Protein AF-A0A9X0CG39-F1 (afdb_monomer_lite)

Foldseek 3Di:
DDDDDDDFAWQDFDDDAQKTFDIGTADCAQPPWDWGFIDGNAPQKDWPDTFTWTQHRVRHIDGDPNGYIWGDWQWAWDPPPPPHIYTHGAPWQWTGQDGHHHHTDGAAPQWTQPPSSNAIDGHPQWFAPDRPGHTHHAFAAFADWDWDAPAQFKIKIFTHGGPPCPLPKFKAKFKFWDPDPPDPPGPHGFDPQKDKVVHRGRHSHGMIMIGRHHGQTKMKMWMFIDDSRVVVVPDCVSGHTDIDMDGGHHDPDPDPDDDDDDDDDDDDDDDPDPPPVVVVVVVVVVVVVVVVVVVVPDDFFFWAAADDPPLDDDDDPDDGHDFDQCVSDPDLVVLLVVQFDADDPVQKDFDAFPDADDFFTKTWIWGHDPPDDIDIDIDGDGDQPGDPVSVSVVSRVNSRQSRITHGPGDHHPGDHPDDDDDPLLQFALCCVRVVDDDQLRVLLSVLVVLQCVQLVRDDRVVVDDSVVSSVVLVVVDDDWRHDLWFPLSNVLSVLSSDNPSVSRDGPVVVVVSVVVCVVPVVSRNHGDDTPDDDPPDDCVPQWFPQSLCVVLPNNVLSVLCVVVVRGTLCVLLPDPFDPVVVSVDDRPSSRVSCRVSSVVSNVNVVVVVPDDD

Secondary structure (DSSP, 8-state):
---------EEPPB-STTEEB--EEPPSSSSS--EEEPEES-TTEE-SS--EEEE-TTS-EEE-TT---EEPTTEEEEE-SSS-EEEEEPPTTEE--SSSSPPPEEPPTTEEE-TTSSSEEEPTTEE-SSTTSPPEEPPPPPEEEEEEEEETTEEEEEEEPPTT-SS--EEEEEEEEESSTT-----EEPPTT-EEES-SSSB-SSEEEEE-PPSS-EEEEEEEEE-SGGGT---GGGS-EEEEEEEPPPP--PPP--------------STTTHHHHHHHHHHHHHHHHHHHHHTT------------SSS----SSS------GGG-S-HHHHHHHHS-B--GGGEEEEEEEEEETTEEEEEEEE--TTSPPEEEEEEEEPTT--HHHHHHHHHHHHHHHT--STTSPP---B---PPPP-TTTS-HHHHHS----HHHHHHHHHHHHHHHHTTSPPTTTTS-HHHHHHHHHTT--PPPPTT-BHHHHHHHHHHT-SSGGGSPPHHHHHHHHHHHHT-GGGG--B----S------GGG--BHHHHHHHTT-GGGHHHHHHTT--BHHHHHTSSS--TTTTT---HHHHHHHHHHHHHHHHHHTTTTS---

Sequence (613 aa):
MQKVVISYRFCSERGSTLVRFPRTVAPANDSGLIEQAGECTDKNSVNKVKLSGVCLSNGEWNISNDLKCLCKAGYELINGSVASPECKECPSGSYKHTIDNTKCIQCPSNSASNAERTDCTCDRGFYKSTHLADCKALPQAPLNANTTVVKATYVIISWHRSPDDNGKLKYAVDCFRCKSRKDKSCKESCGRQVRYSPRKDNITGVNVTVSGLSSSSFFLFRVYSVSELNQQEKDRDNWKYVEVIVETKEGIMVPPTEGGKGGPNKTVTMVLYIAAPIVGVLILLAIVFAICVCRGRNKKGYSTPVELKDGRVILPSDGPRLYIDPSNYEDPEEALKSFAKELEKKWISLDKIIGGGEFGDVYQGTLSRPEEETILIAVKTLKAGASRKNRQDFIFEASIMGQFCDPNVVFLEGVVTKRRKIPVRWTALEAIEYRKFTTASDVWSYGVLLWEIMSYAERPYWDWGNYEVMNRVRDGYRLPPPLGCPKAIHQIMLNCWNSDRNKRPKFAEIVKKMDLLIRSPDKLNEASTAVAKSPKMEYTDLTTVHDWLESIKMGQYSDMFRKAGFANLKQVTGQDELDLNEMGIKLIGHKNKIRKSFREVKKTLTKDAFFPV

Structure (mmCIF, N/CA/C/O backbone):
data_AF-A0A9X0CG39-F1
#
_entry.id   AF-A0A9X0CG39-F1
#
loop_
_atom_site.group_PDB
_atom_site.id
_atom_site.type_symbol
_atom_site.label_atom_id
_atom_site.label_alt_id
_atom_site.label_comp_id
_atom_site.label_asym_id
_atom_site.label_entity_id
_atom_site.label_seq_id
_atom_site.pdbx_PDB_ins_code
_atom_site.Cartn_x
_atom_site.Cartn_y
_atom_site.Cartn_z
_atom_site.occupancy
_atom_site.B_iso_or_equiv
_atom_site.auth_seq_id
_atom_site.auth_comp_id
_atom_site.auth_asym_id
_atom_site.auth_atom_id
_atom_site.pdbx_PDB_model_num
ATOM 1 N N . MET A 1 1 ? 79.801 3.969 -62.002 1.00 49.91 1 MET A N 1
ATOM 2 C CA . MET A 1 1 ? 79.254 3.316 -60.789 1.00 49.91 1 MET A CA 1
ATOM 3 C C . MET A 1 1 ? 77.911 2.695 -61.141 1.00 49.91 1 MET A C 1
ATOM 5 O O . MET A 1 1 ? 77.058 3.418 -61.640 1.00 49.91 1 MET A O 1
ATOM 9 N N . GLN A 1 2 ? 77.721 1.388 -60.937 1.00 61.09 2 GLN A N 1
ATOM 10 C CA . GLN A 1 2 ? 76.397 0.769 -61.083 1.00 61.09 2 GLN A CA 1
ATOM 11 C C . GLN A 1 2 ? 75.526 1.140 -59.877 1.00 61.09 2 GLN A C 1
ATOM 13 O O . GLN A 1 2 ? 75.938 0.970 -58.732 1.00 61.09 2 GLN A O 1
ATOM 18 N N . LYS A 1 3 ? 74.326 1.665 -60.135 1.00 66.00 3 LYS A N 1
ATOM 19 C CA . LYS A 1 3 ? 73.367 2.051 -59.098 1.00 66.00 3 LYS A CA 1
ATOM 20 C C . LYS A 1 3 ? 72.439 0.871 -58.815 1.00 66.00 3 LYS A C 1
ATOM 22 O O . LYS A 1 3 ? 71.438 0.696 -59.501 1.00 66.00 3 LYS A O 1
ATOM 27 N N . VAL A 1 4 ? 72.789 0.053 -57.825 1.00 73.50 4 VAL A N 1
ATOM 28 C CA . VAL A 1 4 ? 71.932 -1.047 -57.359 1.00 73.50 4 VAL A CA 1
ATOM 29 C C . VAL A 1 4 ? 70.793 -0.461 -56.524 1.00 73.50 4 VAL A C 1
ATOM 31 O O . VAL A 1 4 ? 71.038 0.221 -55.531 1.00 73.50 4 VAL A O 1
ATOM 34 N N . VAL A 1 5 ? 69.548 -0.709 -56.932 1.00 75.19 5 VAL A N 1
ATOM 35 C CA . VAL A 1 5 ? 68.350 -0.310 -56.182 1.00 75.19 5 VAL A CA 1
ATOM 36 C C . VAL A 1 5 ? 67.809 -1.540 -55.466 1.00 75.19 5 VAL A C 1
ATOM 38 O O . VAL A 1 5 ? 67.266 -2.440 -56.099 1.00 75.19 5 VAL A O 1
ATOM 41 N N . ILE A 1 6 ? 67.973 -1.583 -54.144 1.00 76.19 6 ILE A N 1
ATOM 42 C CA . ILE A 1 6 ? 67.414 -2.641 -53.298 1.00 76.19 6 ILE A CA 1
ATOM 43 C C . ILE A 1 6 ? 66.039 -2.180 -52.812 1.00 76.19 6 ILE A C 1
ATOM 45 O O . ILE A 1 6 ? 65.926 -1.161 -52.133 1.00 76.19 6 ILE A O 1
ATOM 49 N N . SER A 1 7 ? 64.996 -2.937 -53.146 1.00 77.06 7 SER A N 1
ATOM 50 C CA . SER A 1 7 ? 63.635 -2.737 -52.642 1.00 77.06 7 SER A CA 1
ATOM 51 C C . SER A 1 7 ? 63.249 -3.873 -51.701 1.00 77.06 7 SER A C 1
ATOM 53 O O . SER A 1 7 ? 63.453 -5.038 -52.035 1.00 77.06 7 SER A O 1
ATOM 55 N N . TYR A 1 8 ? 62.644 -3.546 -50.561 1.00 80.25 8 TYR A N 1
ATOM 56 C CA . TYR A 1 8 ? 62.141 -4.513 -49.587 1.00 80.25 8 TYR A CA 1
ATOM 57 C C . TYR A 1 8 ? 60.722 -4.139 -49.150 1.00 80.25 8 TYR A C 1
ATOM 59 O O . TYR A 1 8 ? 60.339 -2.966 -49.179 1.00 80.25 8 TYR A O 1
ATOM 67 N N . ARG A 1 9 ? 59.935 -5.139 -48.745 1.00 84.69 9 ARG A N 1
ATOM 68 C CA . ARG A 1 9 ? 58.601 -4.926 -48.172 1.00 84.69 9 ARG A CA 1
ATOM 69 C C . ARG A 1 9 ? 58.702 -4.750 -46.660 1.00 84.69 9 ARG A C 1
ATOM 71 O O . ARG A 1 9 ? 59.616 -5.258 -46.014 1.00 84.69 9 ARG A O 1
ATOM 78 N N . PHE A 1 10 ? 57.764 -4.013 -46.090 1.00 85.81 10 PHE A N 1
ATOM 79 C CA . PHE A 1 10 ? 57.656 -3.795 -44.654 1.00 85.81 10 PHE A CA 1
ATOM 80 C C . PHE A 1 10 ? 56.178 -3.696 -44.300 1.00 85.81 10 PHE A C 1
ATOM 82 O O . PHE A 1 10 ? 55.403 -3.126 -45.069 1.00 85.81 10 PHE A O 1
ATOM 89 N N . CYS A 1 11 ? 55.805 -4.199 -43.132 1.00 84.50 11 CYS A N 1
ATOM 90 C CA . CYS A 1 11 ? 54.501 -3.909 -42.569 1.00 84.50 11 CYS A CA 1
ATOM 91 C C . CYS A 1 11 ? 54.525 -2.472 -42.035 1.00 84.50 11 CYS A C 1
ATOM 93 O O . CYS A 1 11 ? 55.385 -2.105 -41.226 1.00 84.50 11 CYS A O 1
ATOM 95 N N . SER A 1 12 ? 53.630 -1.625 -42.548 1.00 78.56 12 SER A N 1
ATOM 96 C CA . SER A 1 12 ? 53.525 -0.223 -42.133 1.00 78.56 12 SER A CA 1
ATOM 97 C C . SER A 1 12 ? 53.152 -0.115 -40.655 1.00 78.56 12 SER A C 1
ATOM 99 O O . SER A 1 12 ? 52.587 -1.049 -40.086 1.00 78.56 12 SER A O 1
ATOM 101 N N . GLU A 1 13 ? 53.393 1.042 -40.032 1.00 74.62 13 GLU A N 1
ATOM 102 C CA . GLU A 1 13 ? 52.753 1.316 -38.743 1.00 74.62 13 GLU A CA 1
ATOM 103 C C . GLU A 1 13 ? 51.233 1.230 -38.932 1.00 74.62 13 GLU A C 1
ATOM 105 O O . GLU A 1 13 ? 50.658 1.919 -39.779 1.00 74.62 13 GLU A O 1
ATOM 110 N N . ARG A 1 14 ? 50.595 0.316 -38.200 1.00 66.75 14 ARG A N 1
ATOM 111 C CA . ARG A 1 14 ? 49.153 0.075 -38.253 1.00 66.75 14 ARG A CA 1
ATOM 112 C C . ARG A 1 14 ? 48.611 0.194 -36.841 1.00 66.75 14 ARG A C 1
ATOM 114 O O . ARG A 1 14 ? 49.076 -0.506 -35.942 1.00 66.75 14 ARG A O 1
ATOM 121 N N . GLY A 1 15 ? 47.626 1.068 -36.670 1.00 59.34 15 GLY A N 1
ATOM 122 C CA . GLY A 1 15 ? 46.908 1.225 -35.416 1.00 59.34 15 GLY A CA 1
ATOM 123 C C . GLY A 1 15 ? 45.422 0.953 -35.575 1.00 59.34 15 GLY A C 1
ATOM 124 O O . GLY A 1 15 ? 44.784 1.462 -36.496 1.00 59.34 15 GLY A O 1
ATOM 125 N N . SER A 1 16 ? 44.872 0.147 -34.667 1.00 63.47 16 SER A N 1
ATOM 126 C CA . SER A 1 16 ? 43.460 0.251 -34.293 1.00 63.47 16 SER A CA 1
ATOM 127 C C . SER A 1 16 ? 43.313 1.371 -33.248 1.00 63.47 16 SER A C 1
ATOM 129 O O . SER A 1 16 ? 44.276 2.076 -32.941 1.00 63.47 16 SER A O 1
ATOM 131 N N . THR A 1 17 ? 42.118 1.572 -32.688 1.00 66.25 17 THR A N 1
ATOM 132 C CA . THR A 1 17 ? 41.895 2.561 -31.623 1.00 66.25 17 THR A CA 1
ATOM 133 C C . THR A 1 17 ? 42.893 2.364 -30.471 1.00 66.25 17 THR A C 1
ATOM 135 O O . THR A 1 17 ? 42.820 1.369 -29.749 1.00 66.25 17 THR A O 1
ATOM 138 N N . LEU A 1 18 ? 43.802 3.335 -30.313 1.00 67.81 18 LEU A N 1
ATOM 139 C CA . LEU A 1 18 ? 44.858 3.398 -29.293 1.00 67.81 18 LEU A CA 1
ATOM 140 C C . LEU A 1 18 ? 45.947 2.304 -29.342 1.00 67.81 18 LEU A C 1
ATOM 142 O O . LEU A 1 18 ? 46.709 2.178 -28.387 1.00 67.81 18 LEU A O 1
ATOM 146 N N . VAL A 1 19 ? 46.056 1.517 -30.415 1.00 80.19 19 VAL A N 1
ATOM 147 C CA . VAL A 1 19 ? 47.101 0.480 -30.573 1.00 80.19 19 VAL A CA 1
ATOM 148 C C . VAL A 1 19 ? 48.143 0.943 -31.588 1.00 80.19 19 VAL A C 1
ATOM 150 O O . VAL A 1 19 ? 47.782 1.539 -32.599 1.00 80.19 19 VAL A O 1
ATOM 153 N N . ARG A 1 20 ? 49.420 0.614 -31.376 1.00 82.69 20 ARG A N 1
ATOM 154 C CA . ARG A 1 20 ? 50.493 0.783 -32.364 1.00 82.69 20 ARG A CA 1
ATOM 155 C C . ARG A 1 20 ? 51.345 -0.475 -32.452 1.00 82.69 20 ARG A C 1
ATOM 157 O O . ARG A 1 20 ? 51.841 -0.973 -31.446 1.00 82.69 20 ARG A O 1
ATOM 164 N N . PHE A 1 21 ? 51.552 -0.948 -33.676 1.00 83.81 21 PHE A N 1
ATOM 165 C CA . PHE A 1 21 ? 52.642 -1.865 -33.994 1.00 83.81 21 PHE A CA 1
ATOM 166 C C . PHE A 1 21 ? 53.788 -1.072 -34.640 1.00 83.81 21 PHE A C 1
ATOM 168 O O . PHE A 1 21 ? 53.517 -0.249 -35.525 1.00 83.81 21 PHE A O 1
ATOM 175 N N . PRO A 1 22 ? 55.049 -1.282 -34.215 1.00 82.62 22 PRO A N 1
ATOM 176 C CA . PRO A 1 22 ? 56.200 -0.632 -34.832 1.00 82.62 22 PRO A CA 1
ATOM 177 C C . PRO A 1 22 ? 56.366 -1.099 -36.282 1.00 82.62 22 PRO A C 1
ATOM 179 O O . PRO A 1 22 ? 55.935 -2.187 -36.655 1.00 82.62 22 PRO A O 1
ATOM 182 N N . ARG A 1 23 ? 57.019 -0.290 -37.117 1.00 83.81 23 ARG A N 1
ATOM 183 C CA . ARG A 1 23 ? 57.317 -0.662 -38.505 1.00 83.81 23 ARG A CA 1
ATOM 184 C C . ARG A 1 23 ? 58.285 -1.852 -38.549 1.00 83.81 23 ARG A C 1
ATOM 186 O O . ARG A 1 23 ? 59.451 -1.707 -38.189 1.00 83.81 23 ARG A O 1
ATOM 193 N N . THR A 1 24 ? 57.832 -2.992 -39.067 1.00 85.44 24 THR A N 1
ATOM 194 C CA . THR A 1 24 ? 58.625 -4.233 -39.152 1.00 85.44 24 THR A CA 1
ATOM 195 C C . THR A 1 24 ? 58.957 -4.566 -40.608 1.00 85.44 24 THR A C 1
ATOM 197 O O . THR A 1 24 ? 58.101 -4.470 -41.486 1.00 85.44 24 THR A O 1
ATOM 200 N N . VAL A 1 25 ? 60.204 -4.956 -40.886 1.00 86.31 25 VAL A N 1
ATOM 201 C CA . VAL A 1 25 ? 60.619 -5.456 -42.210 1.00 86.31 25 VAL A CA 1
ATOM 202 C C . VAL A 1 25 ? 59.947 -6.806 -42.469 1.00 86.31 25 VAL A C 1
ATOM 204 O O . VAL A 1 25 ? 59.957 -7.671 -41.597 1.00 86.31 25 VAL A O 1
ATOM 207 N N . ALA A 1 26 ? 59.355 -6.985 -43.650 1.00 85.56 26 ALA A N 1
ATOM 208 C CA . ALA A 1 26 ? 58.673 -8.227 -43.997 1.00 85.56 26 ALA A CA 1
ATOM 209 C C . ALA A 1 26 ? 59.695 -9.352 -44.262 1.00 85.56 26 ALA A C 1
ATOM 211 O O . ALA A 1 26 ? 60.731 -9.092 -44.885 1.00 85.56 26 ALA A O 1
ATOM 212 N N . PRO A 1 27 ? 59.434 -10.592 -43.810 1.00 84.38 27 PRO A N 1
ATOM 213 C CA . PRO A 1 27 ? 60.323 -11.725 -44.052 1.00 84.38 27 PRO A CA 1
ATOM 214 C C . PRO A 1 27 ? 60.333 -12.127 -45.535 1.00 84.38 27 PRO A C 1
ATOM 216 O O . PRO A 1 27 ? 59.409 -11.823 -46.287 1.00 84.38 27 PRO A O 1
ATOM 219 N N . ALA A 1 28 ? 61.377 -12.839 -45.968 1.00 81.62 28 ALA A N 1
ATOM 220 C CA . ALA A 1 28 ? 61.510 -13.280 -47.361 1.00 81.62 28 ALA A CA 1
ATOM 221 C C . ALA A 1 28 ? 60.510 -14.388 -47.757 1.00 81.62 28 ALA A C 1
ATOM 223 O O . ALA A 1 28 ? 60.222 -14.563 -48.939 1.00 81.62 28 ALA A O 1
ATOM 224 N N . ASN A 1 29 ? 59.998 -15.138 -46.779 1.00 81.00 29 ASN A N 1
ATOM 225 C CA . ASN A 1 29 ? 58.961 -16.156 -46.924 1.00 81.00 29 ASN A CA 1
ATOM 226 C C . ASN A 1 29 ? 58.179 -16.300 -45.603 1.00 81.00 29 ASN A C 1
ATOM 228 O O . ASN A 1 29 ? 58.609 -15.800 -44.565 1.00 81.00 29 ASN A O 1
ATOM 232 N N . ASP A 1 30 ? 57.038 -16.991 -45.631 1.00 79.19 30 ASP A N 1
ATOM 233 C CA . ASP A 1 30 ? 56.157 -17.148 -44.459 1.00 79.19 30 ASP A CA 1
ATOM 234 C C . ASP A 1 30 ? 56.547 -18.336 -43.546 1.00 79.19 30 ASP A C 1
ATOM 236 O O . ASP A 1 30 ? 55.750 -18.817 -42.740 1.00 79.19 30 ASP A O 1
ATOM 240 N N . SER A 1 31 ? 57.786 -18.826 -43.650 1.00 73.44 31 SER A N 1
ATOM 241 C CA . SER A 1 31 ? 58.335 -19.883 -42.791 1.00 73.44 31 SER A CA 1
ATOM 242 C C . SER A 1 31 ? 59.179 -19.290 -41.661 1.00 73.44 31 SER A C 1
ATOM 244 O O . SER A 1 31 ? 60.146 -18.581 -41.916 1.00 73.44 31 SER A O 1
ATOM 246 N N . GLY A 1 32 ? 58.838 -19.608 -40.406 1.00 70.81 32 GLY A N 1
ATOM 247 C CA . GLY A 1 32 ? 59.534 -19.069 -39.227 1.00 70.81 32 GLY A CA 1
ATOM 248 C C . GLY A 1 32 ? 59.067 -17.671 -38.800 1.00 70.81 32 GLY A C 1
ATOM 249 O O . GLY A 1 32 ? 59.860 -16.887 -38.287 1.00 70.81 32 GLY A O 1
ATOM 250 N N . LEU A 1 33 ? 57.788 -17.350 -39.025 1.00 80.94 33 LEU A N 1
ATOM 251 C CA . LEU A 1 33 ? 57.170 -16.079 -38.635 1.00 80.94 33 LEU A CA 1
ATOM 252 C C . LEU A 1 33 ? 57.299 -15.801 -37.123 1.00 80.94 33 LEU A C 1
ATOM 254 O O . LEU A 1 33 ? 57.009 -16.664 -36.296 1.00 80.94 33 LEU A O 1
ATOM 258 N N . ILE A 1 34 ? 57.686 -14.570 -36.767 1.00 80.50 34 ILE A N 1
ATOM 259 C CA . ILE A 1 34 ? 57.917 -14.131 -35.381 1.00 80.50 34 ILE A CA 1
ATOM 260 C C . ILE A 1 34 ? 56.813 -13.157 -34.949 1.00 80.50 34 ILE A C 1
ATOM 262 O O . ILE A 1 34 ? 56.603 -12.132 -35.603 1.00 80.50 34 ILE A O 1
ATOM 266 N N . GLU A 1 35 ? 56.158 -13.431 -33.815 1.00 83.94 35 GLU A N 1
ATOM 267 C CA . GLU A 1 35 ? 55.237 -12.479 -33.181 1.00 83.94 35 GLU A CA 1
ATOM 268 C C . GLU A 1 35 ? 55.950 -11.167 -32.827 1.00 83.94 35 GLU A C 1
ATOM 270 O O . GLU A 1 35 ? 56.914 -11.152 -32.062 1.00 83.94 35 GLU A O 1
ATOM 275 N N . GLN A 1 36 ? 55.422 -10.053 -33.324 1.00 84.81 36 GLN A N 1
ATOM 276 C CA . GLN A 1 36 ? 55.803 -8.713 -32.898 1.00 84.81 36 GLN A CA 1
ATOM 277 C C . GLN A 1 36 ? 54.858 -8.244 -31.792 1.00 84.81 36 GLN A C 1
ATOM 279 O O . GLN A 1 36 ? 53.639 -8.405 -31.895 1.00 84.81 36 GLN A O 1
ATOM 284 N N . ALA A 1 37 ? 55.416 -7.653 -30.736 1.00 83.88 37 ALA A N 1
ATOM 285 C CA . ALA A 1 37 ? 54.629 -7.019 -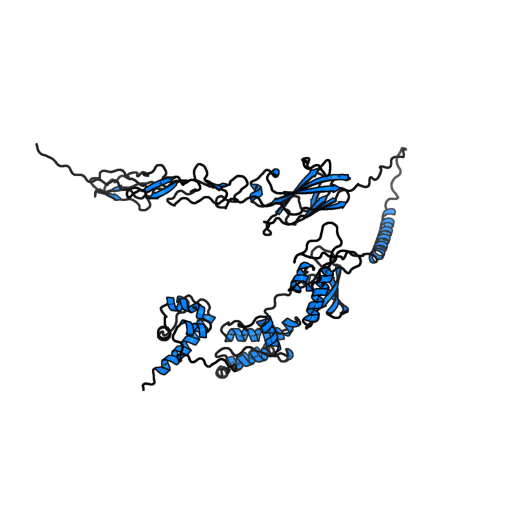29.686 1.00 83.88 37 ALA A CA 1
ATOM 286 C C . ALA A 1 37 ? 54.107 -5.651 -30.157 1.00 83.88 37 ALA A C 1
ATOM 288 O O . ALA A 1 37 ? 54.847 -4.865 -30.749 1.00 83.88 37 ALA A O 1
ATOM 289 N N . GLY A 1 38 ? 52.834 -5.379 -29.880 1.00 83.50 38 GLY A N 1
ATOM 290 C CA . GLY A 1 38 ? 52.230 -4.056 -30.009 1.00 83.50 38 GLY A CA 1
ATOM 291 C C . GLY A 1 38 ? 52.197 -3.328 -28.668 1.00 83.50 38 GLY A C 1
ATOM 292 O O . GLY A 1 38 ? 52.185 -3.951 -27.605 1.00 83.50 38 GLY A O 1
ATOM 293 N N . GLU A 1 39 ? 52.136 -2.004 -28.724 1.00 84.81 39 GLU A N 1
ATOM 294 C CA . GLU A 1 39 ? 51.997 -1.123 -27.565 1.00 84.81 39 GLU A CA 1
ATOM 295 C C . GLU A 1 39 ? 50.703 -0.304 -27.652 1.00 84.81 39 GLU A C 1
ATOM 297 O O . GLU A 1 39 ? 50.108 -0.155 -28.724 1.00 84.81 39 GLU A O 1
ATOM 302 N N . CYS A 1 40 ? 50.254 0.236 -26.519 1.00 85.06 40 CYS A N 1
ATOM 303 C CA . CYS A 1 40 ? 49.199 1.241 -26.529 1.00 85.06 40 CYS A CA 1
ATOM 304 C C . CYS A 1 40 ? 49.799 2.631 -26.775 1.00 85.06 40 CYS A C 1
ATOM 306 O O . CYS A 1 40 ? 50.781 2.995 -26.134 1.00 85.06 40 CYS A O 1
ATOM 308 N N . THR A 1 41 ? 49.192 3.429 -27.657 1.00 81.81 41 THR A N 1
ATOM 309 C CA . THR A 1 41 ? 49.703 4.767 -28.025 1.00 81.81 41 THR A CA 1
ATOM 310 C C . THR A 1 41 ? 49.629 5.784 -26.891 1.00 81.81 41 THR A C 1
ATOM 312 O O . THR A 1 41 ? 50.343 6.782 -26.916 1.00 81.81 41 THR A O 1
ATOM 315 N N . ASP A 1 42 ? 48.742 5.562 -25.921 1.00 82.38 42 ASP A N 1
ATOM 316 C CA . ASP A 1 42 ? 48.454 6.497 -24.840 1.00 82.38 42 ASP A CA 1
ATOM 317 C C . ASP A 1 42 ? 48.798 5.890 -23.473 1.00 82.38 42 ASP A C 1
ATOM 319 O O . ASP A 1 42 ? 48.301 4.822 -23.102 1.00 82.38 42 ASP A O 1
ATOM 323 N N . LYS A 1 43 ? 49.597 6.621 -22.687 1.00 85.56 43 LYS A N 1
ATOM 324 C CA . LYS A 1 43 ? 49.992 6.291 -21.306 1.00 85.56 43 LYS A CA 1
ATOM 325 C C . LYS A 1 43 ? 48.805 6.068 -20.351 1.00 85.56 43 LYS A C 1
ATOM 327 O O . LYS A 1 43 ? 48.939 5.345 -19.362 1.00 85.56 43 LYS A O 1
ATOM 332 N N . ASN A 1 44 ? 47.652 6.672 -20.629 1.00 88.56 44 ASN A N 1
ATOM 333 C CA . ASN A 1 44 ? 46.404 6.570 -19.873 1.00 88.56 44 ASN A CA 1
ATOM 334 C C . ASN A 1 44 ? 45.499 5.434 -20.385 1.00 88.56 44 ASN A C 1
ATOM 336 O O . ASN A 1 44 ? 44.385 5.259 -19.893 1.00 88.56 44 ASN A O 1
ATOM 340 N N . SER A 1 45 ? 45.973 4.634 -21.342 1.00 88.25 45 SER A N 1
ATOM 341 C CA . SER A 1 45 ? 45.293 3.438 -21.837 1.00 88.25 45 SER A CA 1
ATOM 342 C C . SER A 1 45 ? 46.003 2.147 -21.409 1.00 88.25 45 SER A C 1
ATOM 344 O O . SER A 1 45 ? 47.110 2.164 -20.866 1.00 88.25 45 SER A O 1
ATOM 346 N N . VAL A 1 46 ? 45.311 1.019 -21.556 1.00 88.62 46 VAL A N 1
ATOM 347 C CA . VAL A 1 46 ? 45.764 -0.315 -21.151 1.00 88.62 46 VAL A CA 1
ATOM 348 C C . VAL A 1 46 ? 45.092 -1.387 -22.010 1.00 88.62 46 VAL A C 1
ATOM 350 O O . VAL A 1 46 ? 43.898 -1.323 -22.308 1.00 88.62 46 VAL A O 1
ATOM 353 N N . ASN A 1 47 ? 45.855 -2.404 -22.395 1.00 85.75 47 ASN A N 1
ATOM 354 C CA . ASN A 1 47 ? 45.376 -3.603 -23.070 1.00 85.75 47 ASN A CA 1
ATOM 355 C C . ASN A 1 47 ? 45.060 -4.707 -22.043 1.00 85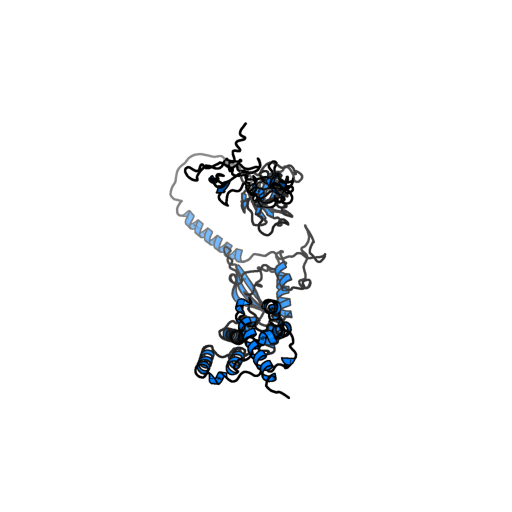.75 47 ASN A C 1
ATOM 357 O O . ASN A 1 47 ? 45.877 -5.024 -21.184 1.00 85.75 47 ASN A O 1
ATOM 361 N N . LYS A 1 48 ? 43.878 -5.330 -22.144 1.00 78.44 48 LYS A N 1
ATOM 362 C CA . LYS A 1 48 ? 43.499 -6.490 -21.302 1.00 78.44 48 LYS A CA 1
ATOM 363 C C . LYS A 1 48 ? 44.032 -7.829 -21.835 1.00 78.44 48 LYS A C 1
ATOM 365 O O . LYS A 1 48 ? 43.981 -8.831 -21.133 1.00 78.44 48 LYS A O 1
ATOM 370 N N . VAL A 1 49 ? 44.518 -7.842 -23.075 1.00 79.94 49 VAL A N 1
ATOM 371 C CA . VAL A 1 49 ? 45.039 -9.012 -23.799 1.00 79.94 49 VAL A CA 1
ATOM 372 C C . VAL A 1 49 ? 46.409 -8.645 -24.369 1.00 79.94 49 VAL A C 1
ATOM 374 O O . VAL A 1 49 ? 46.627 -7.485 -24.726 1.00 79.94 49 VAL A O 1
ATOM 377 N N . LYS A 1 50 ? 47.339 -9.605 -24.456 1.00 80.19 50 LYS A N 1
ATOM 378 C CA . LYS A 1 50 ? 48.642 -9.408 -25.114 1.00 80.19 50 LYS A CA 1
ATOM 379 C C . LYS A 1 50 ? 48.415 -8.909 -26.547 1.00 80.19 50 LYS A C 1
ATOM 381 O O . LYS A 1 50 ? 47.749 -9.574 -27.333 1.00 80.19 50 LYS A O 1
ATOM 386 N N . LEU A 1 51 ? 48.977 -7.751 -26.883 1.00 83.56 51 LEU A N 1
ATOM 387 C CA . LEU A 1 51 ? 48.984 -7.244 -28.252 1.00 83.56 51 LEU A CA 1
ATOM 388 C C . LEU A 1 51 ? 50.118 -7.951 -29.005 1.00 83.56 51 LEU A C 1
ATOM 390 O O . LEU A 1 51 ? 51.275 -7.558 -28.874 1.00 83.56 51 LEU A O 1
ATOM 394 N N . SER A 1 52 ? 49.806 -9.010 -29.751 1.00 83.00 52 SER A N 1
ATOM 395 C CA . SER A 1 52 ? 50.744 -9.634 -30.691 1.00 83.00 52 SER A CA 1
ATOM 396 C C . SER A 1 52 ? 50.187 -9.638 -32.111 1.00 83.00 52 SER A C 1
ATOM 398 O O . SER A 1 52 ? 48.989 -9.806 -32.334 1.00 83.00 52 SER A O 1
ATOM 400 N N . GLY A 1 53 ? 51.073 -9.412 -33.076 1.00 85.12 53 GLY A N 1
ATOM 401 C CA . GLY A 1 53 ? 50.769 -9.422 -34.501 1.00 85.12 53 GLY A CA 1
ATOM 402 C C . GLY A 1 53 ? 51.908 -10.048 -35.286 1.00 85.12 53 GLY A C 1
ATOM 403 O O . GLY A 1 53 ? 53.059 -10.021 -34.853 1.00 85.12 53 GLY A O 1
ATOM 404 N N . VAL A 1 54 ? 51.600 -10.618 -36.445 1.00 87.81 54 VAL A N 1
ATOM 405 C CA . VAL A 1 54 ? 52.589 -11.259 -37.315 1.00 87.81 54 VAL A CA 1
ATOM 406 C C . VAL A 1 54 ? 52.677 -10.483 -38.625 1.00 87.81 54 VAL A C 1
ATOM 408 O O . VAL A 1 54 ? 51.664 -10.265 -39.289 1.00 87.81 54 VAL A O 1
ATOM 411 N N . CYS A 1 55 ? 53.884 -10.048 -38.986 1.00 87.81 55 CYS A N 1
ATOM 412 C CA . CYS A 1 55 ? 54.152 -9.390 -40.263 1.00 87.81 55 CYS A CA 1
ATOM 413 C C . CYS A 1 55 ? 54.430 -10.456 -41.332 1.00 87.81 55 CYS A C 1
ATOM 415 O O . CYS A 1 55 ? 55.373 -11.235 -41.193 1.00 87.81 55 CYS A O 1
ATOM 417 N N . LEU A 1 56 ? 53.595 -10.507 -42.370 1.00 88.31 56 LEU A N 1
ATOM 418 C CA . LEU A 1 56 ? 53.690 -11.478 -43.463 1.00 88.31 56 LEU A CA 1
ATOM 419 C C . LEU A 1 56 ? 54.667 -11.008 -44.549 1.00 88.31 56 LEU A C 1
ATOM 421 O O . LEU A 1 56 ? 54.880 -9.807 -44.736 1.00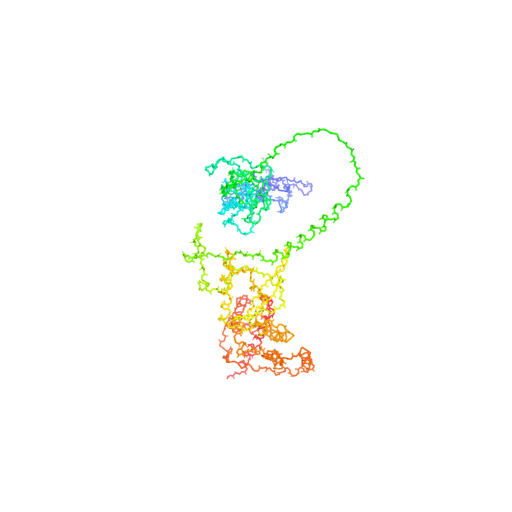 88.31 56 LEU A O 1
ATOM 425 N N . SER A 1 57 ? 55.218 -11.947 -45.324 1.00 85.94 57 SER A N 1
ATOM 426 C CA . SER A 1 57 ? 56.152 -11.653 -46.427 1.00 85.94 57 SER A CA 1
ATOM 427 C C . SER A 1 57 ? 55.565 -10.735 -47.509 1.00 85.94 57 SER A C 1
ATOM 429 O O . SER A 1 57 ? 56.291 -9.994 -48.181 1.00 85.94 57 SER A O 1
ATOM 431 N N . ASN A 1 58 ? 54.235 -10.707 -47.650 1.00 85.75 58 ASN A N 1
ATOM 432 C CA . ASN A 1 58 ? 53.545 -9.816 -48.579 1.00 85.75 58 ASN A CA 1
ATOM 433 C C . ASN A 1 58 ? 53.591 -8.326 -48.163 1.00 85.75 58 ASN A C 1
ATOM 435 O O . ASN A 1 58 ? 53.376 -7.479 -49.035 1.00 85.75 58 ASN A O 1
ATOM 439 N N . GLY A 1 59 ? 53.933 -8.007 -46.906 1.00 82.19 59 GLY A N 1
ATOM 440 C CA . GLY A 1 59 ? 53.936 -6.656 -46.330 1.00 82.19 59 GLY A CA 1
ATOM 441 C C . GLY A 1 59 ? 52.707 -6.309 -45.476 1.00 82.19 59 GLY A C 1
ATOM 442 O O . GLY A 1 59 ? 52.545 -5.149 -45.101 1.00 82.19 59 GLY A O 1
ATOM 443 N N . GLU A 1 60 ? 51.839 -7.274 -45.166 1.00 85.50 60 GLU A N 1
ATOM 444 C CA . GLU A 1 60 ? 50.616 -7.063 -44.385 1.00 85.50 60 GLU A CA 1
ATOM 445 C C . GLU A 1 60 ? 50.697 -7.623 -42.957 1.00 85.50 60 GLU A C 1
ATOM 447 O O . GLU A 1 60 ? 51.384 -8.603 -42.665 1.00 85.50 60 GLU A O 1
ATOM 452 N N . TRP A 1 61 ? 49.939 -6.999 -42.052 1.00 84.88 61 TRP A N 1
ATOM 453 C CA . TRP A 1 61 ? 49.770 -7.459 -40.673 1.00 84.88 61 TRP A CA 1
ATOM 454 C C . TRP A 1 61 ? 48.646 -8.488 -40.555 1.00 84.88 61 TRP A C 1
ATOM 456 O O . TRP A 1 61 ? 47.478 -8.141 -40.750 1.00 84.88 61 TRP A O 1
ATOM 466 N N . ASN A 1 62 ? 48.988 -9.698 -40.112 1.00 85.06 62 ASN A N 1
ATOM 467 C CA . ASN A 1 62 ? 48.042 -10.665 -39.568 1.00 85.06 62 ASN A CA 1
ATOM 468 C C . ASN A 1 62 ? 47.868 -10.403 -38.059 1.00 85.06 62 ASN A C 1
ATOM 470 O O . ASN A 1 62 ? 48.788 -10.620 -37.266 1.00 85.06 62 ASN A O 1
ATOM 474 N N . ILE A 1 63 ? 46.704 -9.872 -37.677 1.00 78.38 63 ILE A N 1
ATOM 475 C CA . ILE A 1 63 ? 46.347 -9.456 -36.312 1.00 78.38 63 ILE A CA 1
ATOM 476 C C . ILE A 1 63 ? 44.917 -9.895 -35.984 1.00 78.38 63 ILE A C 1
ATOM 478 O O . ILE A 1 63 ? 44.048 -9.881 -36.854 1.00 78.38 63 ILE A O 1
ATOM 482 N N . SER A 1 64 ? 44.655 -10.245 -34.722 1.00 71.00 64 SER A N 1
ATOM 483 C CA . SER A 1 64 ? 43.293 -10.555 -34.264 1.00 71.00 64 SER A CA 1
ATOM 484 C C . SER A 1 64 ? 42.431 -9.288 -34.139 1.00 71.00 64 SER A C 1
ATOM 486 O O . SER A 1 64 ? 42.914 -8.224 -33.748 1.00 71.00 64 SER A O 1
ATOM 488 N N . ASN A 1 65 ? 41.130 -9.408 -34.419 1.00 65.31 65 ASN A N 1
ATOM 489 C CA . ASN A 1 65 ? 40.168 -8.296 -34.387 1.00 65.31 65 ASN A CA 1
ATOM 490 C C . ASN A 1 65 ? 39.890 -7.740 -32.972 1.00 65.31 65 ASN A C 1
ATOM 492 O O . ASN A 1 65 ? 39.349 -6.638 -32.829 1.00 65.31 65 ASN A O 1
ATOM 496 N N . ASP A 1 66 ? 40.269 -8.479 -31.926 1.00 66.31 66 ASP A N 1
ATOM 497 C CA . ASP A 1 66 ? 40.033 -8.107 -30.524 1.00 66.31 66 ASP A CA 1
ATOM 498 C C . ASP A 1 66 ? 41.153 -7.248 -29.908 1.00 66.31 66 ASP A C 1
ATOM 500 O O . ASP A 1 66 ? 41.044 -6.805 -28.762 1.00 66.31 66 ASP A O 1
ATOM 504 N N . LEU A 1 67 ? 42.219 -6.963 -30.663 1.00 73.38 67 LEU A N 1
ATOM 505 C CA . LEU A 1 67 ? 43.357 -6.168 -30.199 1.00 73.38 67 LEU A CA 1
ATOM 506 C C . LEU A 1 67 ? 43.002 -4.672 -30.134 1.00 73.38 67 LEU A C 1
ATOM 508 O O . LEU A 1 67 ? 43.039 -3.945 -31.133 1.00 73.38 67 LEU A O 1
ATOM 512 N N . LYS A 1 68 ? 42.629 -4.224 -28.930 1.00 78.38 68 LYS A N 1
ATOM 513 C CA . LYS A 1 68 ? 42.202 -2.853 -28.610 1.00 78.38 68 LYS A CA 1
ATOM 514 C C . LYS A 1 68 ? 42.827 -2.398 -27.293 1.00 78.38 68 LYS A C 1
ATOM 516 O O . LYS A 1 68 ? 42.838 -3.154 -26.319 1.00 78.38 68 LYS A O 1
ATOM 521 N N . CYS A 1 69 ? 43.273 -1.147 -27.244 1.00 84.94 69 CYS A N 1
ATOM 522 C CA . CYS A 1 69 ? 43.623 -0.482 -25.992 1.00 84.94 69 CYS A CA 1
ATOM 523 C C . CYS A 1 69 ? 42.407 0.275 -25.447 1.00 84.94 69 CYS A C 1
ATOM 525 O O . CYS A 1 69 ? 41.596 0.828 -26.198 1.00 84.94 69 CYS A O 1
ATOM 527 N N . LEU A 1 70 ? 42.257 0.240 -24.125 1.00 88.25 70 LEU A N 1
ATOM 528 C CA . LEU A 1 70 ? 41.116 0.787 -23.400 1.00 88.25 70 LEU A CA 1
ATOM 529 C C . LEU A 1 70 ? 41.585 1.882 -22.443 1.00 88.25 70 LEU A C 1
ATOM 531 O O . LEU A 1 70 ? 42.582 1.685 -21.749 1.00 88.25 70 LEU A O 1
ATOM 535 N N . CYS A 1 71 ? 40.875 3.005 -22.361 1.00 90.19 71 CYS A N 1
ATOM 536 C CA . CYS A 1 71 ? 41.188 4.039 -21.379 1.00 90.19 71 CYS A CA 1
ATOM 537 C C . CYS A 1 71 ? 41.041 3.503 -19.947 1.00 90.19 71 CYS A C 1
ATOM 539 O O . CYS A 1 71 ? 40.094 2.779 -19.617 1.00 90.19 71 CYS A O 1
ATOM 541 N N . LYS A 1 72 ? 41.996 3.869 -19.086 1.00 92.62 72 LYS A N 1
ATOM 542 C CA . LYS A 1 72 ? 41.981 3.551 -17.653 1.00 92.62 72 LYS A CA 1
ATOM 543 C C . LYS A 1 72 ? 40.758 4.183 -16.969 1.00 92.62 72 LYS A C 1
ATOM 545 O O . LYS A 1 72 ? 40.083 5.056 -17.522 1.00 92.62 72 LYS A O 1
ATOM 550 N N . ALA A 1 73 ? 40.468 3.733 -15.750 1.00 90.81 73 ALA A N 1
ATOM 551 C CA . ALA A 1 73 ? 39.523 4.430 -14.881 1.00 90.81 73 ALA A CA 1
ATOM 552 C C . ALA A 1 73 ? 39.997 5.887 -14.673 1.00 90.81 73 ALA A C 1
ATOM 554 O O . ALA A 1 73 ? 41.200 6.133 -14.624 1.00 90.81 73 ALA A O 1
ATOM 555 N N . GLY A 1 74 ? 39.064 6.838 -14.630 1.00 89.69 74 GLY A N 1
ATOM 556 C CA . GLY A 1 74 ? 39.342 8.279 -14.618 1.00 89.69 74 GLY A CA 1
ATOM 557 C C . GLY A 1 74 ? 39.596 8.928 -15.988 1.00 89.69 74 GLY A C 1
ATOM 558 O O . GLY A 1 74 ? 39.710 10.150 -16.049 1.00 89.69 74 GLY A O 1
ATOM 559 N N . TYR A 1 75 ? 39.634 8.158 -17.088 1.00 91.44 75 TYR A N 1
ATOM 560 C CA . TYR A 1 75 ? 39.903 8.673 -18.440 1.00 91.44 75 TYR A CA 1
ATOM 561 C C . TYR A 1 75 ? 38.840 8.235 -19.458 1.00 91.44 75 TYR A C 1
ATOM 563 O O . TYR A 1 75 ? 38.481 7.054 -19.516 1.00 91.44 75 TYR A O 1
ATOM 571 N N . GLU A 1 76 ? 38.379 9.166 -20.296 1.00 89.94 76 GLU A N 1
ATOM 572 C CA . GLU A 1 76 ? 37.487 8.908 -21.434 1.00 89.94 76 GLU A CA 1
ATOM 573 C C . GLU A 1 76 ? 38.206 8.983 -22.780 1.00 89.94 76 GLU A C 1
ATOM 575 O O . GLU A 1 76 ? 39.173 9.726 -22.958 1.00 89.94 76 GLU A O 1
ATOM 580 N N . LEU A 1 77 ? 37.688 8.228 -23.752 1.00 86.44 77 LEU A N 1
ATOM 581 C CA . LEU A 1 77 ? 38.157 8.295 -25.128 1.00 86.44 77 LEU A CA 1
ATOM 582 C C . LEU A 1 77 ? 37.606 9.552 -25.805 1.00 86.44 77 LEU A C 1
ATOM 584 O O . LEU A 1 77 ? 36.409 9.634 -26.099 1.00 86.44 77 LEU A O 1
ATOM 588 N N . ILE A 1 78 ? 38.486 10.500 -26.113 1.00 83.44 78 ILE A N 1
ATOM 589 C CA . ILE A 1 78 ? 38.165 11.608 -27.006 1.00 83.44 78 ILE A CA 1
ATOM 590 C C . ILE A 1 78 ? 38.641 11.288 -28.423 1.00 83.44 78 ILE A C 1
ATOM 592 O O . ILE A 1 78 ? 39.779 10.877 -28.659 1.00 83.44 78 ILE A O 1
ATOM 596 N N . ASN A 1 79 ? 37.759 11.519 -29.395 1.00 71.38 79 ASN A N 1
ATOM 597 C CA . ASN A 1 79 ? 38.166 11.597 -30.791 1.00 71.38 79 ASN A CA 1
ATOM 598 C C . ASN A 1 79 ? 38.888 12.935 -30.975 1.00 71.38 79 ASN A C 1
ATOM 600 O O . ASN A 1 79 ? 38.243 13.965 -31.184 1.00 71.38 79 ASN A O 1
ATOM 604 N N . GLY A 1 80 ? 40.217 12.916 -30.850 1.00 57.78 80 GLY A N 1
ATOM 605 C CA . GLY A 1 80 ? 41.070 14.042 -31.211 1.00 57.78 80 GLY A CA 1
ATOM 606 C C . GLY A 1 80 ? 40.898 14.429 -32.683 1.00 57.78 80 GLY A C 1
ATOM 607 O O . GLY A 1 80 ? 40.285 13.713 -33.479 1.00 57.78 80 GLY A O 1
ATOM 608 N N . SER A 1 81 ? 41.437 15.585 -33.061 1.00 50.03 81 SER A N 1
ATOM 609 C CA . SER A 1 81 ? 41.320 16.130 -34.415 1.00 50.03 81 SER A CA 1
ATOM 610 C C . SER A 1 81 ? 41.870 15.174 -35.486 1.00 50.03 81 SER A C 1
ATOM 612 O O . SER A 1 81 ? 43.080 15.086 -35.677 1.00 50.03 81 SER A O 1
ATOM 614 N N . VAL A 1 82 ? 40.959 14.512 -36.209 1.00 51.28 82 VAL A N 1
ATOM 615 C CA . VAL A 1 82 ? 41.107 13.834 -37.520 1.00 51.28 82 VAL A CA 1
ATOM 616 C C . VAL A 1 82 ? 42.127 12.675 -37.628 1.00 51.28 82 VAL A C 1
ATOM 618 O O . VAL A 1 82 ? 41.969 11.855 -38.527 1.00 51.28 82 VAL A O 1
ATOM 621 N N . ALA A 1 83 ? 43.115 12.528 -36.735 1.00 55.34 83 ALA A N 1
ATOM 622 C CA . ALA A 1 83 ? 44.222 11.572 -36.918 1.00 55.34 83 ALA A CA 1
ATOM 623 C C . ALA A 1 83 ? 44.576 10.664 -35.719 1.00 55.34 83 ALA A C 1
ATOM 625 O O . ALA A 1 83 ? 45.253 9.659 -35.929 1.00 55.34 83 ALA A O 1
ATOM 626 N N . SER A 1 84 ? 44.136 10.950 -34.487 1.00 60.84 84 SER A N 1
ATOM 627 C CA . SER A 1 84 ? 44.454 10.095 -33.328 1.00 60.84 84 SER A CA 1
ATOM 628 C C . SER A 1 84 ? 43.400 10.162 -32.212 1.00 60.84 84 SER A C 1
ATOM 630 O O . SER A 1 84 ? 43.082 11.261 -31.750 1.00 60.84 84 SER A O 1
ATOM 632 N N . PRO A 1 85 ? 42.868 9.019 -31.736 1.00 71.62 85 PRO A N 1
ATOM 633 C CA . PRO A 1 85 ? 42.118 8.970 -30.485 1.00 71.62 85 PRO A CA 1
ATOM 634 C C . PRO A 1 85 ? 43.067 9.113 -29.280 1.00 71.62 85 PRO A C 1
ATOM 636 O O . PRO A 1 85 ? 44.190 8.616 -29.330 1.00 71.62 85 PRO A O 1
ATOM 639 N N . GLU A 1 86 ? 42.611 9.753 -28.201 1.00 85.62 86 GLU A N 1
ATOM 640 C CA . GLU A 1 86 ? 43.388 9.991 -26.968 1.00 85.62 86 GLU A CA 1
ATOM 641 C C . GLU A 1 86 ? 42.511 9.731 -25.725 1.00 85.62 86 GLU A C 1
ATOM 643 O O . GLU A 1 86 ? 41.296 9.944 -25.755 1.00 85.62 86 GLU A O 1
ATOM 648 N N . CYS A 1 87 ? 43.111 9.266 -24.630 1.00 88.25 87 CYS A N 1
ATOM 649 C CA . CYS A 1 87 ? 42.478 9.059 -23.330 1.00 88.25 87 CYS A CA 1
ATOM 650 C C . CYS A 1 87 ? 42.685 10.284 -22.431 1.00 88.25 87 CYS A C 1
ATOM 652 O O . CYS A 1 87 ? 43.692 10.410 -21.723 1.00 88.25 87 CYS A O 1
ATOM 654 N N . LYS A 1 88 ? 41.693 11.178 -22.420 1.00 90.19 88 LYS A N 1
ATOM 655 C CA . LYS A 1 88 ? 41.710 12.408 -21.621 1.00 90.19 88 LYS A CA 1
ATOM 656 C C . LYS A 1 88 ? 41.085 12.185 -20.244 1.00 90.19 88 LYS A C 1
ATOM 658 O O . LYS A 1 88 ? 40.118 11.441 -20.115 1.00 90.19 88 LYS A O 1
ATOM 663 N N . GLU A 1 89 ? 41.644 12.826 -19.216 1.00 91.56 89 GLU A N 1
ATOM 664 C CA . GLU A 1 89 ? 41.102 12.785 -17.849 1.00 91.56 89 GLU A CA 1
ATOM 665 C C . GLU A 1 89 ? 39.658 13.310 -17.830 1.00 91.56 89 GLU A C 1
ATOM 667 O O . GLU A 1 89 ? 39.343 14.297 -18.505 1.00 91.56 89 GLU A O 1
ATOM 672 N N . CYS A 1 90 ? 38.786 12.663 -17.053 1.00 92.50 90 CYS A N 1
ATOM 673 C CA . CYS A 1 90 ? 37.412 13.111 -16.865 1.00 92.50 90 CYS A CA 1
ATOM 674 C C . CYS A 1 90 ? 37.358 14.575 -16.383 1.00 92.50 90 CYS A C 1
ATOM 676 O O . CYS A 1 90 ? 38.124 14.966 -15.498 1.00 92.50 90 CYS A O 1
ATOM 678 N N . PRO A 1 91 ? 36.419 15.390 -16.898 1.00 90.56 91 PRO A N 1
ATOM 679 C CA . PRO A 1 91 ? 36.250 16.761 -16.433 1.00 90.56 91 PRO A CA 1
ATOM 680 C C . PRO A 1 91 ? 35.834 16.811 -14.953 1.00 90.56 91 PRO A C 1
ATOM 682 O O . PRO A 1 91 ? 35.214 15.885 -14.427 1.00 90.56 91 PRO A O 1
ATOM 685 N N . SER A 1 92 ? 36.145 17.920 -14.275 1.00 87.88 92 SER A N 1
ATOM 686 C CA . SER A 1 92 ? 35.753 18.131 -12.876 1.00 87.88 92 SER A CA 1
ATOM 687 C C . SER A 1 92 ? 34.244 17.974 -12.678 1.00 87.88 92 SER A C 1
ATOM 689 O O . SER A 1 92 ? 33.459 18.577 -13.405 1.00 87.88 92 SER A O 1
ATOM 691 N N . GLY A 1 93 ? 33.847 17.179 -11.679 1.00 85.44 93 GLY A N 1
ATOM 692 C CA . GLY A 1 93 ? 32.445 16.811 -11.460 1.00 85.44 93 GLY A CA 1
ATOM 693 C C . GLY A 1 93 ? 31.989 15.579 -12.252 1.00 85.44 93 GLY A C 1
ATOM 694 O O . GLY A 1 93 ? 30.820 15.221 -12.182 1.00 85.44 93 GLY A O 1
ATOM 695 N N . SER A 1 94 ? 32.885 14.902 -12.975 1.00 90.94 94 SER A N 1
ATOM 696 C CA . SER A 1 94 ? 32.631 13.614 -13.633 1.00 90.94 94 SER A CA 1
ATOM 697 C C . SER A 1 94 ? 33.596 12.525 -13.161 1.00 90.94 94 SER A C 1
ATOM 699 O O . SER A 1 94 ? 34.674 12.814 -12.641 1.00 90.94 94 SER A O 1
ATOM 701 N N . TYR A 1 95 ? 33.209 11.265 -13.361 1.00 90.56 95 TYR A N 1
ATOM 702 C CA . TYR A 1 95 ? 33.990 10.091 -12.980 1.00 90.56 95 TYR A CA 1
ATOM 703 C C . TYR A 1 95 ? 33.863 8.943 -13.990 1.00 90.56 95 TYR A C 1
ATOM 705 O O . TYR A 1 95 ? 32.929 8.895 -14.797 1.00 90.56 95 TYR A O 1
ATOM 713 N N . LYS A 1 96 ? 34.792 7.985 -13.920 1.00 91.62 96 LYS A N 1
ATOM 714 C CA . LYS A 1 96 ? 34.732 6.714 -14.653 1.00 91.62 96 LYS A CA 1
ATOM 715 C C . LYS A 1 96 ? 35.455 5.613 -13.882 1.00 91.62 96 LYS A C 1
ATOM 717 O O . LYS A 1 96 ? 36.676 5.631 -13.777 1.00 91.62 96 LYS A O 1
ATOM 722 N N . HIS A 1 97 ? 34.706 4.632 -13.381 1.00 88.81 97 HIS A N 1
ATOM 723 C CA . HIS A 1 97 ? 35.249 3.529 -12.575 1.00 88.81 97 HIS A CA 1
ATOM 724 C C . HIS A 1 97 ? 35.745 2.330 -13.410 1.00 88.81 97 HIS A C 1
ATOM 726 O O . HIS A 1 97 ? 36.414 1.443 -12.883 1.00 88.81 97 HIS A O 1
ATOM 732 N N . THR A 1 98 ? 35.422 2.276 -14.706 1.00 88.81 98 THR A N 1
ATOM 733 C CA . THR A 1 98 ? 35.703 1.135 -15.589 1.00 88.81 98 THR A CA 1
ATOM 734 C C . THR A 1 98 ? 36.890 1.356 -16.532 1.00 88.81 98 THR A C 1
ATOM 736 O O . THR A 1 98 ? 37.204 2.471 -16.960 1.00 88.81 98 THR A O 1
ATOM 739 N N . ILE A 1 99 ? 37.540 0.244 -16.894 1.00 88.81 99 ILE A N 1
ATOM 740 C CA . ILE A 1 99 ? 38.567 0.182 -17.942 1.00 88.81 99 ILE A CA 1
ATOM 741 C C . ILE A 1 99 ? 37.884 -0.190 -19.262 1.00 88.81 99 ILE A C 1
ATOM 743 O O . ILE A 1 99 ? 37.661 -1.373 -19.545 1.00 88.81 99 ILE A O 1
ATOM 747 N N . ASP A 1 100 ? 37.537 0.829 -20.037 1.00 87.44 100 ASP A N 1
ATOM 748 C CA . ASP A 1 100 ? 36.887 0.781 -21.348 1.00 87.44 100 ASP A CA 1
ATOM 749 C C . ASP A 1 100 ? 37.033 2.150 -22.053 1.00 87.44 100 ASP A C 1
ATOM 751 O O . ASP A 1 100 ? 37.688 3.057 -21.533 1.00 87.44 100 ASP A O 1
ATOM 755 N N . ASN A 1 101 ? 36.419 2.297 -23.230 1.00 86.25 101 ASN A N 1
ATOM 756 C CA . ASN A 1 101 ? 36.449 3.516 -24.042 1.00 86.25 101 ASN A CA 1
ATOM 757 C C . ASN A 1 101 ? 35.133 4.322 -23.992 1.00 86.25 101 ASN A C 1
ATOM 759 O O . ASN A 1 101 ? 34.830 5.048 -24.940 1.00 86.25 101 ASN A O 1
ATOM 763 N N . THR A 1 102 ? 34.316 4.196 -22.937 1.00 86.94 102 THR A N 1
ATOM 764 C CA . THR A 1 102 ? 33.122 5.044 -22.788 1.00 86.94 102 THR A CA 1
ATOM 765 C C . THR A 1 102 ? 33.482 6.445 -22.295 1.00 86.94 102 THR A C 1
ATOM 767 O O . THR A 1 102 ? 34.566 6.688 -21.761 1.00 86.94 102 THR A O 1
ATOM 770 N N . LYS A 1 103 ? 32.534 7.373 -22.456 1.00 89.62 103 LYS A N 1
ATOM 771 C CA . LYS A 1 103 ? 32.602 8.712 -21.860 1.00 89.62 103 LYS A CA 1
ATOM 772 C C . LYS A 1 103 ? 32.471 8.658 -20.338 1.00 89.62 103 LYS A C 1
ATOM 774 O O . LYS A 1 103 ? 31.918 7.695 -19.799 1.00 89.62 103 LYS A O 1
ATOM 779 N N . CYS A 1 104 ? 32.955 9.696 -19.667 1.00 91.25 104 CYS A N 1
ATOM 780 C CA . CYS A 1 104 ? 32.791 9.875 -18.231 1.00 91.25 104 CYS A CA 1
ATOM 781 C C . CYS A 1 104 ? 31.330 10.188 -17.870 1.00 91.25 104 CYS A C 1
ATOM 783 O O . CYS A 1 104 ? 30.573 10.766 -18.653 1.00 91.25 104 CYS A O 1
ATOM 785 N N . ILE A 1 105 ? 30.937 9.803 -16.658 1.00 90.19 105 ILE A N 1
ATOM 786 C CA . ILE A 1 105 ? 29.590 9.983 -16.116 1.00 90.19 105 ILE A CA 1
ATOM 787 C C . ILE A 1 105 ? 29.619 11.181 -15.161 1.00 90.19 105 ILE A C 1
ATOM 789 O O . ILE A 1 105 ? 30.565 11.326 -14.390 1.00 90.19 105 ILE A O 1
ATOM 793 N N . GLN A 1 106 ? 28.599 12.040 -15.195 1.00 90.50 106 GLN A N 1
ATOM 794 C CA . GLN A 1 106 ? 28.476 13.141 -14.231 1.00 90.50 106 GLN A CA 1
ATOM 795 C C . GLN A 1 106 ? 28.253 12.598 -12.813 1.00 90.50 106 GLN A C 1
ATOM 797 O O . GLN A 1 106 ? 27.518 11.627 -12.621 1.00 90.50 106 GLN A O 1
ATOM 802 N N . CYS A 1 107 ? 28.866 13.233 -11.817 1.00 87.62 107 CYS A N 1
ATOM 803 C CA . CYS A 1 107 ? 28.609 12.921 -10.418 1.00 87.62 107 CYS A CA 1
ATOM 804 C C . CYS A 1 107 ? 27.163 13.291 -10.030 1.00 87.62 107 CYS A C 1
ATOM 806 O O . CYS A 1 107 ? 26.647 14.314 -10.489 1.00 87.62 107 CYS A O 1
ATOM 808 N N . PRO A 1 108 ? 26.493 12.485 -9.182 1.00 84.44 108 PRO A N 1
ATOM 809 C CA . PRO A 1 108 ? 25.165 12.815 -8.675 1.00 84.44 108 PRO A CA 1
ATOM 810 C C . PRO A 1 108 ? 25.201 14.067 -7.784 1.00 84.44 108 PRO A C 1
ATOM 812 O O . PRO A 1 108 ? 26.247 14.451 -7.256 1.00 84.44 108 PRO A O 1
ATOM 815 N N . SER A 1 109 ? 24.046 14.703 -7.586 1.00 84.06 109 SER A N 1
ATOM 816 C CA . SER A 1 109 ? 23.928 15.906 -6.753 1.00 84.06 109 SER A CA 1
ATOM 817 C C . SER A 1 109 ? 24.437 15.684 -5.321 1.00 84.06 109 SER A C 1
ATOM 819 O O . SER A 1 109 ? 24.236 14.616 -4.742 1.00 84.06 109 SER A O 1
ATOM 821 N N . ASN A 1 110 ? 25.039 16.724 -4.734 1.00 85.62 110 ASN A N 1
ATOM 822 C CA . ASN A 1 110 ? 25.703 16.691 -3.420 1.00 85.62 110 ASN A CA 1
ATOM 823 C C . ASN A 1 110 ? 26.885 15.700 -3.357 1.00 85.62 110 ASN A C 1
ATOM 825 O O . ASN A 1 110 ? 27.087 14.993 -2.361 1.00 85.62 110 ASN A O 1
ATOM 829 N N . SER A 1 111 ? 27.636 15.601 -4.457 1.00 88.31 111 SER A N 1
ATOM 830 C CA . SER A 1 111 ? 28.879 14.841 -4.526 1.00 88.31 111 SER A CA 1
ATOM 831 C C . SER A 1 111 ? 29.882 15.481 -5.482 1.00 88.31 111 SER A C 1
ATOM 833 O O . SER A 1 111 ? 29.512 16.108 -6.477 1.00 88.31 111 SER A O 1
ATOM 835 N N . ALA A 1 112 ? 31.162 15.268 -5.196 1.00 87.44 112 ALA A N 1
ATOM 836 C CA . ALA A 1 112 ? 32.282 15.692 -6.017 1.00 87.44 112 ALA A CA 1
ATOM 837 C C . ALA A 1 112 ? 33.109 14.476 -6.453 1.00 87.44 112 ALA A C 1
ATOM 839 O O . ALA A 1 112 ? 33.315 13.539 -5.683 1.00 87.44 112 ALA A O 1
ATOM 840 N N . SER A 1 113 ? 33.620 14.498 -7.682 1.00 89.69 113 SER A N 1
ATOM 841 C CA . SER A 1 113 ? 34.594 13.515 -8.176 1.00 89.69 113 SER A CA 1
ATOM 842 C C . SER A 1 113 ? 35.828 13.479 -7.266 1.00 89.69 113 SER A C 1
ATOM 844 O O . SER A 1 113 ? 36.368 14.544 -6.955 1.00 89.69 113 SER A O 1
ATOM 846 N N . ASN A 1 114 ? 36.301 12.288 -6.897 1.00 87.56 114 ASN A N 1
ATOM 847 C CA . ASN A 1 114 ? 37.550 12.117 -6.154 1.00 87.56 114 ASN A CA 1
ATOM 848 C C . ASN A 1 114 ? 38.774 12.603 -6.965 1.00 87.56 114 ASN A C 1
ATOM 850 O O . ASN A 1 114 ? 38.676 12.895 -8.157 1.00 87.56 114 ASN A O 1
ATOM 854 N N . ALA A 1 115 ? 39.943 12.675 -6.320 1.00 87.00 115 ALA A N 1
ATOM 855 C CA . ALA A 1 115 ? 41.169 13.194 -6.938 1.00 87.00 115 ALA A CA 1
ATOM 856 C C . ALA A 1 115 ? 41.611 12.429 -8.205 1.00 87.00 115 ALA A C 1
ATOM 858 O O . ALA A 1 115 ? 42.219 13.020 -9.087 1.00 87.00 115 ALA A O 1
ATOM 859 N N . GLU A 1 116 ? 41.282 11.138 -8.307 1.00 87.62 116 GLU A N 1
ATOM 860 C CA . GLU A 1 116 ? 41.625 10.270 -9.446 1.00 87.62 116 GLU A CA 1
ATOM 861 C C . GLU A 1 116 ? 40.537 10.226 -10.538 1.00 87.62 116 GLU A C 1
ATOM 863 O O . GLU A 1 116 ? 40.695 9.537 -11.544 1.00 87.62 116 GLU A O 1
ATOM 868 N N . ARG A 1 117 ? 39.397 10.902 -10.329 1.00 90.12 117 ARG A N 1
ATOM 869 C CA . ARG A 1 117 ? 38.173 10.811 -11.154 1.00 90.12 117 ARG A CA 1
ATOM 870 C C . ARG A 1 117 ? 37.620 9.386 -11.330 1.00 90.12 117 ARG A C 1
ATOM 872 O O . ARG A 1 117 ? 36.901 9.097 -12.288 1.00 90.12 117 ARG A O 1
ATOM 879 N N . THR A 1 118 ? 37.926 8.481 -10.408 1.00 89.50 118 THR A N 1
ATOM 880 C CA . THR A 1 118 ? 37.512 7.070 -10.445 1.00 89.50 118 THR A CA 1
ATOM 881 C C . THR A 1 118 ? 36.156 6.818 -9.773 1.00 89.50 118 THR A C 1
ATOM 883 O O . THR A 1 118 ? 35.449 5.904 -10.192 1.00 89.50 118 THR A O 1
ATOM 886 N N . ASP A 1 119 ? 35.747 7.641 -8.798 1.00 87.50 119 ASP A N 1
ATOM 887 C CA . ASP A 1 119 ? 34.437 7.603 -8.112 1.00 87.50 119 ASP A CA 1
ATOM 888 C C . ASP A 1 119 ? 34.030 9.019 -7.640 1.00 87.50 119 ASP A C 1
ATOM 890 O O . ASP A 1 119 ? 34.854 9.934 -7.599 1.00 87.50 119 ASP A O 1
ATOM 894 N N . CYS A 1 120 ? 32.769 9.213 -7.252 1.00 88.12 120 CYS A N 1
ATOM 895 C CA . CYS A 1 120 ? 32.277 10.435 -6.611 1.00 88.12 120 CYS A CA 1
ATOM 896 C C . CYS A 1 120 ? 32.161 10.253 -5.091 1.00 88.12 120 CYS A C 1
ATOM 898 O O . CYS A 1 120 ? 31.514 9.321 -4.604 1.00 88.12 120 CYS A O 1
ATOM 900 N N . THR A 1 121 ? 32.748 11.170 -4.328 1.00 87.06 121 THR A N 1
ATOM 901 C CA . THR A 1 121 ? 32.612 11.279 -2.870 1.00 87.06 121 THR A CA 1
ATOM 902 C C . THR A 1 121 ? 31.490 12.248 -2.512 1.00 87.06 121 THR A C 1
ATOM 904 O O . THR A 1 121 ? 31.421 13.334 -3.082 1.00 87.06 121 THR A O 1
ATOM 907 N N . CYS A 1 122 ? 30.621 11.878 -1.569 1.00 87.19 122 CYS A N 1
ATOM 908 C CA . CYS A 1 122 ? 29.544 12.756 -1.107 1.00 87.19 122 CYS A CA 1
ATOM 909 C C . CYS A 1 122 ? 30.078 13.990 -0.367 1.00 87.19 122 CYS A C 1
ATOM 911 O O . CYS A 1 122 ? 31.090 13.914 0.334 1.00 87.19 122 CYS A O 1
ATOM 913 N N . ASP A 1 123 ? 29.355 15.102 -0.481 1.00 86.94 123 ASP A N 1
ATOM 914 C CA . ASP A 1 123 ? 29.636 16.318 0.280 1.00 86.94 123 ASP A CA 1
ATOM 915 C C . ASP A 1 123 ? 29.341 16.128 1.779 1.00 86.94 123 ASP A C 1
ATOM 917 O O . ASP A 1 123 ? 28.603 15.229 2.191 1.00 86.94 123 ASP A O 1
ATOM 921 N N . ARG A 1 124 ? 29.910 16.991 2.634 1.00 82.94 124 ARG A N 1
ATOM 922 C CA . ARG A 1 124 ? 29.744 16.891 4.097 1.00 82.94 124 ARG A CA 1
ATOM 923 C C . ARG A 1 124 ? 28.261 16.917 4.494 1.00 82.94 124 ARG A C 1
ATOM 925 O O . ARG A 1 124 ? 27.552 17.869 4.184 1.00 82.94 124 ARG A O 1
ATOM 932 N N . GLY A 1 125 ? 27.825 15.897 5.236 1.00 80.19 125 GLY A N 1
ATOM 933 C CA . GLY A 1 125 ? 26.429 15.718 5.655 1.00 80.19 125 GLY A CA 1
ATOM 934 C C . GLY A 1 125 ? 25.565 14.900 4.684 1.00 80.19 125 GLY A C 1
ATOM 935 O O . GLY A 1 125 ? 24.392 14.667 4.982 1.00 80.19 125 GLY A O 1
ATOM 936 N N . PHE A 1 126 ? 26.134 14.432 3.568 1.00 84.50 126 PHE A N 1
ATOM 937 C CA . PHE A 1 126 ? 25.503 13.516 2.619 1.00 84.50 126 PHE A CA 1
ATOM 938 C C . PHE A 1 126 ? 26.240 12.171 2.584 1.00 84.50 126 PHE A C 1
ATOM 940 O O . PHE A 1 126 ? 27.456 12.096 2.747 1.00 84.50 126 PHE A O 1
ATOM 947 N N . TYR A 1 127 ? 25.486 11.096 2.363 1.00 84.19 127 TYR A N 1
ATOM 948 C CA . TYR A 1 127 ? 25.935 9.711 2.503 1.00 84.19 127 TYR A CA 1
ATOM 949 C C . TYR A 1 127 ? 25.333 8.865 1.366 1.00 84.19 127 TYR A C 1
ATOM 951 O O . TYR A 1 127 ? 24.203 9.121 0.939 1.00 84.19 127 TYR A O 1
ATOM 959 N N . LYS A 1 128 ? 26.059 7.853 0.863 1.00 83.50 128 LYS A N 1
ATOM 960 C CA . LYS A 1 128 ? 25.595 6.962 -0.224 1.00 83.50 128 LYS A CA 1
ATOM 961 C C . LYS A 1 128 ? 25.600 5.501 0.217 1.00 83.50 128 LYS A C 1
ATOM 963 O O . LYS A 1 128 ? 26.606 5.007 0.712 1.00 83.50 128 LYS A O 1
ATOM 968 N N . SER A 1 129 ? 24.484 4.790 0.029 1.00 70.69 129 SER A N 1
ATOM 969 C CA . SER A 1 129 ? 24.357 3.376 0.445 1.00 70.69 129 SER A CA 1
ATOM 970 C C . SER A 1 129 ? 25.255 2.434 -0.381 1.00 70.69 129 SER A C 1
ATOM 972 O O . SER A 1 129 ? 25.809 1.474 0.145 1.00 70.69 129 SER A O 1
ATOM 974 N N . THR A 1 130 ? 25.464 2.742 -1.665 1.00 70.94 130 THR A N 1
ATOM 975 C CA . THR A 1 130 ? 26.377 2.020 -2.570 1.00 70.94 130 THR A CA 1
ATOM 976 C C . THR A 1 130 ? 27.108 3.007 -3.483 1.00 70.94 130 THR A C 1
ATOM 978 O O . THR A 1 130 ? 26.699 4.162 -3.588 1.00 70.94 130 THR A O 1
ATOM 981 N N . HIS A 1 131 ? 28.171 2.570 -4.171 1.00 63.69 131 HIS A N 1
ATOM 982 C CA . HIS A 1 131 ? 28.978 3.449 -5.032 1.00 63.69 131 HIS A CA 1
ATOM 983 C C . HIS A 1 131 ? 28.180 4.149 -6.145 1.00 63.69 131 HIS A C 1
ATOM 985 O O . HIS A 1 131 ? 28.501 5.291 -6.459 1.00 63.69 131 HIS A O 1
ATOM 991 N N . LEU A 1 132 ? 27.134 3.500 -6.678 1.00 66.62 132 LEU A N 1
ATOM 992 C CA . LEU A 1 132 ? 26.262 4.027 -7.738 1.00 66.62 132 LEU A CA 1
ATOM 993 C C . LEU A 1 132 ? 24.995 4.738 -7.217 1.00 66.62 132 LEU A C 1
ATOM 995 O O . LEU A 1 132 ? 24.179 5.179 -8.022 1.00 66.62 132 LEU A O 1
ATOM 999 N N . ALA A 1 133 ? 24.779 4.815 -5.900 1.00 71.88 133 ALA A N 1
ATOM 1000 C CA . ALA A 1 133 ? 23.601 5.472 -5.334 1.00 71.88 133 ALA A CA 1
ATOM 1001 C C . ALA A 1 133 ? 23.834 6.977 -5.133 1.00 71.88 133 ALA A C 1
ATOM 1003 O O . ALA A 1 133 ? 24.922 7.389 -4.730 1.00 71.88 133 ALA A O 1
ATOM 1004 N N . ASP A 1 134 ? 22.786 7.783 -5.330 1.00 80.94 134 ASP A N 1
ATOM 1005 C CA . ASP A 1 134 ? 22.840 9.225 -5.065 1.00 80.94 134 ASP A CA 1
ATOM 1006 C C . ASP A 1 134 ? 23.218 9.518 -3.607 1.00 80.94 134 ASP A C 1
ATOM 1008 O O . ASP A 1 134 ? 22.742 8.855 -2.676 1.00 80.94 134 ASP A O 1
ATOM 1012 N N . CYS A 1 135 ? 24.006 10.572 -3.411 1.00 84.19 135 CYS A N 1
ATOM 1013 C CA . CYS A 1 135 ? 24.346 11.095 -2.096 1.00 84.19 135 CYS A CA 1
ATOM 1014 C C . CYS A 1 135 ? 23.126 11.780 -1.464 1.00 84.19 135 CYS A C 1
ATOM 1016 O O . CYS A 1 135 ? 22.592 12.763 -1.983 1.00 84.19 135 CYS A O 1
ATOM 1018 N N . LYS A 1 136 ? 22.667 11.248 -0.327 1.00 85.75 136 LYS A N 1
ATOM 1019 C CA . LYS A 1 136 ? 21.461 11.700 0.381 1.00 85.75 136 LYS A CA 1
ATOM 1020 C C . LYS A 1 136 ? 21.811 12.140 1.795 1.00 85.75 136 LYS A C 1
ATOM 1022 O O . LYS A 1 136 ? 22.680 11.555 2.438 1.00 85.75 136 LYS A O 1
ATOM 1027 N N . ALA A 1 137 ? 21.137 13.180 2.274 1.00 85.19 137 ALA A N 1
ATOM 1028 C CA . ALA A 1 137 ? 21.258 13.605 3.662 1.00 85.19 137 ALA A CA 1
ATOM 1029 C C . ALA A 1 137 ? 20.725 12.515 4.610 1.00 85.19 137 ALA A C 1
ATOM 1031 O O . ALA A 1 137 ? 19.910 11.675 4.212 1.00 85.19 137 ALA A O 1
ATOM 1032 N N . LEU A 1 138 ? 21.163 12.543 5.872 1.00 87.31 138 LEU A N 1
ATOM 1033 C CA . LEU A 1 138 ? 20.540 11.730 6.920 1.00 87.31 138 LEU A CA 1
ATOM 1034 C C . LEU A 1 138 ? 19.054 12.094 7.090 1.00 87.31 138 LEU A C 1
ATOM 1036 O O . LEU A 1 138 ? 18.667 13.226 6.778 1.00 87.31 138 LEU A O 1
ATOM 1040 N N . PRO A 1 139 ? 18.232 11.169 7.622 1.00 89.25 139 PRO A N 1
ATOM 1041 C CA . PRO A 1 139 ? 16.819 11.430 7.829 1.00 89.25 139 PRO A CA 1
ATOM 1042 C C . PRO A 1 139 ? 16.551 12.642 8.721 1.00 89.25 139 PRO A C 1
ATOM 1044 O O . PRO A 1 139 ? 17.343 12.968 9.612 1.00 89.25 139 PRO A O 1
ATOM 1047 N N . GLN A 1 140 ? 15.404 13.281 8.510 1.00 90.25 140 GLN A N 1
ATOM 1048 C CA . GLN A 1 140 ? 14.958 14.396 9.343 1.00 90.25 140 GLN A CA 1
ATOM 1049 C C . GLN A 1 140 ? 14.642 13.942 10.777 1.00 90.25 140 GLN A C 1
ATOM 1051 O O . GLN A 1 140 ? 14.476 12.755 11.064 1.00 90.25 140 GLN A O 1
ATOM 1056 N N . ALA A 1 141 ? 14.592 14.888 11.715 1.00 90.69 141 ALA A N 1
ATOM 1057 C CA . ALA A 1 141 ? 14.214 14.577 13.091 1.00 90.69 141 ALA A CA 1
ATOM 1058 C C . ALA A 1 141 ? 12.736 14.127 13.169 1.00 90.69 141 ALA A C 1
ATOM 1060 O O . ALA A 1 141 ? 11.895 14.661 12.439 1.00 90.69 141 ALA A O 1
ATOM 1061 N N . PRO A 1 142 ? 12.379 13.210 14.089 1.00 90.69 142 PRO A N 1
ATOM 1062 C CA . PRO A 1 142 ? 10.982 12.951 14.425 1.00 90.69 142 PRO A CA 1
ATOM 1063 C C . PRO A 1 142 ? 10.307 14.237 14.915 1.00 90.69 142 PRO A C 1
ATOM 1065 O O . PRO A 1 142 ? 10.939 15.059 15.579 1.00 90.69 142 PRO A O 1
ATOM 1068 N N . LEU A 1 143 ? 9.021 14.418 14.622 1.00 89.12 143 LEU A N 1
ATOM 1069 C CA . LEU A 1 143 ? 8.293 15.616 15.045 1.00 89.12 143 LEU A CA 1
ATOM 1070 C C . LEU A 1 143 ? 7.700 15.426 16.450 1.00 89.12 143 LEU A C 1
ATOM 1072 O O . LEU A 1 143 ? 7.313 14.321 16.818 1.00 89.12 143 LEU A O 1
ATOM 1076 N N . ASN A 1 144 ? 7.576 16.515 17.213 1.00 83.81 144 ASN A N 1
ATOM 1077 C CA . ASN A 1 144 ? 6.758 16.621 18.431 1.00 83.81 144 ASN A CA 1
ATOM 1078 C C . ASN A 1 144 ? 6.918 15.456 19.435 1.00 83.81 144 ASN A C 1
ATOM 1080 O O . ASN A 1 144 ? 5.965 14.722 19.704 1.00 83.81 144 ASN A O 1
ATOM 1084 N N . ALA A 1 145 ? 8.119 15.274 19.996 1.00 86.06 145 ALA A N 1
ATOM 1085 C CA . ALA A 1 145 ? 8.323 14.304 21.072 1.00 86.06 145 ALA A CA 1
ATOM 1086 C C . ALA A 1 145 ? 7.739 14.807 22.403 1.00 86.06 145 ALA A C 1
ATOM 1088 O O . ALA A 1 145 ? 8.185 15.807 22.958 1.00 86.06 145 ALA A O 1
ATOM 1089 N N . ASN A 1 146 ? 6.781 14.052 22.935 1.00 85.38 146 ASN A N 1
ATOM 1090 C CA . ASN A 1 146 ? 6.102 14.292 24.203 1.00 85.38 146 ASN A CA 1
ATOM 1091 C C . ASN A 1 146 ? 6.419 13.175 25.208 1.00 85.38 146 ASN A C 1
ATOM 1093 O O . ASN A 1 146 ? 6.694 12.032 24.832 1.00 85.38 146 ASN A O 1
ATOM 1097 N N . THR A 1 147 ? 6.335 13.489 26.500 1.00 81.75 147 THR A N 1
ATOM 1098 C CA . THR A 1 147 ? 6.511 12.538 27.607 1.00 81.75 147 THR A CA 1
ATOM 1099 C C . THR A 1 147 ? 5.268 12.483 28.487 1.00 81.75 147 THR A C 1
ATOM 1101 O O . THR A 1 147 ? 4.620 13.493 28.747 1.00 81.75 147 THR A O 1
ATOM 1104 N N . THR A 1 148 ? 4.934 11.291 28.981 1.00 79.19 148 THR A N 1
ATOM 1105 C CA . THR A 1 148 ? 3.855 11.079 29.956 1.00 79.19 148 THR A CA 1
ATOM 1106 C C . THR A 1 148 ? 4.399 10.345 31.179 1.00 79.19 148 THR A C 1
ATOM 1108 O O . THR A 1 148 ? 4.965 9.254 31.079 1.00 79.19 148 THR A O 1
ATOM 1111 N N . VAL A 1 149 ? 4.266 10.964 32.356 1.00 75.56 149 VAL A N 1
ATOM 1112 C CA . VAL A 1 149 ? 4.811 10.447 33.624 1.00 75.56 149 VAL A CA 1
ATOM 1113 C C . VAL A 1 149 ? 3.751 9.617 34.340 1.00 75.56 149 VAL A C 1
ATOM 1115 O O . VAL A 1 149 ? 2.899 10.145 35.064 1.00 75.56 149 VAL A O 1
ATOM 1118 N N . VAL A 1 150 ? 3.806 8.301 34.132 1.00 65.69 150 VAL A N 1
ATOM 1119 C CA . VAL A 1 150 ? 2.808 7.358 34.659 1.00 65.69 150 VAL A CA 1
ATOM 1120 C C . VAL A 1 150 ? 3.055 7.062 36.142 1.00 65.69 150 VAL A C 1
ATOM 1122 O O . VAL A 1 150 ? 2.105 6.969 36.916 1.00 65.69 150 VAL A O 1
ATOM 1125 N N . LYS A 1 151 ? 4.324 6.933 36.560 1.00 68.94 151 LYS A N 1
ATOM 1126 C CA . LYS A 1 151 ? 4.736 6.707 37.962 1.00 68.94 151 LYS A CA 1
ATOM 1127 C C . LYS A 1 151 ? 6.059 7.420 38.261 1.00 68.94 151 LYS A C 1
ATOM 1129 O O . LYS A 1 151 ? 6.747 7.853 37.342 1.00 68.94 151 LYS A O 1
ATOM 1134 N N . ALA A 1 152 ? 6.453 7.461 39.535 1.00 71.62 152 ALA A N 1
ATOM 1135 C CA . ALA A 1 152 ? 7.710 8.054 40.011 1.00 71.62 152 ALA A CA 1
ATOM 1136 C C . ALA A 1 152 ? 8.992 7.525 39.325 1.00 71.62 152 ALA A C 1
ATOM 1138 O O . ALA A 1 152 ? 10.019 8.184 39.372 1.00 71.62 152 ALA A O 1
ATOM 1139 N N . THR A 1 153 ? 8.948 6.355 38.677 1.00 77.75 153 THR A N 1
ATOM 1140 C CA . THR A 1 153 ? 10.106 5.720 38.014 1.00 77.75 153 THR A CA 1
ATOM 1141 C C . THR A 1 153 ? 9.818 5.279 36.569 1.00 77.75 153 THR A C 1
ATOM 1143 O O . THR A 1 153 ? 10.585 4.501 35.991 1.00 77.75 153 THR A O 1
ATOM 1146 N N . TYR A 1 154 ? 8.695 5.727 35.986 1.00 79.88 154 TYR A N 1
ATOM 1147 C CA . TYR A 1 154 ? 8.137 5.202 34.732 1.00 79.88 154 TYR A CA 1
ATOM 1148 C C . TYR A 1 154 ? 7.557 6.320 33.857 1.00 79.88 154 TYR A C 1
ATOM 1150 O O . TYR A 1 154 ? 6.608 7.007 34.251 1.00 79.88 154 TYR A O 1
ATOM 1158 N N . VAL A 1 155 ? 8.093 6.448 32.643 1.00 87.69 155 VAL A N 1
ATOM 1159 C CA . VAL A 1 155 ? 7.742 7.470 31.648 1.00 87.69 155 VAL A CA 1
ATOM 1160 C C . VAL A 1 155 ? 7.488 6.795 30.302 1.00 87.69 155 VAL A C 1
ATOM 1162 O O . VAL A 1 155 ? 8.250 5.922 29.898 1.00 87.69 155 VAL A O 1
ATOM 1165 N N . ILE A 1 156 ? 6.448 7.207 29.579 1.00 86.25 156 ILE A N 1
ATOM 1166 C CA . ILE A 1 156 ? 6.263 6.832 28.170 1.00 86.25 156 ILE A CA 1
ATOM 1167 C C . ILE A 1 156 ? 6.600 8.047 27.312 1.00 86.25 156 ILE A C 1
ATOM 1169 O O . ILE A 1 156 ? 6.089 9.140 27.554 1.00 86.25 156 ILE A O 1
ATOM 1173 N N . ILE A 1 157 ? 7.462 7.846 26.322 1.00 91.19 157 ILE A N 1
ATOM 1174 C CA . ILE A 1 157 ? 7.854 8.846 25.329 1.00 91.19 157 ILE A CA 1
ATOM 1175 C C . ILE A 1 157 ? 7.122 8.513 24.034 1.00 91.19 157 ILE A C 1
ATOM 1177 O O . ILE A 1 157 ? 7.118 7.354 23.619 1.00 91.19 157 ILE A O 1
ATOM 1181 N N . SER A 1 158 ? 6.518 9.504 23.390 1.00 89.62 158 SER A N 1
ATOM 1182 C CA . SER A 1 158 ? 5.811 9.353 22.115 1.00 89.62 158 SER A CA 1
ATOM 1183 C C . SER A 1 158 ? 6.127 10.519 21.192 1.00 89.62 158 SER A C 1
ATOM 1185 O O . SER A 1 158 ? 6.122 11.659 21.644 1.00 89.62 158 SER A O 1
ATOM 1187 N N . TRP A 1 159 ? 6.359 10.249 19.915 1.00 92.31 159 TRP A N 1
ATOM 1188 C CA . TRP A 1 159 ? 6.656 11.247 18.886 1.00 92.31 159 TRP A CA 1
ATOM 1189 C C . TRP A 1 159 ? 5.751 11.049 17.668 1.00 92.31 159 TRP A C 1
ATOM 1191 O O . TRP A 1 159 ? 5.010 10.073 17.564 1.00 92.31 159 TRP A O 1
ATOM 1201 N N . HIS A 1 160 ? 5.807 11.977 16.724 1.00 89.19 160 HIS A N 1
ATOM 1202 C CA . HIS A 1 160 ? 5.249 11.816 15.388 1.00 89.19 160 HIS A CA 1
ATOM 1203 C C . HIS A 1 160 ? 6.338 11.354 14.413 1.00 89.19 160 HIS A C 1
ATOM 1205 O O . HIS A 1 160 ? 7.529 11.625 14.601 1.00 89.19 160 HIS A O 1
ATOM 1211 N N . ARG A 1 161 ? 5.929 10.647 13.352 1.00 88.25 161 ARG A N 1
ATOM 1212 C CA . ARG A 1 161 ? 6.852 10.215 12.293 1.00 88.25 161 ARG A CA 1
ATOM 1213 C C . ARG A 1 161 ? 7.528 11.429 11.648 1.00 88.25 161 ARG A C 1
ATOM 1215 O O . ARG A 1 161 ? 6.948 12.511 11.569 1.00 88.25 161 ARG A O 1
ATOM 1222 N N . SER A 1 162 ? 8.769 11.231 11.225 1.00 87.31 162 SER A N 1
ATOM 1223 C CA . SER A 1 162 ? 9.554 12.241 10.514 1.00 87.31 162 SER A CA 1
ATOM 1224 C C . SER A 1 162 ? 8.946 12.526 9.126 1.00 87.31 162 SER A C 1
ATOM 1226 O O . SER A 1 162 ? 8.374 11.600 8.544 1.00 87.31 162 SER A O 1
ATOM 1228 N N . PRO A 1 163 ? 9.049 13.750 8.564 1.00 85.75 163 PRO A N 1
ATOM 1229 C CA . PRO A 1 163 ? 8.430 14.104 7.276 1.00 85.75 163 PRO A CA 1
ATOM 1230 C C . PRO A 1 163 ? 8.869 13.250 6.076 1.00 85.75 163 PRO A C 1
ATOM 1232 O O . PRO A 1 163 ? 8.162 13.177 5.076 1.00 85.75 163 PRO A O 1
ATOM 1235 N N . ASP A 1 164 ? 10.036 12.619 6.171 1.00 82.31 164 ASP A N 1
ATOM 1236 C CA . ASP A 1 164 ? 10.645 11.740 5.173 1.00 82.31 164 ASP A CA 1
ATOM 1237 C C . ASP A 1 164 ? 10.377 10.239 5.414 1.00 82.31 164 ASP A C 1
ATOM 1239 O O . ASP A 1 164 ? 10.858 9.385 4.659 1.00 82.31 164 ASP A O 1
ATOM 1243 N N . ASP A 1 165 ? 9.589 9.886 6.437 1.00 80.38 165 ASP A N 1
ATOM 1244 C CA . ASP A 1 165 ? 9.245 8.496 6.722 1.00 80.38 165 ASP A CA 1
ATOM 1245 C C . ASP A 1 165 ? 8.169 7.946 5.775 1.00 80.38 165 ASP A C 1
ATOM 1247 O O . ASP A 1 165 ? 6.969 7.965 6.052 1.00 80.38 165 ASP A O 1
ATOM 1251 N N . ASN A 1 166 ? 8.625 7.316 4.696 1.00 75.94 166 ASN A N 1
ATOM 1252 C CA . ASN A 1 166 ? 7.798 6.524 3.782 1.00 75.94 166 ASN A CA 1
ATOM 1253 C C . ASN A 1 166 ? 7.367 5.152 4.370 1.00 75.94 166 ASN A C 1
ATOM 1255 O O . ASN A 1 166 ? 7.279 4.157 3.646 1.00 75.94 166 ASN A O 1
ATOM 1259 N N . GLY A 1 167 ? 7.150 5.066 5.688 1.00 73.81 167 GLY A N 1
ATOM 1260 C CA . GLY A 1 167 ? 6.785 3.844 6.415 1.00 73.81 167 GLY A CA 1
ATOM 1261 C C . GLY A 1 167 ? 7.918 2.820 6.552 1.00 73.81 167 GLY A C 1
ATOM 1262 O O . GLY A 1 167 ? 7.649 1.627 6.703 1.00 73.81 167 GLY A O 1
ATOM 1263 N N . LYS A 1 168 ? 9.177 3.264 6.458 1.00 79.44 168 LYS A N 1
ATOM 1264 C CA . LYS A 1 168 ? 10.379 2.406 6.481 1.00 79.44 168 LYS A CA 1
ATOM 1265 C C . LYS A 1 168 ? 11.446 2.861 7.474 1.00 79.44 168 LYS A C 1
ATOM 1267 O O . LYS A 1 168 ? 12.346 2.071 7.767 1.00 79.44 168 LYS A O 1
ATOM 1272 N N . LEU A 1 169 ? 11.378 4.094 7.978 1.00 86.12 169 LEU A N 1
ATOM 1273 C CA . LEU A 1 169 ? 12.325 4.559 8.984 1.00 86.12 169 LEU A CA 1
ATOM 1274 C C . LEU A 1 169 ? 12.079 3.845 10.314 1.00 86.12 169 LEU A C 1
ATOM 1276 O O . LEU A 1 169 ? 10.954 3.494 10.682 1.00 86.12 169 LEU A O 1
ATOM 1280 N N . LYS A 1 170 ? 13.173 3.627 11.036 1.00 91.44 170 LYS A N 1
ATOM 1281 C CA . LYS A 1 170 ? 13.166 3.188 12.430 1.00 91.44 170 LYS A CA 1
ATOM 1282 C C . LYS A 1 170 ? 13.556 4.369 13.309 1.00 91.44 170 LYS A C 1
ATOM 1284 O O . LYS A 1 170 ? 14.057 5.374 12.814 1.00 91.44 170 LYS A O 1
ATOM 1289 N N . TYR A 1 171 ? 13.385 4.227 14.613 1.00 92.81 171 TYR A N 1
ATOM 1290 C CA . TYR A 1 171 ? 13.777 5.238 15.586 1.00 92.81 171 TYR A CA 1
ATOM 1291 C C . TYR A 1 171 ? 14.766 4.678 16.608 1.00 92.81 171 TYR A C 1
ATOM 1293 O O . TYR A 1 171 ? 14.824 3.467 16.858 1.00 92.81 171 TYR A O 1
ATOM 1301 N N . ALA A 1 172 ? 15.553 5.574 17.192 1.00 93.50 172 ALA A N 1
ATOM 1302 C CA . ALA A 1 172 ? 16.400 5.297 18.344 1.00 93.50 172 ALA A CA 1
ATOM 1303 C C . ALA A 1 172 ? 16.210 6.386 19.404 1.00 93.50 172 ALA A C 1
ATOM 1305 O O . ALA A 1 172 ? 15.868 7.522 19.072 1.00 93.50 172 ALA A O 1
ATOM 1306 N N . VAL A 1 173 ? 16.426 6.044 20.672 1.00 93.50 173 VAL A N 1
ATOM 1307 C CA . VAL A 1 173 ? 16.282 6.959 21.808 1.00 93.50 173 VAL A CA 1
ATOM 1308 C C . VAL A 1 173 ? 17.486 6.844 22.733 1.00 93.50 173 VAL A C 1
ATOM 1310 O O . VAL A 1 173 ? 17.807 5.755 23.208 1.00 93.50 173 VAL A O 1
ATOM 1313 N N . ASP A 1 174 ? 18.108 7.979 23.046 1.00 92.44 174 ASP A N 1
ATOM 1314 C CA . ASP A 1 174 ? 19.123 8.087 24.098 1.00 92.44 174 ASP A CA 1
ATOM 1315 C C . ASP A 1 174 ? 18.618 8.954 25.260 1.00 92.44 174 ASP A C 1
ATOM 1317 O O . ASP A 1 174 ? 17.721 9.783 25.097 1.00 92.44 174 ASP A O 1
ATOM 1321 N N . CYS A 1 175 ? 19.160 8.708 26.455 1.00 92.06 175 CYS A N 1
ATOM 1322 C CA . CYS A 1 175 ? 18.692 9.255 27.730 1.00 92.06 175 CYS A CA 1
ATOM 1323 C C . CYS A 1 175 ? 19.861 9.840 28.513 1.00 92.06 175 CYS A C 1
ATOM 1325 O O . CYS A 1 175 ? 20.866 9.155 28.741 1.00 92.06 175 CYS A O 1
ATOM 1327 N N . PHE A 1 176 ? 19.677 11.067 28.984 1.00 91.56 176 PHE A N 1
ATOM 1328 C CA . PHE A 1 176 ? 20.646 11.823 29.759 1.00 91.56 176 PHE A CA 1
ATOM 1329 C C . PHE A 1 176 ? 20.016 12.320 31.065 1.00 91.56 176 PHE A C 1
ATOM 1331 O O . PHE A 1 176 ? 18.841 12.686 31.097 1.00 91.56 176 PHE A O 1
ATOM 1338 N N . ARG A 1 177 ? 20.784 12.340 32.155 1.00 89.19 177 ARG A N 1
ATOM 1339 C CA . ARG A 1 177 ? 20.375 12.911 33.444 1.00 89.19 177 ARG A CA 1
ATOM 1340 C C . ARG A 1 177 ? 20.732 14.398 33.487 1.00 89.19 177 ARG A C 1
ATOM 1342 O O . ARG A 1 177 ? 21.834 14.782 33.106 1.00 89.19 177 ARG A O 1
ATOM 1349 N N . CYS A 1 178 ? 19.796 15.217 33.956 1.00 88.12 178 CYS A N 1
ATOM 1350 C CA . CYS A 1 178 ? 19.906 16.674 34.013 1.00 88.12 178 CYS A CA 1
ATOM 1351 C C . CYS A 1 178 ? 19.867 17.190 35.452 1.00 88.12 178 CYS A C 1
ATOM 1353 O O . CYS A 1 178 ? 19.255 16.570 36.323 1.00 88.12 178 CYS A O 1
ATOM 1355 N N . LYS A 1 179 ? 20.455 18.369 35.696 1.00 84.88 179 LYS A N 1
ATOM 1356 C CA . LYS A 1 179 ? 20.363 19.033 37.009 1.00 84.88 179 LYS A CA 1
ATOM 1357 C C . LYS A 1 179 ? 19.078 19.845 37.188 1.00 84.88 179 LYS A C 1
ATOM 1359 O O . LYS A 1 179 ? 18.651 20.061 38.316 1.00 84.88 179 LYS A O 1
ATOM 1364 N N . SER A 1 180 ? 18.470 20.320 36.100 1.00 81.31 180 SER A N 1
ATOM 1365 C CA . SER A 1 180 ? 17.223 21.097 36.136 1.00 81.31 180 SER A CA 1
ATOM 1366 C C . SER A 1 180 ? 16.465 21.017 34.811 1.00 81.31 180 SER A C 1
ATOM 1368 O O . SER A 1 180 ? 17.040 20.662 33.785 1.00 81.31 180 SER A O 1
ATOM 1370 N N . ARG A 1 181 ? 15.200 21.456 34.792 1.00 78.06 181 ARG A N 1
ATOM 1371 C CA . ARG A 1 181 ? 14.396 21.579 33.561 1.00 78.06 181 ARG A CA 1
ATOM 1372 C C . ARG A 1 181 ? 14.944 22.588 32.533 1.00 78.06 181 ARG A C 1
ATOM 1374 O O . ARG A 1 181 ? 14.548 22.537 31.373 1.00 78.06 181 ARG A O 1
ATOM 1381 N N . LYS A 1 182 ? 15.821 23.516 32.941 1.00 76.12 182 LYS A N 1
ATOM 1382 C CA . LYS A 1 182 ? 16.460 24.512 32.053 1.00 76.12 182 LYS A CA 1
ATOM 1383 C C . LYS A 1 182 ? 17.847 24.079 31.559 1.00 76.12 182 LYS A C 1
ATOM 1385 O O . LYS A 1 182 ? 18.445 24.774 30.743 1.00 76.12 182 LYS A O 1
ATOM 1390 N N . ASP A 1 183 ? 18.360 22.959 32.062 1.00 76.00 183 ASP A N 1
ATOM 1391 C CA . ASP A 1 183 ? 19.649 22.398 31.672 1.00 76.00 183 ASP A CA 1
ATOM 1392 C C . ASP A 1 183 ? 19.511 21.708 30.305 1.00 76.00 183 ASP A C 1
ATOM 1394 O O . ASP A 1 183 ? 18.817 20.702 30.177 1.00 76.00 183 ASP A O 1
ATOM 1398 N N . LYS A 1 184 ? 20.129 22.287 29.269 1.00 66.88 184 LYS A N 1
ATOM 1399 C CA . LYS A 1 184 ? 20.159 21.728 27.905 1.00 66.88 184 LYS A CA 1
ATOM 1400 C C . LYS A 1 184 ? 21.485 21.045 27.555 1.00 66.88 184 LYS A C 1
ATOM 1402 O O . LYS A 1 184 ? 21.600 20.456 26.484 1.00 66.88 184 LYS A O 1
ATOM 1407 N N . SER A 1 185 ? 22.493 21.111 28.427 1.00 74.06 185 SER A N 1
ATOM 1408 C CA . SER A 1 185 ? 23.834 20.556 28.182 1.00 74.06 185 SER A CA 1
ATOM 1409 C C . SER A 1 185 ? 24.083 19.237 28.925 1.00 74.06 185 SER A C 1
ATOM 1411 O O . SER A 1 185 ? 25.229 18.816 29.099 1.00 74.06 185 SER A O 1
ATOM 1413 N N . CYS A 1 186 ? 23.010 18.543 29.311 1.00 80.31 186 CYS A N 1
ATOM 1414 C CA . CYS A 1 186 ? 23.044 17.237 29.962 1.00 80.31 186 CYS A CA 1
ATOM 1415 C C . CYS A 1 186 ? 23.753 16.186 29.087 1.00 80.31 186 CYS A C 1
ATOM 1417 O O . CYS A 1 186 ? 23.193 15.711 28.100 1.00 80.31 186 CYS A O 1
ATOM 1419 N N . LYS A 1 187 ? 24.978 15.797 29.465 1.00 78.44 187 LYS A N 1
ATOM 1420 C CA . LYS A 1 187 ? 25.743 14.710 28.816 1.00 78.44 187 LYS A CA 1
ATOM 1421 C C . LYS A 1 187 ? 25.886 13.443 29.668 1.00 78.44 187 LYS A C 1
ATOM 1423 O O . LYS A 1 187 ? 26.371 12.428 29.175 1.00 78.44 187 LYS A O 1
ATOM 1428 N N . GLU A 1 188 ? 25.472 13.469 30.934 1.00 86.44 188 GLU A N 1
ATOM 1429 C CA . GLU A 1 188 ? 25.538 12.289 31.800 1.00 86.44 188 GLU A CA 1
ATOM 1430 C C . GLU A 1 188 ? 24.514 11.243 31.345 1.00 86.44 188 GLU A C 1
ATOM 1432 O O . GLU A 1 188 ? 23.319 11.515 31.338 1.00 86.44 188 GLU A O 1
ATOM 1437 N N . SER A 1 189 ? 24.959 10.044 30.967 1.00 86.56 189 SER A N 1
ATOM 1438 C CA . SER A 1 189 ? 24.056 8.969 30.532 1.00 86.56 189 SER A CA 1
ATOM 1439 C C . SER A 1 189 ? 23.183 8.448 31.677 1.00 86.56 189 SER A C 1
ATOM 1441 O O . SER A 1 189 ? 23.633 8.325 32.816 1.00 86.56 189 SER A O 1
ATOM 1443 N N . CYS A 1 190 ? 21.942 8.072 31.368 1.00 87.31 190 CYS A N 1
ATOM 1444 C CA . CYS A 1 190 ? 21.055 7.434 32.339 1.00 87.31 190 CYS A CA 1
ATOM 1445 C C . CYS A 1 190 ? 21.623 6.105 32.877 1.00 87.31 190 CYS A C 1
ATOM 1447 O O . CYS A 1 190 ? 22.296 5.357 32.167 1.00 87.31 190 CYS A O 1
ATOM 1449 N N . GLY A 1 191 ? 21.347 5.813 34.153 1.00 79.88 191 GLY A N 1
ATOM 1450 C CA . GLY A 1 191 ? 21.924 4.666 34.861 1.00 79.88 191 GLY A CA 1
ATOM 1451 C C . GLY A 1 191 ? 21.524 3.302 34.281 1.00 79.88 191 GLY A C 1
ATOM 1452 O O . GLY A 1 191 ? 20.455 3.143 33.694 1.00 79.88 191 GLY A O 1
ATOM 1453 N N . ARG A 1 192 ? 22.371 2.283 34.497 1.00 81.62 192 ARG A N 1
ATOM 1454 C CA . ARG A 1 192 ? 22.217 0.917 33.941 1.00 81.62 192 ARG A CA 1
ATOM 1455 C C . ARG A 1 192 ? 20.917 0.203 34.344 1.00 81.62 192 ARG A C 1
ATOM 1457 O O . ARG A 1 192 ? 20.542 -0.778 33.712 1.00 81.62 192 ARG A O 1
ATOM 1464 N N . GLN A 1 193 ? 20.244 0.676 35.390 1.00 83.38 193 GLN A N 1
ATOM 1465 C CA . GLN A 1 193 ? 18.935 0.196 35.831 1.00 83.38 193 GLN A CA 1
ATOM 1466 C C . GLN A 1 193 ? 17.777 0.587 34.892 1.00 83.38 193 GLN A C 1
ATOM 1468 O O . GLN A 1 193 ? 16.701 -0.003 34.989 1.00 83.38 193 GLN A O 1
ATOM 1473 N N . VAL A 1 194 ? 17.979 1.561 33.994 1.00 88.88 194 VAL A N 1
ATOM 1474 C CA . VAL A 1 194 ? 16.937 2.058 33.088 1.00 88.88 194 VAL A CA 1
ATOM 1475 C C . VAL A 1 194 ? 16.667 1.055 31.963 1.00 88.88 194 VAL A C 1
ATOM 1477 O O . VAL A 1 194 ? 17.572 0.643 31.238 1.00 88.88 194 VAL A O 1
ATOM 1480 N N . ARG A 1 195 ? 15.399 0.661 31.803 1.00 89.38 195 ARG A N 1
ATOM 1481 C CA . ARG A 1 195 ? 14.935 -0.325 30.816 1.00 89.38 195 ARG A CA 1
ATOM 1482 C C . ARG A 1 195 ? 13.940 0.288 29.840 1.00 89.38 195 ARG A C 1
ATOM 1484 O O . ARG A 1 195 ? 13.021 0.999 30.251 1.00 89.38 195 ARG A O 1
ATOM 1491 N N . TYR A 1 196 ? 14.098 -0.073 28.571 1.00 90.81 196 TYR A N 1
ATOM 1492 C CA . TYR A 1 196 ? 13.291 0.392 27.445 1.00 90.81 196 TYR A CA 1
ATOM 1493 C C . TYR A 1 196 ? 12.411 -0.746 26.921 1.00 90.81 196 TYR A C 1
ATOM 1495 O O . TYR A 1 196 ? 12.902 -1.864 26.738 1.00 90.81 196 TYR A O 1
ATOM 1503 N N . SER A 1 197 ? 11.134 -0.462 26.660 1.00 85.19 197 SER A N 1
ATOM 1504 C CA . SER A 1 197 ? 10.216 -1.367 25.960 1.00 85.19 197 SER A CA 1
ATOM 1505 C C . SER A 1 197 ? 9.439 -0.605 24.874 1.00 85.19 197 SER A C 1
ATOM 1507 O O . SER A 1 197 ? 8.658 0.285 25.226 1.00 85.19 197 SER A O 1
ATOM 1509 N N . PRO A 1 198 ? 9.627 -0.900 23.569 1.00 85.94 198 PRO A N 1
ATOM 1510 C CA . PRO A 1 198 ? 10.623 -1.816 22.986 1.00 85.94 198 PRO A CA 1
ATOM 1511 C C . PRO A 1 198 ? 12.080 -1.364 23.231 1.00 85.94 198 PRO A C 1
ATOM 1513 O O . PRO A 1 198 ? 12.326 -0.360 23.894 1.00 85.94 198 PRO A O 1
ATOM 1516 N N . ARG A 1 199 ? 13.069 -2.119 22.720 1.00 88.69 199 ARG A N 1
ATOM 1517 C CA . ARG A 1 199 ? 14.503 -1.770 22.837 1.00 88.69 199 ARG A CA 1
ATOM 1518 C C . ARG A 1 199 ? 14.765 -0.332 22.366 1.00 88.69 199 ARG A C 1
ATOM 1520 O O . ARG A 1 199 ? 14.114 0.131 21.439 1.00 88.69 199 ARG A O 1
ATOM 1527 N N . LYS A 1 200 ? 15.760 0.339 22.960 1.00 89.62 200 LYS A N 1
ATOM 1528 C CA . LYS A 1 200 ? 16.057 1.759 22.689 1.00 89.62 200 LYS A CA 1
ATOM 1529 C C . LYS A 1 200 ? 16.481 2.074 21.243 1.00 89.62 200 LYS A C 1
ATOM 1531 O O . LYS A 1 200 ? 16.447 3.230 20.850 1.00 89.62 200 LYS A O 1
ATOM 1536 N N . ASP A 1 201 ? 16.889 1.067 20.473 1.00 91.06 201 ASP A N 1
ATOM 1537 C CA . ASP A 1 201 ? 17.310 1.166 19.073 1.00 91.06 201 ASP A CA 1
ATOM 1538 C C . ASP A 1 201 ? 16.421 0.267 18.193 1.00 91.06 201 ASP A C 1
ATOM 1540 O O . ASP A 1 201 ? 15.938 -0.770 18.655 1.00 91.06 201 ASP A O 1
ATOM 1544 N N . ASN A 1 202 ? 16.274 0.610 16.906 1.00 88.00 202 ASN A N 1
ATOM 1545 C CA . ASN A 1 202 ? 15.440 -0.103 15.920 1.00 88.00 202 ASN A CA 1
ATOM 1546 C C . ASN A 1 202 ? 13.927 -0.118 16.237 1.00 88.00 202 ASN A C 1
ATOM 1548 O O . ASN A 1 202 ? 13.220 -1.067 15.894 1.00 88.00 202 ASN A O 1
ATOM 1552 N N . ILE A 1 203 ? 13.414 0.947 16.850 1.00 89.56 203 ILE A N 1
ATOM 1553 C CA . ILE A 1 203 ? 11.994 1.101 17.187 1.00 89.56 203 ILE A CA 1
ATOM 1554 C C . ILE A 1 203 ? 11.189 1.330 15.896 1.00 89.56 203 ILE A C 1
ATOM 1556 O O . ILE A 1 203 ? 11.457 2.272 15.158 1.00 89.56 203 ILE A O 1
ATOM 1560 N N . THR A 1 204 ? 10.207 0.474 15.604 1.00 87.25 204 THR A N 1
ATOM 1561 C CA . THR A 1 204 ? 9.318 0.589 14.422 1.00 87.25 204 THR A CA 1
ATOM 1562 C C . THR A 1 204 ? 8.012 1.341 14.712 1.00 87.25 204 THR A C 1
ATOM 1564 O O . THR A 1 204 ? 7.357 1.861 13.800 1.00 87.25 204 THR A O 1
ATOM 1567 N N . GLY A 1 205 ? 7.629 1.393 15.992 1.00 86.31 205 GLY A N 1
ATOM 1568 C CA . GLY A 1 205 ? 6.551 2.229 16.509 1.00 86.31 205 GLY A CA 1
ATOM 1569 C C . GLY A 1 205 ? 6.970 3.692 16.666 1.00 86.31 205 GLY A C 1
ATOM 1570 O O . GLY A 1 205 ? 8.077 4.084 16.313 1.00 86.31 205 GLY A O 1
ATOM 1571 N N . VAL A 1 206 ? 6.068 4.497 17.225 1.00 89.19 206 VAL A N 1
ATOM 1572 C CA . VAL A 1 206 ? 6.278 5.936 17.476 1.00 89.19 206 VAL A CA 1
ATOM 1573 C C . VAL A 1 206 ? 6.291 6.271 18.972 1.00 89.19 206 VAL A C 1
ATOM 1575 O O . VAL A 1 206 ? 6.041 7.400 19.385 1.00 89.19 206 VAL A O 1
ATOM 1578 N N . ASN A 1 207 ? 6.528 5.257 19.804 1.00 89.94 207 ASN A N 1
ATOM 1579 C CA . ASN A 1 207 ? 6.612 5.379 21.247 1.00 89.94 207 ASN A CA 1
ATOM 1580 C C . ASN A 1 207 ? 7.637 4.403 21.842 1.00 89.94 207 ASN A C 1
ATOM 1582 O O . ASN A 1 207 ? 7.953 3.360 21.266 1.00 89.94 207 ASN A O 1
ATOM 1586 N N . VAL A 1 208 ? 8.150 4.749 23.022 1.00 92.00 208 VAL A N 1
ATOM 1587 C CA . VAL A 1 208 ? 8.942 3.855 23.869 1.00 92.00 208 VAL A CA 1
ATOM 1588 C C . VAL A 1 208 ? 8.584 4.072 25.333 1.00 92.00 208 VAL A C 1
ATOM 1590 O O . VAL A 1 208 ? 8.439 5.199 25.806 1.00 92.00 208 VAL A O 1
ATOM 1593 N N . THR A 1 209 ? 8.442 2.977 26.066 1.00 89.56 209 THR A N 1
ATOM 1594 C CA . THR A 1 209 ? 8.304 2.990 27.521 1.00 89.56 209 THR A CA 1
ATOM 1595 C C . THR A 1 209 ? 9.687 2.961 28.150 1.00 89.56 209 THR A C 1
ATOM 1597 O O . THR A 1 209 ? 10.481 2.077 27.834 1.00 89.56 209 THR A O 1
ATOM 1600 N N . VAL A 1 210 ? 9.959 3.880 29.073 1.00 91.25 210 VAL A N 1
ATOM 1601 C CA . VAL A 1 210 ? 11.196 3.953 29.853 1.00 91.25 210 VAL A CA 1
ATOM 1602 C C . VAL A 1 210 ? 10.872 3.753 31.331 1.00 91.25 210 VAL A C 1
ATOM 1604 O O . VAL A 1 210 ? 10.009 4.419 31.900 1.00 91.25 210 VAL A O 1
ATOM 1607 N N . SER A 1 211 ? 11.562 2.812 31.964 1.00 89.44 211 SER A N 1
ATOM 1608 C CA . SER A 1 211 ? 11.311 2.379 33.343 1.00 89.44 211 SER A CA 1
ATOM 1609 C C . SER A 1 211 ? 12.614 2.261 34.131 1.00 89.44 211 SER A C 1
ATOM 1611 O O . SER A 1 211 ? 13.673 2.077 33.537 1.00 89.44 211 SER A O 1
ATOM 1613 N N . GLY A 1 212 ? 12.555 2.367 35.461 1.00 84.56 212 GLY A N 1
ATOM 1614 C CA . GLY A 1 212 ? 13.749 2.336 36.319 1.00 84.56 212 GLY A CA 1
ATOM 1615 C C . GLY A 1 212 ? 14.465 3.687 36.439 1.00 84.56 212 GLY A C 1
ATOM 1616 O O . GLY A 1 212 ? 15.634 3.730 36.814 1.00 84.56 212 GLY A O 1
ATOM 1617 N N . LEU A 1 213 ? 13.781 4.787 36.114 1.00 87.38 213 LEU A N 1
ATOM 1618 C CA . LEU A 1 213 ? 14.278 6.146 36.346 1.00 87.38 213 LEU A CA 1
ATOM 1619 C C . LEU A 1 213 ? 14.281 6.463 37.851 1.00 87.38 213 LEU A C 1
ATOM 1621 O O . LEU A 1 213 ? 13.425 5.966 38.583 1.00 87.38 213 LEU A O 1
ATOM 1625 N N . SER A 1 214 ? 15.217 7.294 38.312 1.00 85.38 214 SER A N 1
ATOM 1626 C CA . SER A 1 214 ? 15.193 7.832 39.681 1.00 85.38 214 SER A CA 1
ATOM 1627 C C . SER A 1 214 ? 14.000 8.771 39.858 1.00 85.38 214 SER A C 1
ATOM 1629 O O . SER A 1 214 ? 13.719 9.545 38.952 1.00 85.38 214 SER A O 1
ATOM 1631 N N . SER A 1 215 ? 13.335 8.732 41.014 1.00 84.06 215 SER A N 1
ATOM 1632 C CA . SER A 1 215 ? 12.254 9.664 41.366 1.00 84.06 215 SER A CA 1
ATOM 1633 C C . SER A 1 215 ? 12.769 11.075 41.662 1.00 84.06 215 SER A C 1
ATOM 1635 O O . SER A 1 215 ? 13.937 11.247 42.013 1.00 84.06 215 SER A O 1
ATOM 1637 N N . SER A 1 216 ? 11.890 12.080 41.560 1.00 82.62 216 SER A N 1
ATOM 1638 C CA . SER A 1 216 ? 12.208 13.502 41.787 1.00 82.62 216 SER A CA 1
ATOM 1639 C C . SER A 1 216 ? 13.492 13.985 41.080 1.00 82.62 216 SER A C 1
ATOM 1641 O O . SER A 1 216 ? 14.335 14.654 41.672 1.00 82.62 216 SER A O 1
ATOM 1643 N N . SER A 1 217 ? 13.685 13.577 39.821 1.00 86.56 217 SER A N 1
ATOM 1644 C CA . SER A 1 217 ? 14.875 13.836 39.005 1.00 86.56 217 SER A CA 1
ATOM 1645 C C . SER A 1 217 ? 14.503 14.287 37.586 1.00 86.56 217 SER A C 1
ATOM 1647 O O . SER A 1 217 ? 13.463 13.898 37.047 1.00 86.56 217 SER A O 1
ATOM 1649 N N . PHE A 1 218 ? 15.382 15.077 36.961 1.00 88.31 218 PHE A N 1
ATOM 1650 C CA . PHE A 1 218 ? 15.225 15.555 35.584 1.00 88.31 218 PHE A CA 1
ATOM 1651 C C . PHE A 1 218 ? 15.991 14.672 34.593 1.00 88.31 218 PHE A C 1
ATOM 1653 O O . PHE A 1 218 ? 17.161 14.345 34.807 1.00 88.31 218 PHE A O 1
ATOM 1660 N N . PHE A 1 219 ? 15.352 14.340 33.472 1.00 90.31 219 PHE A N 1
ATOM 1661 C CA . PHE A 1 219 ? 15.953 13.572 32.382 1.00 90.31 219 PHE A CA 1
ATOM 1662 C C . PHE A 1 219 ? 15.666 14.220 31.027 1.00 90.31 219 PHE A C 1
ATOM 1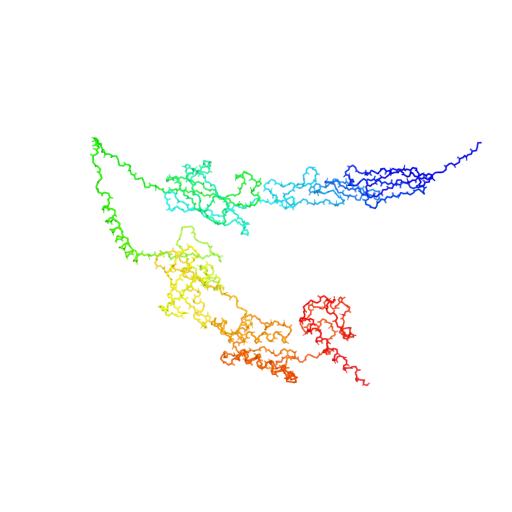664 O O . PHE A 1 219 ? 14.547 14.658 30.768 1.00 90.31 219 PHE A O 1
ATOM 1671 N N . LEU A 1 220 ? 16.672 14.240 30.159 1.00 91.19 220 LEU A N 1
ATOM 1672 C CA . LEU A 1 220 ? 16.602 14.665 28.765 1.00 91.19 220 LEU A CA 1
ATOM 1673 C C . LEU A 1 220 ? 16.647 13.423 27.877 1.00 91.19 220 LEU A C 1
ATOM 1675 O O . LEU A 1 220 ? 17.583 12.629 27.957 1.00 91.19 220 LEU A O 1
ATOM 1679 N N . PHE A 1 221 ? 15.665 13.275 26.999 1.00 92.38 221 PHE A N 1
ATOM 1680 C CA . PHE A 1 221 ? 15.646 12.235 25.980 1.00 92.38 221 PHE A CA 1
ATOM 1681 C C . PHE A 1 221 ? 15.834 12.851 24.599 1.00 92.38 221 PHE A C 1
ATOM 1683 O O . PHE A 1 221 ? 15.218 13.867 24.280 1.00 92.38 221 PHE A O 1
ATOM 1690 N N . ARG A 1 222 ? 16.662 12.210 23.773 1.00 93.00 222 ARG A N 1
ATOM 1691 C CA . ARG A 1 222 ? 16.821 12.537 22.352 1.00 93.00 222 ARG A CA 1
ATOM 1692 C C . ARG A 1 222 ? 16.255 11.400 21.519 1.00 93.00 222 ARG A C 1
ATOM 1694 O O . ARG A 1 222 ? 16.669 10.256 21.708 1.00 93.00 222 ARG A O 1
ATOM 1701 N N . VAL A 1 223 ? 15.326 11.712 20.620 1.00 93.69 223 VAL A N 1
ATOM 1702 C CA . VAL A 1 223 ? 14.711 10.747 19.697 1.00 93.69 223 VAL A CA 1
ATOM 1703 C C . VAL A 1 223 ? 15.236 11.013 18.289 1.00 93.69 223 VAL A C 1
ATOM 1705 O O . VAL A 1 223 ? 15.097 12.122 17.777 1.00 93.69 223 VAL A O 1
ATOM 1708 N N . TYR A 1 224 ? 15.821 9.994 17.667 1.00 93.38 224 TYR A N 1
ATOM 1709 C CA . TYR A 1 224 ? 16.471 10.053 16.357 1.00 93.38 224 TYR A CA 1
ATOM 1710 C C . TYR A 1 224 ? 15.690 9.250 15.318 1.00 93.38 224 TYR A C 1
ATOM 1712 O O . TYR A 1 224 ? 15.213 8.154 15.622 1.00 93.38 224 TYR A O 1
ATOM 1720 N N . SER A 1 225 ? 15.654 9.735 14.077 1.00 91.94 225 SER A N 1
ATOM 1721 C CA . SER A 1 225 ? 15.260 8.935 12.910 1.00 91.94 225 SER A CA 1
ATOM 1722 C C . SER A 1 225 ? 16.456 8.141 12.381 1.00 91.94 225 SER A C 1
ATOM 1724 O O . SER A 1 225 ? 17.566 8.663 12.265 1.00 91.94 225 SER A O 1
ATOM 1726 N N . VAL A 1 226 ? 16.230 6.871 12.049 1.00 90.19 226 VAL A N 1
ATOM 1727 C CA . VAL A 1 226 ? 17.271 5.905 11.687 1.00 90.19 226 VAL A CA 1
ATOM 1728 C C . VAL A 1 226 ? 16.932 5.225 10.363 1.00 90.19 226 VAL A C 1
ATOM 1730 O O . VAL A 1 226 ? 15.926 4.526 10.226 1.00 90.19 226 VAL A O 1
ATOM 1733 N N . SER A 1 227 ? 17.831 5.410 9.403 1.00 88.06 227 SER A N 1
ATOM 1734 C CA . SER A 1 227 ? 17.893 4.742 8.105 1.00 88.06 227 SER A CA 1
ATOM 1735 C C . SER A 1 227 ? 19.166 3.894 7.992 1.00 88.06 227 SER A C 1
ATOM 1737 O O . SER A 1 227 ? 19.983 3.839 8.911 1.00 88.06 227 SER A O 1
ATOM 1739 N N . GLU A 1 228 ? 19.368 3.260 6.840 1.00 82.69 228 GLU A N 1
ATOM 1740 C CA . GLU A 1 228 ? 20.617 2.565 6.501 1.00 82.69 228 GLU A CA 1
ATOM 1741 C C . GLU A 1 228 ? 21.824 3.523 6.444 1.00 82.69 228 GLU A C 1
ATOM 1743 O O . GLU A 1 228 ? 22.921 3.147 6.853 1.00 82.69 228 GLU A O 1
ATOM 1748 N N . LEU A 1 229 ? 21.620 4.783 6.032 1.00 84.50 229 LEU A N 1
ATOM 1749 C CA . LEU A 1 229 ? 22.685 5.791 5.915 1.00 84.50 229 LEU A CA 1
ATOM 1750 C C . LEU A 1 229 ? 23.279 6.185 7.274 1.00 84.50 229 LEU A C 1
ATOM 1752 O O . LEU A 1 229 ? 24.468 6.476 7.369 1.00 84.50 229 LEU A O 1
ATOM 1756 N N . ASN A 1 230 ? 22.485 6.114 8.348 1.00 84.19 230 ASN A N 1
ATOM 1757 C CA . ASN A 1 230 ? 22.938 6.409 9.709 1.00 84.19 230 ASN A CA 1
ATOM 1758 C C . ASN A 1 230 ? 24.068 5.473 10.183 1.00 84.19 230 ASN A C 1
ATOM 1760 O O . ASN A 1 230 ? 24.751 5.799 11.143 1.00 84.19 230 ASN A O 1
ATOM 1764 N N . GLN A 1 231 ? 24.300 4.323 9.535 1.00 78.62 231 GLN A N 1
ATOM 1765 C CA . GLN A 1 231 ? 25.428 3.443 9.875 1.00 78.62 231 GLN A CA 1
ATOM 1766 C C . GLN A 1 231 ? 26.791 4.019 9.452 1.00 78.62 231 GLN A C 1
ATOM 1768 O O . GLN A 1 231 ? 27.820 3.605 9.986 1.00 78.62 231 GLN A O 1
ATOM 1773 N N . GLN A 1 232 ? 26.806 4.957 8.498 1.00 80.75 232 GLN A N 1
ATOM 1774 C CA . GLN A 1 232 ? 28.028 5.604 8.009 1.00 80.75 232 GLN A CA 1
ATOM 1775 C C . GLN A 1 232 ? 28.461 6.765 8.912 1.00 80.75 232 GLN A C 1
ATOM 1777 O O . GLN A 1 232 ? 29.656 7.015 9.054 1.00 80.75 232 GLN A O 1
ATOM 1782 N N . GLU A 1 233 ? 27.507 7.421 9.578 1.00 84.19 233 GLU A N 1
ATOM 1783 C CA . GLU A 1 233 ? 27.775 8.462 10.567 1.00 84.19 233 GLU A CA 1
ATOM 1784 C C . GLU A 1 233 ? 27.821 7.865 11.978 1.00 84.19 233 GLU A C 1
ATOM 1786 O O . GLU A 1 233 ? 26.789 7.628 12.607 1.00 84.19 233 GLU A O 1
ATOM 1791 N N . LYS A 1 234 ? 29.029 7.599 12.484 1.00 79.12 234 LYS A N 1
ATOM 1792 C CA . LYS A 1 234 ? 29.216 6.982 13.807 1.00 79.12 234 LYS A CA 1
ATOM 1793 C C . LYS A 1 234 ? 28.904 7.933 14.962 1.00 79.12 234 LYS A C 1
ATOM 1795 O O . LYS A 1 234 ? 28.600 7.447 16.053 1.00 79.12 234 LYS A O 1
ATOM 1800 N N . ASP A 1 235 ? 28.987 9.245 14.751 1.00 84.75 235 ASP A N 1
ATOM 1801 C CA . ASP A 1 235 ? 28.712 10.228 15.793 1.00 84.75 235 ASP A CA 1
ATOM 1802 C C . ASP A 1 235 ? 27.226 10.622 15.805 1.00 84.75 235 ASP A C 1
ATOM 1804 O O . ASP A 1 235 ? 26.712 11.278 14.895 1.00 84.75 235 ASP A O 1
ATOM 1808 N N . ARG A 1 236 ? 26.521 10.233 16.874 1.00 85.19 236 ARG A N 1
ATOM 1809 C CA . ARG A 1 236 ? 25.100 10.560 17.060 1.00 85.19 236 ARG A CA 1
ATOM 1810 C C . ARG A 1 236 ? 24.842 12.045 17.320 1.00 85.19 236 ARG A C 1
ATOM 1812 O O . ARG A 1 236 ? 23.711 12.468 17.102 1.00 85.19 236 ARG A O 1
ATOM 1819 N N . ASP A 1 237 ? 25.834 12.845 17.723 1.00 84.75 237 ASP A N 1
ATOM 1820 C CA . ASP A 1 237 ? 25.649 14.301 17.842 1.00 84.75 237 ASP A CA 1
ATOM 1821 C C . ASP A 1 237 ? 25.458 14.964 16.453 1.00 84.75 237 ASP A C 1
ATOM 1823 O O . ASP A 1 237 ? 24.813 16.010 16.365 1.00 84.75 237 ASP A O 1
ATOM 1827 N N . ASN A 1 238 ? 25.906 14.323 15.358 1.00 85.06 238 ASN A N 1
ATOM 1828 C CA . ASN A 1 238 ? 25.666 14.771 13.975 1.00 85.06 238 ASN A CA 1
ATOM 1829 C C . ASN A 1 238 ? 24.284 14.365 13.419 1.00 85.06 238 ASN A C 1
ATOM 1831 O O . ASN A 1 238 ? 23.843 14.891 12.391 1.00 85.06 238 ASN A O 1
ATOM 1835 N N . TRP A 1 239 ? 23.582 13.430 14.069 1.00 89.62 239 TRP A N 1
ATOM 1836 C CA . TRP A 1 239 ? 22.264 12.966 13.626 1.00 89.62 239 TRP A CA 1
ATOM 1837 C C . TRP A 1 239 ? 21.185 14.009 13.952 1.00 89.62 239 TRP A C 1
ATOM 1839 O O . TRP A 1 239 ? 21.302 14.781 14.902 1.00 89.62 239 TRP A O 1
ATOM 1849 N N . LYS A 1 240 ? 20.083 14.024 13.193 1.00 89.31 240 LYS A N 1
ATOM 1850 C CA . LYS A 1 240 ? 18.934 14.888 13.504 1.00 89.31 240 LYS A CA 1
ATOM 1851 C C . LYS A 1 240 ? 18.045 14.226 14.559 1.00 89.31 240 LYS A C 1
ATOM 1853 O O . LYS A 1 240 ? 17.630 13.077 14.403 1.00 89.31 240 LYS A O 1
ATOM 1858 N N . TYR A 1 241 ? 17.752 14.963 15.628 1.00 92.69 241 TYR A N 1
ATOM 1859 C CA . TYR A 1 241 ? 16.921 14.510 16.740 1.00 92.69 241 TYR A CA 1
ATOM 1860 C C . TYR A 1 241 ? 15.959 15.587 17.226 1.00 92.69 241 TYR A C 1
ATOM 1862 O O . TYR A 1 241 ? 16.173 16.779 17.016 1.00 92.69 241 TYR A O 1
ATOM 1870 N N . VAL A 1 242 ? 14.922 15.137 17.925 1.00 92.00 242 VAL A N 1
ATOM 1871 C CA . VAL A 1 242 ? 14.061 15.976 18.760 1.00 92.00 242 VAL A CA 1
ATOM 1872 C C . VAL A 1 242 ? 14.374 15.708 20.232 1.00 92.00 242 VAL A C 1
ATOM 1874 O O . VAL A 1 242 ? 14.627 14.565 20.626 1.00 92.00 242 VAL A O 1
ATOM 1877 N N . GLU A 1 243 ? 14.402 16.768 21.036 1.00 90.94 243 GLU A N 1
ATOM 1878 C CA . GLU A 1 243 ? 14.649 16.708 22.477 1.00 90.94 243 GLU A CA 1
ATOM 1879 C C . GLU A 1 243 ? 13.350 16.785 23.285 1.00 90.94 243 GLU A C 1
ATOM 1881 O O . GLU A 1 243 ? 12.442 17.541 22.947 1.00 90.94 243 GLU A O 1
ATOM 1886 N N . VAL A 1 244 ? 13.273 16.032 24.385 1.00 90.06 244 VAL A N 1
ATOM 1887 C CA . VAL A 1 244 ? 12.195 16.162 25.370 1.00 90.06 244 VAL A CA 1
ATOM 1888 C C . VAL A 1 244 ? 12.737 16.002 26.789 1.00 90.06 244 VAL A C 1
ATOM 1890 O O . VAL A 1 244 ? 13.435 15.037 27.102 1.00 90.06 244 VAL A O 1
ATOM 1893 N N . ILE A 1 245 ? 12.421 16.966 27.655 1.00 88.56 245 ILE A N 1
ATOM 1894 C CA . ILE A 1 245 ? 12.813 16.968 29.069 1.00 88.56 245 ILE A CA 1
ATOM 1895 C C . ILE A 1 245 ? 11.623 16.508 29.910 1.00 88.56 245 ILE A C 1
ATOM 1897 O O . ILE A 1 245 ? 10.499 16.965 29.709 1.00 88.56 245 ILE A O 1
ATOM 1901 N N . VAL A 1 246 ? 11.873 15.616 30.867 1.00 88.62 246 VAL A N 1
ATOM 1902 C CA . VAL A 1 246 ? 10.872 15.093 31.798 1.00 88.62 246 VAL A CA 1
ATOM 1903 C C . VAL A 1 246 ? 11.355 15.193 33.240 1.00 88.62 246 VAL A C 1
ATOM 1905 O O . VAL A 1 246 ? 12.540 15.041 33.532 1.00 88.62 246 VAL A O 1
ATOM 1908 N N . GLU A 1 247 ? 10.408 15.429 34.138 1.00 87.44 247 GLU A N 1
ATOM 1909 C CA . GLU A 1 247 ? 10.583 15.432 35.585 1.00 87.44 247 GLU A CA 1
ATOM 1910 C C . GLU A 1 247 ? 9.791 14.257 36.164 1.00 87.44 247 GLU A C 1
ATOM 1912 O O . GLU A 1 247 ? 8.595 14.102 35.908 1.00 87.44 247 GLU A O 1
ATOM 1917 N N . THR A 1 248 ? 10.456 13.371 36.897 1.00 83.88 248 THR A N 1
ATOM 1918 C CA . THR A 1 248 ? 9.795 12.223 37.530 1.00 83.88 248 THR A CA 1
ATOM 1919 C C . THR A 1 248 ? 9.142 12.630 38.848 1.00 83.88 248 THR A C 1
ATOM 1921 O O . THR A 1 248 ? 9.779 13.303 39.654 1.00 83.88 248 THR A O 1
ATOM 1924 N N . LYS A 1 249 ? 7.926 12.146 39.120 1.00 78.81 249 LYS A N 1
ATOM 1925 C CA . LYS A 1 249 ? 7.205 12.408 40.381 1.00 78.81 249 LYS A CA 1
ATOM 1926 C C . LYS A 1 249 ? 7.980 11.916 41.615 1.00 78.81 249 LYS A C 1
ATOM 1928 O O . LYS A 1 249 ? 8.821 11.018 41.507 1.00 78.81 249 LYS A O 1
ATOM 1933 N N . GLU A 1 250 ? 7.664 12.476 42.781 1.00 73.00 250 GLU A N 1
ATOM 1934 C CA . GLU A 1 250 ? 8.178 11.997 44.068 1.00 73.00 250 GLU A CA 1
ATOM 1935 C C . GLU A 1 250 ? 7.844 10.513 44.284 1.00 73.00 250 GLU A C 1
ATOM 1937 O O . GLU A 1 250 ? 6.753 10.033 43.958 1.00 73.00 250 GLU A O 1
ATOM 1942 N N . GLY A 1 251 ? 8.818 9.772 44.810 1.00 57.81 251 GLY A N 1
ATOM 1943 C CA . GLY A 1 251 ? 8.632 8.392 45.239 1.00 57.81 251 GLY A CA 1
ATOM 1944 C C . GLY A 1 251 ? 8.184 8.362 46.694 1.00 57.81 251 GLY A C 1
ATOM 1945 O O . GLY A 1 251 ? 8.737 9.084 47.519 1.00 57.81 251 GLY A O 1
ATOM 1946 N N . ILE A 1 252 ? 7.217 7.504 47.024 1.00 49.88 252 ILE A N 1
ATOM 1947 C CA . ILE A 1 252 ? 6.820 7.277 48.418 1.00 49.88 252 ILE A CA 1
ATOM 1948 C C . ILE A 1 252 ? 8.007 6.634 49.146 1.00 49.88 252 ILE A C 1
ATOM 1950 O O . ILE A 1 252 ? 8.281 5.446 48.967 1.00 49.88 252 ILE A O 1
ATOM 1954 N N . MET A 1 253 ? 8.710 7.417 49.966 1.00 38.06 253 MET A N 1
ATOM 1955 C CA . MET A 1 253 ? 9.679 6.885 50.918 1.00 38.06 253 MET A CA 1
ATOM 1956 C C . MET A 1 253 ? 8.920 6.133 52.009 1.00 38.06 253 MET A C 1
ATOM 1958 O O . MET A 1 253 ? 8.318 6.743 52.888 1.00 38.06 253 MET A O 1
ATOM 1962 N N . VAL A 1 254 ? 8.954 4.801 51.959 1.00 39.53 254 VAL A N 1
ATOM 1963 C CA . VAL A 1 254 ? 8.602 3.977 53.119 1.00 39.53 254 VAL A CA 1
ATOM 1964 C C . VAL A 1 254 ? 9.751 4.118 54.126 1.00 39.53 254 VAL A C 1
ATOM 1966 O O . VAL A 1 254 ? 10.881 3.768 53.772 1.00 39.53 254 VAL A O 1
ATOM 1969 N N . PRO A 1 255 ? 9.522 4.641 55.346 1.00 36.47 255 PRO A N 1
ATOM 1970 C CA . PRO A 1 255 ? 10.591 4.787 56.326 1.00 36.47 255 PRO A CA 1
ATOM 1971 C C . PRO A 1 255 ? 11.092 3.411 56.791 1.00 36.47 255 PRO A C 1
ATOM 1973 O O . PRO A 1 255 ? 10.268 2.519 57.022 1.00 36.47 255 PRO A O 1
ATOM 1976 N N . PRO A 1 256 ? 12.409 3.217 56.984 1.00 41.53 256 PRO A N 1
ATOM 1977 C CA . PRO A 1 256 ? 12.907 2.034 57.668 1.00 41.53 256 PRO A CA 1
ATOM 1978 C C . PRO A 1 256 ? 12.488 2.108 59.140 1.00 41.53 256 PRO A C 1
ATOM 1980 O O . PRO A 1 256 ? 12.829 3.050 59.853 1.00 41.53 256 PRO A O 1
ATOM 1983 N N . THR A 1 257 ? 11.722 1.121 59.596 1.00 34.12 257 THR A N 1
ATOM 1984 C CA . THR A 1 257 ? 11.310 1.011 60.999 1.00 34.12 257 THR A CA 1
ATOM 1985 C C . THR A 1 257 ? 12.440 0.364 61.798 1.00 34.12 257 THR A C 1
ATOM 1987 O O . THR A 1 257 ? 12.598 -0.855 61.790 1.00 34.12 257 THR A O 1
ATOM 1990 N N . GLU A 1 258 ? 13.250 1.177 62.476 1.00 35.28 258 GLU A N 1
ATOM 1991 C CA . GLU A 1 258 ? 14.160 0.695 63.520 1.00 35.28 258 GLU A CA 1
ATOM 1992 C C . GLU A 1 258 ? 13.428 0.514 64.858 1.00 35.28 258 GLU A C 1
ATOM 1994 O O . GLU A 1 258 ? 12.540 1.295 65.198 1.00 35.28 258 GLU A O 1
ATOM 1999 N N . GLY A 1 259 ? 13.871 -0.463 65.659 1.00 30.39 259 GLY A N 1
ATOM 2000 C CA . GLY A 1 259 ? 13.597 -0.503 67.102 1.00 30.39 259 GLY A CA 1
ATOM 2001 C C . GLY A 1 259 ? 13.217 -1.877 67.659 1.00 30.39 259 GLY A C 1
ATOM 2002 O O . GLY A 1 259 ? 12.059 -2.272 67.594 1.00 30.39 259 GLY A O 1
ATOM 2003 N N . GLY A 1 260 ? 14.170 -2.575 68.293 1.00 29.27 260 GLY A N 1
ATOM 2004 C CA . GLY A 1 260 ? 13.873 -3.769 69.103 1.00 29.27 260 GLY A CA 1
ATOM 2005 C C . GLY A 1 260 ? 15.056 -4.723 69.297 1.00 29.27 260 GLY A C 1
ATOM 2006 O O . GLY A 1 260 ? 15.230 -5.660 68.526 1.00 29.27 260 GLY A O 1
ATOM 2007 N N . LYS A 1 261 ? 15.878 -4.503 70.333 1.00 31.91 261 LYS A N 1
ATOM 2008 C CA . LYS A 1 261 ? 16.982 -5.408 70.718 1.00 31.91 261 LYS A CA 1
ATOM 2009 C C . LYS A 1 261 ? 16.470 -6.609 71.528 1.00 31.91 261 LYS A C 1
ATOM 2011 O O . LYS A 1 261 ? 15.597 -6.432 72.369 1.00 31.91 261 LYS A O 1
ATOM 2016 N N . GLY A 1 262 ? 17.126 -7.767 71.396 1.00 26.88 262 GLY A N 1
ATOM 2017 C CA . GLY A 1 262 ? 17.042 -8.857 72.382 1.00 26.88 262 GLY A CA 1
ATOM 2018 C C . GLY A 1 262 ? 17.364 -10.247 71.823 1.00 26.88 262 GLY A C 1
ATOM 2019 O O . GLY A 1 262 ? 16.588 -10.797 71.054 1.00 26.88 262 GLY A O 1
ATOM 2020 N N . GLY A 1 263 ? 18.489 -10.835 72.238 1.00 29.20 263 GLY A N 1
ATOM 2021 C CA . GLY A 1 263 ? 18.719 -12.291 72.180 1.00 29.20 263 GLY A CA 1
ATOM 2022 C C . GLY A 1 263 ? 18.770 -12.880 73.602 1.00 29.20 263 GLY A C 1
ATOM 2023 O O . GLY A 1 263 ? 18.582 -12.108 74.544 1.00 29.20 263 GLY A O 1
ATOM 2024 N N . PRO A 1 264 ? 19.105 -14.176 73.802 1.00 51.91 264 PRO A N 1
ATOM 2025 C CA . PRO A 1 264 ? 19.505 -15.177 72.801 1.00 51.91 264 PRO A CA 1
ATOM 2026 C C . PRO A 1 264 ? 18.810 -16.569 72.942 1.00 51.91 264 PRO A C 1
ATOM 2028 O O . PRO A 1 264 ? 17.955 -16.777 73.791 1.00 51.91 264 PRO A O 1
ATOM 2031 N N . ASN A 1 265 ? 19.291 -17.542 72.150 1.00 32.50 265 ASN A N 1
ATOM 2032 C CA . ASN A 1 265 ? 19.207 -19.013 72.325 1.00 32.50 265 ASN A CA 1
ATOM 2033 C C . ASN A 1 265 ? 17.912 -19.804 72.001 1.00 32.50 265 ASN A C 1
ATOM 2035 O O . ASN A 1 265 ? 17.084 -20.089 72.852 1.00 32.50 265 ASN A O 1
ATOM 2039 N N . LYS A 1 266 ? 17.895 -20.303 70.753 1.00 37.25 266 LYS A N 1
ATOM 2040 C CA . LYS A 1 266 ? 17.873 -21.729 70.322 1.00 37.25 266 LYS A CA 1
ATOM 2041 C C . LYS A 1 266 ? 16.891 -22.762 70.936 1.00 37.25 266 LYS A C 1
ATOM 2043 O O . LYS A 1 266 ? 16.842 -22.999 72.132 1.00 37.25 266 LYS A O 1
ATOM 2048 N N . THR A 1 26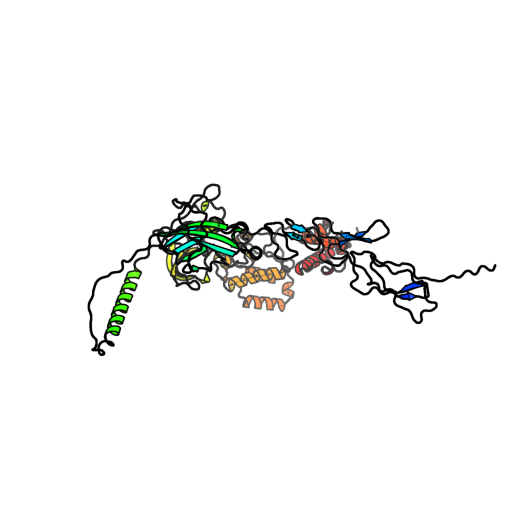7 ? 16.337 -23.547 69.996 1.00 36.78 267 THR A N 1
ATOM 2049 C CA . THR A 1 267 ? 15.872 -24.955 70.085 1.00 36.78 267 THR A CA 1
ATOM 2050 C C . THR A 1 267 ? 14.693 -25.301 71.003 1.00 36.78 267 THR A C 1
ATOM 2052 O O . THR A 1 267 ? 14.910 -25.711 72.133 1.00 36.78 267 THR A O 1
ATOM 2055 N N . VAL A 1 268 ? 13.483 -25.368 70.424 1.00 39.62 268 VAL A N 1
ATOM 2056 C CA . VAL A 1 268 ? 12.825 -26.656 70.085 1.00 39.62 268 VAL A CA 1
ATOM 2057 C C . VAL A 1 268 ? 12.107 -26.503 68.735 1.00 39.62 268 VAL A C 1
ATOM 2059 O O . VAL A 1 268 ? 11.420 -25.514 68.494 1.00 39.62 268 VAL A O 1
ATOM 2062 N N . THR A 1 269 ? 12.277 -27.478 67.843 1.00 43.09 269 THR A N 1
ATOM 2063 C CA . THR A 1 269 ? 11.706 -27.503 66.484 1.00 43.09 269 THR A CA 1
ATOM 2064 C C . THR A 1 269 ? 10.660 -28.623 66.364 1.00 43.09 269 THR A C 1
ATOM 2066 O O . THR A 1 269 ? 10.658 -29.545 67.171 1.00 43.09 269 THR A O 1
ATOM 2069 N N . MET A 1 270 ? 9.876 -28.614 65.275 1.00 42.66 270 MET A N 1
ATOM 2070 C CA . MET A 1 270 ? 9.331 -29.831 64.630 1.00 42.66 270 MET A CA 1
ATOM 2071 C C . MET A 1 270 ? 8.003 -30.448 65.144 1.00 42.66 270 MET A C 1
ATOM 2073 O O . MET A 1 270 ? 7.924 -31.655 65.327 1.00 42.66 270 MET A O 1
ATOM 2077 N N . VAL A 1 271 ? 6.910 -29.666 65.221 1.00 44.94 271 VAL A N 1
ATOM 2078 C CA . VAL A 1 271 ? 5.529 -30.223 65.067 1.00 44.94 271 VAL A CA 1
ATOM 2079 C C . VAL A 1 271 ? 4.593 -29.336 64.213 1.00 44.94 271 VAL A C 1
ATOM 2081 O O . VAL A 1 271 ? 3.787 -29.847 63.443 1.00 44.94 271 VAL A O 1
ATOM 2084 N N . LEU A 1 272 ? 4.702 -28.003 64.275 1.00 44.84 272 LEU A N 1
ATOM 2085 C CA . LEU A 1 272 ? 3.672 -27.081 63.743 1.00 44.84 272 LEU A CA 1
ATOM 2086 C C . LEU A 1 272 ? 3.598 -26.880 62.209 1.00 44.84 272 LEU A C 1
ATOM 2088 O O . LEU A 1 272 ? 2.678 -26.218 61.730 1.00 44.84 272 LEU A O 1
ATOM 2092 N N . TYR A 1 273 ? 4.525 -27.424 61.416 1.00 51.16 273 TYR A N 1
ATOM 2093 C CA . TYR A 1 273 ? 4.729 -26.985 60.022 1.00 51.16 273 TYR A CA 1
ATOM 2094 C C . TYR A 1 273 ? 3.771 -27.551 58.952 1.00 51.16 273 TYR A C 1
ATOM 2096 O O . TYR A 1 273 ? 3.849 -27.114 57.806 1.00 51.16 273 TYR A O 1
ATOM 2104 N N . ILE A 1 274 ? 2.861 -28.478 59.284 1.00 55.25 274 ILE A N 1
ATOM 2105 C CA . ILE A 1 274 ? 2.001 -29.148 58.277 1.00 55.25 274 ILE A CA 1
ATOM 2106 C C . ILE A 1 274 ? 0.532 -28.676 58.325 1.00 55.25 274 ILE A C 1
ATOM 2108 O O . ILE A 1 274 ? -0.116 -28.590 57.285 1.00 55.25 274 ILE A O 1
ATOM 2112 N N . ALA A 1 275 ? 0.002 -28.295 59.494 1.00 53.00 275 ALA A N 1
ATOM 2113 C CA . ALA A 1 275 ? -1.410 -27.908 59.634 1.00 53.00 275 ALA A CA 1
ATOM 2114 C C . ALA A 1 275 ? -1.720 -26.464 59.176 1.00 53.00 275 ALA A C 1
ATOM 2116 O O . ALA A 1 275 ? -2.765 -26.207 58.578 1.00 53.00 275 ALA A O 1
ATOM 2117 N N . ALA A 1 276 ? -0.805 -25.518 59.420 1.00 56.44 276 ALA A N 1
ATOM 2118 C CA . ALA A 1 276 ? -0.996 -24.100 59.104 1.00 56.44 276 ALA A CA 1
ATOM 2119 C C . ALA A 1 276 ? -1.221 -23.763 57.606 1.00 56.44 276 ALA A C 1
ATOM 2121 O O . ALA A 1 276 ? -2.124 -22.968 57.323 1.00 56.44 276 ALA A O 1
ATOM 2122 N N . PRO A 1 277 ? -0.475 -24.323 56.624 1.00 59.94 277 PRO A N 1
ATOM 2123 C CA . PRO A 1 277 ? -0.635 -23.922 55.222 1.00 59.94 277 PRO A CA 1
ATOM 2124 C C . PRO A 1 277 ? -1.981 -24.342 54.619 1.00 59.94 277 PRO A C 1
ATOM 2126 O O . PRO A 1 277 ? -2.509 -23.624 53.774 1.00 59.94 277 PRO A O 1
ATOM 2129 N N . ILE A 1 278 ? -2.576 -25.454 55.068 1.00 61.72 278 ILE A N 1
ATOM 2130 C CA . ILE A 1 278 ? -3.859 -25.949 54.540 1.00 61.72 278 ILE A CA 1
ATOM 2131 C C . ILE A 1 278 ? -4.994 -24.978 54.897 1.00 61.72 278 ILE A C 1
ATOM 2133 O O . ILE A 1 278 ? -5.768 -24.574 54.028 1.00 61.72 278 ILE A O 1
ATOM 2137 N N . VAL A 1 279 ? -5.050 -24.531 56.156 1.00 71.25 279 VAL A N 1
ATOM 2138 C CA . VAL A 1 279 ? -6.032 -23.533 56.615 1.00 71.25 279 VAL A CA 1
ATOM 2139 C C . VAL A 1 279 ? -5.796 -22.180 55.933 1.00 71.25 279 VAL A C 1
ATOM 2141 O O . VAL A 1 279 ? -6.749 -21.545 55.481 1.00 71.25 279 VAL A O 1
ATOM 2144 N N . GLY A 1 280 ? -4.531 -21.770 55.780 1.00 71.75 280 GLY A N 1
ATOM 2145 C CA . GLY A 1 280 ? -4.166 -20.540 55.073 1.00 71.75 280 GLY A CA 1
ATOM 2146 C C . GLY A 1 280 ? -4.640 -20.516 53.616 1.00 71.75 280 GLY A C 1
ATOM 2147 O O . GLY A 1 280 ? -5.237 -19.531 53.188 1.00 71.75 280 GLY A O 1
ATOM 2148 N N . VAL A 1 281 ? -4.442 -21.605 52.865 1.00 78.38 281 VAL A N 1
ATOM 2149 C CA . VAL A 1 281 ? -4.879 -21.710 51.460 1.00 78.38 281 VAL A CA 1
ATOM 2150 C C . VAL A 1 281 ? -6.406 -21.676 51.335 1.00 78.38 281 VAL A C 1
ATOM 2152 O O . VAL A 1 281 ? -6.920 -20.978 50.462 1.00 78.38 281 VAL A O 1
ATOM 2155 N N . LEU A 1 282 ? -7.144 -22.355 52.220 1.00 76.69 282 LEU A N 1
ATOM 2156 C CA . LEU A 1 282 ? -8.614 -22.340 52.200 1.00 76.69 282 LEU A CA 1
ATOM 2157 C C . LEU A 1 282 ? -9.190 -20.940 52.474 1.00 76.69 282 LEU A C 1
ATOM 2159 O O . LEU A 1 282 ? -10.105 -20.503 51.774 1.00 76.69 282 LEU A O 1
ATOM 2163 N N . ILE A 1 283 ? -8.615 -20.201 53.429 1.00 80.88 283 ILE A N 1
ATOM 2164 C CA . ILE A 1 283 ? -9.001 -18.808 53.710 1.00 80.88 283 ILE A CA 1
ATOM 2165 C C . ILE A 1 283 ? -8.661 -17.899 52.519 1.00 80.88 283 ILE A C 1
ATOM 2167 O O . ILE A 1 283 ? -9.473 -17.059 52.129 1.00 80.88 283 ILE A O 1
ATOM 2171 N N . LEU A 1 284 ? -7.495 -18.082 51.894 1.00 78.94 284 LEU A N 1
ATOM 2172 C CA . LEU A 1 284 ? -7.060 -17.263 50.761 1.00 78.94 284 LEU A CA 1
ATOM 2173 C C . LEU A 1 284 ? -7.937 -17.498 49.517 1.00 78.94 284 LEU A C 1
ATOM 2175 O O . LEU A 1 284 ? -8.300 -16.538 48.840 1.00 78.94 284 LEU A O 1
ATOM 2179 N N . LEU A 1 285 ? -8.374 -18.738 49.267 1.00 79.69 285 LEU A N 1
ATOM 2180 C CA . LEU A 1 285 ? -9.346 -19.059 48.214 1.00 79.69 285 LEU A CA 1
ATOM 2181 C C . LEU A 1 285 ? -10.728 -18.441 48.484 1.00 79.69 285 LEU A C 1
ATOM 2183 O O . LEU A 1 285 ? -11.326 -17.883 47.563 1.00 79.69 285 LEU A O 1
ATOM 2187 N N . ALA A 1 286 ? -11.211 -18.458 49.730 1.00 78.69 286 ALA A N 1
ATOM 2188 C CA . ALA A 1 286 ? -12.464 -17.794 50.103 1.00 78.69 286 ALA A CA 1
ATOM 2189 C C . ALA A 1 286 ? -12.391 -16.264 49.920 1.00 78.69 286 ALA A C 1
ATOM 2191 O O . ALA A 1 286 ? -13.327 -15.652 49.400 1.00 78.69 286 ALA A O 1
ATOM 2192 N N . ILE A 1 287 ? -11.256 -15.646 50.270 1.00 79.50 287 ILE A N 1
ATOM 2193 C CA . ILE A 1 287 ? -11.004 -14.213 50.057 1.00 79.50 287 ILE A CA 1
ATOM 2194 C C . ILE A 1 287 ? -10.921 -13.885 48.560 1.00 79.50 287 ILE A C 1
ATOM 2196 O O . ILE A 1 287 ? -11.524 -12.907 48.123 1.00 79.50 287 ILE A O 1
ATOM 2200 N N . VAL A 1 288 ? -10.240 -14.698 47.747 1.00 77.50 288 VAL A N 1
ATOM 2201 C CA . VAL A 1 288 ? -10.188 -14.504 46.287 1.00 77.50 288 VAL A CA 1
ATOM 2202 C C . VAL A 1 288 ? -11.577 -14.651 45.663 1.00 77.50 288 VAL A C 1
ATOM 2204 O O . VAL A 1 288 ? -11.946 -13.821 44.833 1.00 77.50 288 VAL A O 1
ATOM 2207 N N . PHE A 1 289 ? -12.381 -15.626 46.094 1.00 74.69 289 PHE A N 1
ATOM 2208 C CA . PHE A 1 289 ? -13.765 -15.786 45.641 1.00 74.69 289 PHE A CA 1
ATOM 2209 C C . PHE A 1 289 ? -14.621 -14.557 45.992 1.00 74.69 289 PHE A C 1
ATOM 2211 O O . PHE A 1 289 ? -15.270 -13.987 45.112 1.00 74.69 289 PHE A O 1
ATOM 2218 N N . ALA A 1 290 ? -14.542 -14.066 47.234 1.00 71.12 290 ALA A N 1
ATOM 2219 C CA . ALA A 1 290 ? -15.217 -12.839 47.658 1.00 71.12 290 ALA A CA 1
ATOM 2220 C C . ALA A 1 290 ? -14.746 -11.601 46.867 1.00 71.12 290 ALA A C 1
ATOM 2222 O O . ALA A 1 290 ? -15.564 -10.794 46.427 1.00 71.12 290 ALA A O 1
ATOM 2223 N N . ILE A 1 291 ? -13.441 -11.466 46.608 1.00 68.56 291 ILE A N 1
ATOM 2224 C CA . ILE A 1 291 ? -12.883 -10.377 45.794 1.00 68.56 291 ILE A CA 1
ATOM 2225 C C . ILE A 1 291 ? -13.354 -10.476 44.337 1.00 68.56 291 ILE A C 1
ATOM 2227 O O . ILE A 1 291 ? -13.653 -9.443 43.742 1.00 68.56 291 ILE A O 1
ATOM 2231 N N . CYS A 1 292 ? -13.476 -11.672 43.757 1.00 62.53 292 CYS A N 1
ATOM 2232 C CA . CYS A 1 292 ? -14.004 -11.846 42.401 1.00 62.53 292 CYS A CA 1
ATOM 2233 C C . CYS A 1 292 ? -15.486 -11.443 42.315 1.00 62.53 292 CYS A C 1
ATOM 2235 O O . CYS A 1 292 ? -15.861 -10.685 41.419 1.00 62.53 292 CYS A O 1
ATOM 2237 N N . VAL A 1 293 ? -16.305 -11.850 43.292 1.00 57.75 293 VAL A N 1
ATOM 2238 C CA . VAL A 1 293 ? -17.722 -11.452 43.390 1.00 57.75 293 VAL A CA 1
ATOM 2239 C C . VAL A 1 293 ? -17.871 -9.934 43.596 1.00 57.75 293 VAL A C 1
ATOM 2241 O O . VAL A 1 293 ? -18.734 -9.311 42.977 1.00 57.75 293 VAL A O 1
ATOM 2244 N N . CYS A 1 294 ? -16.996 -9.301 44.384 1.00 49.31 294 CYS A N 1
ATOM 2245 C CA . CYS A 1 294 ? -17.017 -7.850 44.612 1.00 49.31 294 CYS A CA 1
ATOM 2246 C C . CYS A 1 294 ? -16.445 -7.024 43.440 1.00 49.31 294 CYS A C 1
ATOM 2248 O O . CYS A 1 294 ? -16.959 -5.945 43.139 1.00 49.31 294 CYS A O 1
ATOM 2250 N N . ARG A 1 295 ? -15.413 -7.509 42.731 1.00 49.47 295 ARG A N 1
ATOM 2251 C CA . ARG A 1 295 ? -14.837 -6.823 41.551 1.00 49.47 295 ARG A CA 1
ATOM 2252 C C . ARG A 1 295 ? -15.716 -6.930 40.303 1.00 49.47 295 ARG A C 1
ATOM 2254 O O . ARG A 1 295 ? -15.566 -6.103 39.407 1.00 49.47 295 ARG A O 1
ATOM 2261 N N . GLY A 1 296 ? -16.688 -7.843 40.281 1.00 41.84 296 GLY A N 1
ATOM 2262 C CA . GLY A 1 296 ? -17.741 -7.902 39.261 1.00 41.84 296 GLY A CA 1
ATOM 2263 C C . GLY A 1 296 ? -18.706 -6.703 39.243 1.00 41.84 296 GLY A C 1
ATOM 2264 O O . GLY A 1 296 ? -19.615 -6.682 38.418 1.00 41.84 296 GLY A O 1
ATOM 2265 N N . ARG A 1 297 ? -18.544 -5.710 40.135 1.00 45.38 297 ARG A N 1
ATOM 2266 C CA . ARG A 1 297 ? -19.497 -4.598 40.312 1.00 45.38 297 ARG A CA 1
ATOM 2267 C C . ARG A 1 297 ? -18.964 -3.175 40.106 1.00 45.38 297 ARG A C 1
ATOM 2269 O O . ARG A 1 297 ? -19.739 -2.244 40.298 1.00 45.38 297 ARG A O 1
ATOM 2276 N N . ASN A 1 298 ? -17.697 -2.961 39.721 1.00 40.03 298 ASN A N 1
ATOM 2277 C CA . ASN A 1 298 ? -17.197 -1.588 39.530 1.00 40.03 298 ASN A CA 1
ATOM 2278 C C . ASN A 1 298 ? -16.051 -1.439 38.502 1.00 40.03 298 ASN A C 1
ATOM 2280 O O . ASN A 1 298 ? -14.875 -1.604 38.830 1.00 40.03 298 ASN A O 1
ATOM 2284 N N . LYS A 1 299 ? -16.396 -1.046 37.266 1.00 35.34 299 LYS A N 1
ATOM 2285 C CA . LYS A 1 299 ? -15.503 -0.373 36.302 1.00 35.34 299 LYS A CA 1
ATOM 2286 C C . LYS A 1 299 ? -16.305 0.683 35.525 1.00 35.34 299 LYS A C 1
ATOM 2288 O O . LYS A 1 299 ? -17.220 0.331 34.789 1.00 35.34 299 LYS A O 1
ATOM 2293 N N . LYS A 1 300 ? -15.949 1.963 35.682 1.00 34.28 300 LYS A N 1
ATOM 2294 C CA . LYS A 1 300 ? -16.322 3.064 34.769 1.00 34.28 300 LYS A CA 1
ATOM 2295 C C . LYS A 1 300 ? -15.196 3.243 33.726 1.00 34.28 300 LYS A C 1
ATOM 2297 O O . LYS A 1 300 ? -14.065 2.857 34.017 1.00 34.28 300 LYS A O 1
ATOM 2302 N N . GLY A 1 301 ? -15.508 3.743 32.525 1.00 36.41 301 GLY A N 1
ATOM 2303 C CA . GLY A 1 301 ? -14.580 3.802 31.371 1.00 36.41 301 GLY A CA 1
ATOM 2304 C C . GLY A 1 301 ? -13.713 5.070 31.323 1.00 36.41 301 GLY A C 1
ATOM 2305 O O . GLY A 1 301 ? -13.410 5.616 32.376 1.00 36.41 301 GLY A O 1
ATOM 2306 N N . TYR A 1 302 ? -13.380 5.565 30.117 1.00 29.67 302 TYR A N 1
ATOM 2307 C CA . TYR A 1 302 ? -13.135 6.991 29.774 1.00 29.67 302 TYR A CA 1
ATOM 2308 C C . TYR A 1 302 ? -13.504 7.212 28.254 1.00 29.67 302 TYR A C 1
ATOM 2310 O O . TYR A 1 302 ? -12.810 6.628 27.430 1.00 29.67 302 TYR A O 1
ATOM 2318 N N . SER A 1 303 ? -14.576 8.014 27.929 1.00 32.91 303 SER A N 1
ATOM 2319 C CA . SER A 1 303 ? -15.102 8.767 26.681 1.00 32.91 303 SER A CA 1
ATOM 2320 C C . SER A 1 303 ? -15.337 10.440 26.538 1.00 32.91 303 SER A C 1
ATOM 2322 O O . SER A 1 303 ? -16.410 10.878 26.919 1.00 32.91 303 SER A O 1
ATOM 2324 N N . THR A 1 304 ? -14.437 11.353 25.940 1.00 30.00 304 THR A N 1
ATOM 2325 C CA . THR A 1 304 ? -14.327 12.775 25.264 1.00 30.00 304 THR A CA 1
ATOM 2326 C C . THR A 1 304 ? -13.329 13.017 23.995 1.00 30.00 304 THR A C 1
ATOM 2328 O O . THR A 1 304 ? -12.261 12.397 23.988 1.00 30.00 304 THR A O 1
ATOM 2331 N N . PRO A 1 305 ? -13.550 13.911 22.958 1.00 30.64 305 PRO A N 1
ATOM 2332 C CA . PRO A 1 305 ? -12.866 14.061 21.585 1.00 30.64 305 PRO A CA 1
ATOM 2333 C C . PRO A 1 305 ? -12.223 15.417 21.131 1.00 30.64 305 PRO A C 1
ATOM 2335 O O . PRO A 1 305 ? -12.442 16.367 21.819 1.00 30.64 305 PRO A O 1
ATOM 2338 N N . VAL A 1 306 ? -11.535 15.618 19.975 1.00 29.98 306 VAL A N 1
ATOM 2339 C CA . VAL A 1 306 ? -10.965 16.950 19.505 1.00 29.98 306 VAL A CA 1
ATOM 2340 C C . VAL A 1 306 ? -11.684 17.554 18.256 1.00 29.98 306 VAL A C 1
ATOM 2342 O O . VAL A 1 306 ? -11.969 16.756 17.377 1.00 29.98 306 VAL A O 1
ATOM 2345 N N . GLU A 1 307 ? -11.853 18.898 18.081 1.00 29.25 307 GLU A N 1
ATOM 2346 C CA . GLU A 1 307 ? -12.482 19.580 16.890 1.00 29.25 307 GLU A CA 1
ATOM 2347 C C . GLU A 1 307 ? -11.752 20.801 16.249 1.00 29.25 307 GLU A C 1
ATOM 2349 O O . GLU A 1 307 ? -10.912 21.451 16.869 1.00 29.25 307 GLU A O 1
ATOM 2354 N N . LEU A 1 308 ? -12.091 21.056 14.963 1.00 30.44 308 LEU A N 1
ATOM 2355 C CA . LEU A 1 308 ? -11.534 21.978 13.958 1.00 30.44 308 LEU A CA 1
ATOM 2356 C C . LEU A 1 308 ? -11.876 23.479 14.053 1.00 30.44 308 LEU A C 1
ATOM 2358 O O . LEU A 1 308 ? -13.042 23.822 14.229 1.00 30.44 308 LEU A O 1
ATOM 2362 N N . LYS A 1 309 ? -10.933 24.336 13.596 1.00 29.78 309 LYS A N 1
ATOM 2363 C CA . LYS A 1 309 ? -11.173 25.221 12.424 1.00 29.78 309 LYS A CA 1
ATOM 2364 C C . LYS A 1 309 ? -9.934 25.923 11.834 1.00 29.78 309 LYS A C 1
ATOM 2366 O O . LYS A 1 309 ? -9.408 26.857 12.420 1.00 29.78 309 LYS A O 1
ATOM 2371 N N . ASP A 1 310 ? -9.598 25.530 10.606 1.00 29.80 310 ASP A N 1
ATOM 2372 C CA . ASP A 1 310 ? -9.087 26.373 9.501 1.00 29.80 310 ASP A CA 1
ATOM 2373 C C . ASP A 1 310 ? -9.314 25.623 8.163 1.00 29.80 310 ASP A C 1
ATOM 2375 O O . ASP A 1 310 ? -8.404 25.340 7.389 1.00 29.80 310 ASP A O 1
ATOM 2379 N N . GLY A 1 311 ? -10.497 25.004 8.032 1.00 42.12 311 GLY A N 1
ATOM 2380 C CA . GLY A 1 311 ? -10.697 23.811 7.189 1.00 42.12 311 GLY A CA 1
ATOM 2381 C C . GLY A 1 311 ? -10.003 22.533 7.715 1.00 42.12 311 GLY A C 1
ATOM 2382 O O . GLY A 1 311 ? -10.349 21.433 7.295 1.00 42.12 311 GLY A O 1
ATOM 2383 N N . ARG A 1 312 ? -9.076 22.642 8.683 1.00 31.88 312 ARG A N 1
ATOM 2384 C CA . ARG A 1 312 ? -8.470 21.532 9.458 1.00 31.88 312 ARG A CA 1
ATOM 2385 C C . ARG A 1 312 ? -8.505 21.770 10.976 1.00 31.88 312 ARG A C 1
ATOM 2387 O O . ARG A 1 312 ? -8.858 22.858 11.422 1.00 31.88 312 ARG A O 1
ATOM 2394 N N . VAL A 1 313 ? -8.157 20.750 11.778 1.00 29.52 313 VAL A N 1
ATOM 2395 C CA . VAL A 1 313 ? -8.040 20.886 13.244 1.00 29.52 313 VAL A CA 1
ATOM 2396 C C . VAL A 1 313 ? -6.689 21.426 13.641 1.00 29.52 313 VAL A C 1
ATOM 2398 O O . VAL A 1 313 ? -5.696 20.745 13.405 1.00 29.52 313 VAL A O 1
ATOM 2401 N N . ILE A 1 314 ? -6.689 22.529 14.397 1.00 32.56 314 ILE A N 1
ATOM 2402 C CA . ILE A 1 314 ? -5.785 22.713 15.536 1.00 32.56 314 ILE A CA 1
ATOM 2403 C C . ILE A 1 314 ? -6.543 23.435 16.661 1.00 32.56 314 ILE A C 1
ATOM 2405 O O . ILE A 1 314 ? -6.965 24.566 16.466 1.00 32.56 314 ILE A O 1
ATOM 2409 N N . LEU A 1 315 ? -6.658 22.803 17.832 1.00 27.89 315 LEU A N 1
ATOM 2410 C CA . LEU A 1 315 ? -6.809 23.420 19.161 1.00 27.89 315 LEU A CA 1
ATOM 2411 C C . LEU A 1 315 ? -6.412 22.369 20.235 1.00 27.89 315 LEU A C 1
ATOM 2413 O O . LEU A 1 315 ? -6.344 21.180 19.910 1.00 27.89 315 LEU A O 1
ATOM 2417 N N . PRO A 1 316 ? -5.947 22.780 21.430 1.00 30.30 316 PRO A N 1
ATOM 2418 C CA . PRO A 1 316 ? -4.497 22.796 21.647 1.00 30.30 316 PRO A CA 1
ATOM 2419 C C . PRO A 1 316 ? -4.014 21.843 22.756 1.00 30.30 316 PRO A C 1
ATOM 2421 O O . PRO A 1 316 ? -4.789 21.131 23.393 1.00 30.30 316 PRO A O 1
ATOM 2424 N N . SER A 1 317 ? -2.704 21.882 23.022 1.00 45.75 317 SER A N 1
ATOM 2425 C CA . SER A 1 317 ? -2.155 21.576 24.348 1.00 45.75 317 SER A CA 1
ATOM 2426 C C . SER A 1 317 ? -2.975 22.288 25.433 1.00 45.75 317 SER A C 1
ATOM 2428 O O . SER A 1 317 ? -3.189 23.491 25.320 1.00 45.75 317 SER A O 1
ATOM 2430 N N . ASP A 1 318 ? -3.397 21.553 26.465 1.00 38.66 318 ASP A N 1
ATOM 2431 C CA . ASP A 1 318 ? -4.196 22.034 27.603 1.00 38.66 318 ASP A CA 1
ATOM 2432 C C . ASP A 1 318 ? -5.518 22.748 27.230 1.00 38.66 318 ASP A C 1
ATOM 2434 O O . ASP A 1 318 ? -5.646 23.969 27.294 1.00 38.66 318 ASP A O 1
ATOM 2438 N N . GLY A 1 319 ? -6.556 21.969 26.901 1.00 33.53 319 GLY A N 1
ATOM 2439 C CA . GLY A 1 319 ? -7.920 22.479 26.712 1.00 33.53 319 GLY A CA 1
ATOM 2440 C C . GLY A 1 319 ? -8.982 21.375 26.621 1.00 33.53 319 GLY A C 1
ATOM 2441 O O . GLY A 1 319 ? -8.636 20.212 26.386 1.00 33.53 319 GLY A O 1
ATOM 2442 N N . PRO A 1 320 ? -10.277 21.702 26.817 1.00 34.66 320 PRO A N 1
ATOM 2443 C CA . PRO A 1 320 ? -11.353 20.745 26.638 1.00 34.66 320 PRO A CA 1
ATOM 2444 C C . PRO A 1 320 ? -11.402 20.293 25.186 1.00 34.66 320 PRO A C 1
ATOM 2446 O O . PRO A 1 320 ? -11.301 21.060 24.228 1.00 34.66 320 PRO A O 1
ATOM 2449 N N . ARG A 1 321 ? -11.557 18.990 25.067 1.00 44.97 321 ARG A N 1
ATOM 2450 C CA . ARG A 1 321 ? -11.578 18.259 23.826 1.00 44.97 321 ARG A CA 1
ATOM 2451 C C . ARG A 1 321 ? -12.914 18.619 23.098 1.00 44.97 321 ARG A C 1
ATOM 2453 O O . ARG A 1 321 ? -13.992 18.348 23.624 1.00 44.97 321 ARG A O 1
ATOM 2460 N N . LEU A 1 322 ? -12.820 19.295 21.942 1.00 47.62 322 LEU A N 1
ATOM 2461 C CA . LEU A 1 322 ? -13.925 19.885 21.148 1.00 47.62 322 LEU A CA 1
ATOM 2462 C C . LEU A 1 322 ? -14.618 18.821 20.220 1.00 47.62 322 LEU A C 1
ATOM 2464 O O . LEU A 1 322 ? -14.006 17.804 19.914 1.00 47.62 322 LEU A O 1
ATOM 2468 N N . TYR A 1 323 ? -15.882 18.976 19.789 1.00 59.50 323 TYR A N 1
ATOM 2469 C CA . TYR A 1 323 ? -16.697 17.890 19.168 1.00 59.50 323 TYR A CA 1
ATOM 2470 C C . TYR A 1 323 ? -16.879 18.042 17.643 1.00 59.50 323 TYR A C 1
ATOM 2472 O O . TYR A 1 323 ? -17.640 18.894 17.214 1.00 59.50 323 TYR A O 1
ATOM 2480 N N . ILE A 1 324 ? -16.257 17.206 16.800 1.00 66.00 324 ILE A N 1
ATOM 2481 C CA . ILE A 1 324 ? -16.396 17.337 15.336 1.00 66.00 324 ILE A CA 1
ATOM 2482 C C . ILE A 1 324 ? -17.722 16.748 14.905 1.00 66.00 324 ILE A C 1
ATOM 2484 O O . ILE A 1 324 ? -17.891 15.523 14.922 1.00 66.00 324 ILE A O 1
ATOM 2488 N N . ASP A 1 325 ? -18.612 17.604 14.411 1.00 70.56 325 ASP A N 1
ATOM 2489 C CA . ASP A 1 325 ? -19.812 17.114 13.752 1.00 70.56 325 ASP A CA 1
ATOM 2490 C C . ASP A 1 325 ? -19.449 16.356 12.456 1.00 70.56 325 ASP A C 1
ATOM 2492 O O . ASP A 1 325 ? -18.812 16.935 11.563 1.00 70.56 325 ASP A O 1
ATOM 2496 N N . PRO A 1 326 ? -19.828 15.069 12.311 1.00 69.25 326 PRO A N 1
ATOM 2497 C CA . PRO A 1 326 ? -19.513 14.287 11.118 1.00 69.25 326 PRO A CA 1
ATOM 2498 C C . PRO A 1 326 ? -20.119 14.830 9.817 1.00 69.25 326 PRO A C 1
ATOM 2500 O O . PRO A 1 326 ? -19.636 14.473 8.743 1.00 69.25 326 PRO A O 1
ATOM 2503 N N . SER A 1 327 ? -21.136 15.700 9.884 1.00 70.88 327 SER A N 1
ATOM 2504 C CA . SER A 1 327 ? -21.706 16.379 8.708 1.00 70.88 327 SER A CA 1
ATOM 2505 C C . SER A 1 327 ? -20.737 17.334 8.004 1.00 70.88 327 SER A C 1
ATOM 2507 O O . SER A 1 327 ? -20.970 17.686 6.850 1.00 70.88 327 SER A O 1
ATOM 2509 N N . ASN A 1 328 ? -19.616 17.682 8.645 1.00 62.88 328 ASN A N 1
ATOM 2510 C CA . ASN A 1 328 ? -18.532 18.453 8.032 1.00 62.88 328 ASN A CA 1
ATOM 2511 C C . ASN A 1 328 ? -17.702 17.657 6.998 1.00 62.88 328 ASN A C 1
ATOM 2513 O O . ASN A 1 328 ? -16.842 18.243 6.343 1.00 62.88 328 ASN A O 1
ATOM 2517 N N . TYR A 1 329 ? -17.918 16.344 6.854 1.00 56.06 329 TYR A N 1
ATOM 2518 C CA . TYR A 1 329 ? -17.253 15.504 5.851 1.00 56.06 329 TYR A CA 1
ATOM 2519 C C . TYR A 1 329 ? -18.183 15.217 4.664 1.00 56.06 329 TYR A C 1
ATOM 2521 O O . TYR A 1 329 ? -19.323 14.793 4.848 1.00 56.06 329 TYR A O 1
ATOM 2529 N N . GLU A 1 330 ? -17.666 15.344 3.438 1.00 57.97 330 GLU A N 1
ATOM 2530 C CA . GLU A 1 330 ? -18.376 14.910 2.221 1.00 57.97 330 GLU A CA 1
ATOM 2531 C C . GLU A 1 330 ? -18.539 13.372 2.163 1.00 57.97 330 GLU A C 1
ATOM 2533 O O . GLU A 1 330 ? -19.572 12.867 1.720 1.00 57.97 330 GLU A O 1
ATOM 2538 N N . ASP A 1 331 ? -17.495 12.656 2.609 1.00 65.38 331 ASP A N 1
ATOM 2539 C CA . ASP A 1 331 ? -17.328 11.223 2.927 1.00 65.38 331 ASP A CA 1
ATOM 2540 C C . ASP A 1 331 ? -17.856 10.740 4.303 1.00 65.38 331 ASP A C 1
ATOM 2542 O O . ASP A 1 331 ? -17.064 10.783 5.248 1.00 65.38 331 ASP A O 1
ATOM 2546 N N . PRO A 1 332 ? -19.075 10.196 4.506 1.00 67.31 332 PRO A N 1
ATOM 2547 C CA . PRO A 1 332 ? -19.439 9.580 5.791 1.00 67.31 332 PRO A CA 1
ATOM 2548 C C . PRO A 1 332 ? -18.486 8.456 6.221 1.00 67.31 332 PRO A C 1
ATOM 2550 O O . PRO A 1 332 ? -18.145 8.318 7.396 1.00 67.31 332 PRO A O 1
ATOM 2553 N N . GLU A 1 333 ? -18.029 7.634 5.272 1.00 75.62 333 GLU A N 1
ATOM 2554 C CA . GLU A 1 333 ? -17.052 6.582 5.544 1.00 75.62 333 GLU A CA 1
ATOM 2555 C C . GLU A 1 333 ? -15.639 7.151 5.756 1.00 75.62 333 GLU A C 1
ATOM 2557 O O . GLU A 1 333 ? -14.767 6.411 6.206 1.00 75.62 333 GLU A O 1
ATOM 2562 N N . GLU A 1 334 ? -15.368 8.419 5.442 1.00 70.62 334 GLU A N 1
ATOM 2563 C CA . GLU A 1 334 ? -14.127 9.119 5.801 1.00 70.62 334 GLU A CA 1
ATOM 2564 C C . GLU A 1 334 ? -14.181 9.614 7.251 1.00 70.62 334 GLU A C 1
ATOM 2566 O O . GLU A 1 334 ? -13.299 9.253 8.034 1.00 70.62 334 GLU A O 1
ATOM 2571 N N . ALA A 1 335 ? -15.276 10.279 7.646 1.00 70.00 335 ALA A N 1
ATOM 2572 C CA . ALA A 1 335 ? -15.552 10.658 9.038 1.00 70.00 335 ALA A CA 1
ATOM 2573 C C . ALA A 1 335 ? -15.522 9.460 10.002 1.00 70.00 335 ALA A C 1
ATOM 2575 O O . ALA A 1 335 ? -15.243 9.590 11.192 1.00 70.00 335 ALA A O 1
ATOM 2576 N N . LEU A 1 336 ? -15.846 8.256 9.526 1.00 79.44 336 LEU A N 1
ATOM 2577 C CA . LEU A 1 336 ? -15.764 7.053 10.354 1.00 79.44 336 LEU A CA 1
ATOM 2578 C C . LEU A 1 336 ? -14.325 6.549 10.522 1.00 79.44 336 LEU A C 1
ATOM 2580 O O . LEU A 1 336 ? -13.967 6.064 11.593 1.00 79.44 336 LEU A O 1
ATOM 2584 N N . LYS A 1 337 ? -13.484 6.694 9.491 1.00 77.50 337 LYS A N 1
ATOM 2585 C CA . LYS A 1 337 ? -12.067 6.287 9.521 1.00 77.50 337 LYS A CA 1
ATOM 2586 C C . LYS A 1 337 ? -11.197 7.238 10.346 1.00 77.50 337 LYS A C 1
ATOM 2588 O O . LYS A 1 337 ? -10.181 6.792 10.870 1.00 77.50 337 LYS A O 1
ATOM 2593 N N . SER A 1 338 ? -11.568 8.515 10.458 1.00 73.00 338 SER A N 1
ATOM 2594 C CA . SER A 1 338 ? -10.857 9.494 11.292 1.00 73.00 338 SER A CA 1
ATOM 2595 C C . SER A 1 338 ? -11.071 9.273 12.792 1.00 73.00 338 SER A C 1
ATOM 2597 O O . SER A 1 338 ? -10.187 9.609 13.577 1.00 73.00 338 SER A O 1
ATOM 2599 N N . PHE A 1 339 ? -12.218 8.710 13.194 1.00 79.25 339 PHE A N 1
ATOM 2600 C CA . PHE A 1 339 ? -12.633 8.659 14.603 1.00 79.25 339 PHE A CA 1
ATOM 2601 C C . PHE A 1 339 ? -12.792 7.254 15.191 1.00 79.25 339 PHE A C 1
ATOM 2603 O O . PHE A 1 339 ? -12.662 7.103 16.400 1.00 79.25 339 PHE A O 1
ATOM 2610 N N . ALA A 1 340 ? -13.049 6.214 14.391 1.00 82.69 340 ALA A N 1
ATOM 2611 C CA . ALA A 1 340 ? -13.304 4.870 14.909 1.00 82.69 340 ALA A CA 1
ATOM 2612 C C . ALA A 1 340 ? -12.221 3.848 14.517 1.00 82.69 340 ALA A C 1
ATOM 2614 O O . ALA A 1 340 ? -11.754 3.780 13.379 1.00 82.69 340 ALA A O 1
ATOM 2615 N N . LYS A 1 341 ? -11.852 2.983 15.472 1.00 85.12 341 LYS A N 1
ATOM 2616 C CA . LYS A 1 341 ? -10.909 1.874 15.264 1.00 85.12 341 LYS A CA 1
ATOM 2617 C C . LYS A 1 341 ? -11.546 0.777 14.408 1.00 85.12 341 LYS A C 1
ATOM 2619 O O . LYS A 1 341 ? -12.515 0.152 14.823 1.00 85.12 341 LYS A O 1
ATOM 2624 N N . GLU A 1 342 ? -10.971 0.478 13.249 1.00 88.38 342 GLU A N 1
ATOM 2625 C CA . GLU A 1 342 ? -11.413 -0.647 12.415 1.00 88.38 342 GLU A CA 1
ATOM 2626 C C . GLU A 1 342 ? -10.992 -2.001 13.026 1.00 88.38 342 GLU A C 1
ATOM 2628 O O . GLU A 1 342 ? -9.813 -2.227 13.311 1.00 88.38 342 GLU A O 1
ATOM 2633 N N . LEU A 1 343 ? -11.946 -2.921 13.181 1.00 86.62 343 LEU A N 1
ATOM 2634 C CA . LEU A 1 343 ? -11.769 -4.270 13.728 1.00 86.62 343 LEU A CA 1
ATOM 2635 C C . LEU A 1 343 ? -11.927 -5.339 12.637 1.00 86.62 343 LEU A C 1
ATOM 2637 O O . LEU A 1 343 ? -12.734 -5.209 11.716 1.00 86.62 343 LEU A O 1
ATOM 2641 N N . GLU A 1 344 ? -11.204 -6.455 12.755 1.00 83.81 344 GLU A N 1
ATOM 2642 C CA . GLU A 1 344 ? -11.467 -7.607 11.891 1.00 83.81 344 GLU A CA 1
ATOM 2643 C C . GLU A 1 344 ? -12.744 -8.338 12.322 1.00 83.81 344 GLU A C 1
ATOM 2645 O O . GLU A 1 344 ? -12.858 -8.781 13.463 1.00 83.81 344 GLU A O 1
ATOM 2650 N N . LYS A 1 345 ? -13.670 -8.580 11.381 1.00 83.62 345 LYS A N 1
ATOM 2651 C CA . LYS A 1 345 ? -14.918 -9.323 11.653 1.00 83.62 345 LYS A CA 1
ATOM 2652 C C . LYS A 1 345 ? -14.685 -10.682 12.337 1.00 83.62 345 LYS A C 1
ATOM 2654 O O . LYS A 1 345 ? -15.534 -11.118 13.101 1.00 83.62 345 LYS A O 1
ATOM 2659 N N . LYS A 1 346 ? -13.554 -11.348 12.068 1.00 82.88 346 LYS A N 1
ATOM 2660 C CA . LYS A 1 346 ? -13.210 -12.664 12.642 1.00 82.88 346 LYS A CA 1
ATOM 2661 C C . LYS A 1 346 ? -12.999 -12.644 14.163 1.00 82.88 346 LYS A C 1
ATOM 2663 O O . LYS A 1 346 ? -13.023 -13.702 14.772 1.00 82.88 346 LYS A O 1
ATOM 2668 N N . TRP A 1 347 ? -12.762 -11.469 14.750 1.00 89.19 347 TRP A N 1
ATOM 2669 C CA . TRP A 1 347 ? -12.581 -11.297 16.193 1.00 89.19 347 TRP A CA 1
ATOM 2670 C C . TRP A 1 347 ? -13.906 -11.161 16.948 1.00 89.19 347 TRP A C 1
ATOM 2672 O O . TRP A 1 347 ? -13.891 -11.181 18.172 1.00 89.19 347 TRP A O 1
ATOM 2682 N N . ILE A 1 348 ? -15.036 -10.992 16.250 1.00 87.06 348 ILE A N 1
ATOM 2683 C CA . ILE A 1 348 ? -16.341 -10.694 16.853 1.00 87.06 348 ILE A CA 1
ATOM 2684 C C . ILE A 1 348 ? -17.289 -11.880 16.668 1.00 87.06 348 ILE A C 1
ATOM 2686 O O . ILE A 1 348 ? -17.629 -12.232 15.535 1.00 87.06 348 ILE A O 1
ATOM 2690 N N . SER A 1 349 ? -17.780 -12.423 17.780 1.00 85.00 349 SER A N 1
ATOM 2691 C CA . SER A 1 349 ? -18.898 -13.375 17.808 1.00 85.00 349 SER A CA 1
ATOM 2692 C C . SER A 1 349 ? -20.168 -12.670 18.286 1.00 85.00 349 SER A C 1
ATOM 2694 O O . SER A 1 349 ? -20.102 -11.803 19.156 1.00 85.00 349 SER A O 1
ATOM 2696 N N . LEU A 1 350 ? -21.317 -13.013 17.699 1.00 85.12 350 LEU A N 1
ATOM 2697 C CA . LEU A 1 350 ? -22.631 -12.489 18.087 1.00 85.12 350 LEU A CA 1
ATOM 2698 C C . LEU A 1 350 ? -23.414 -13.605 18.777 1.00 85.12 350 LEU A C 1
ATOM 2700 O O . LEU A 1 350 ? -23.596 -14.662 18.174 1.00 85.12 350 LEU A O 1
ATOM 2704 N N . ASP A 1 351 ? -23.894 -13.353 19.994 1.00 79.38 351 ASP A N 1
ATOM 2705 C CA . ASP A 1 351 ? -24.515 -14.376 20.839 1.00 79.38 351 ASP A CA 1
ATOM 2706 C C . ASP A 1 351 ? -26.048 -14.279 20.786 1.00 79.38 351 ASP A C 1
ATOM 2708 O O . ASP A 1 351 ? -26.720 -15.119 20.189 1.00 79.38 351 ASP A O 1
ATOM 2712 N N . LYS A 1 352 ? -26.623 -13.226 21.384 1.00 78.25 352 LYS A N 1
ATOM 2713 C CA . LYS A 1 352 ? -28.078 -13.005 21.462 1.00 78.25 352 LYS A CA 1
ATOM 2714 C C . LYS A 1 352 ? -28.443 -11.554 21.179 1.00 78.25 352 LYS A C 1
ATOM 2716 O O . LYS A 1 352 ? -27.686 -10.649 21.514 1.00 78.25 352 LYS A O 1
ATOM 2721 N N . ILE A 1 353 ? -29.629 -11.321 20.624 1.00 80.19 353 ILE A N 1
ATOM 2722 C CA . ILE A 1 353 ? -30.186 -9.967 20.500 1.00 80.19 353 ILE A CA 1
ATOM 2723 C C . ILE A 1 353 ? -30.546 -9.461 21.905 1.00 80.19 353 ILE A C 1
ATOM 2725 O O . ILE A 1 353 ? -31.185 -10.172 22.679 1.00 80.19 353 ILE A O 1
ATOM 2729 N N . ILE A 1 354 ? -30.117 -8.241 22.229 1.00 85.31 354 ILE A N 1
ATOM 2730 C CA . ILE A 1 354 ? -30.407 -7.546 23.496 1.00 85.31 354 ILE A CA 1
ATOM 2731 C C . ILE A 1 354 ? -31.269 -6.292 23.313 1.00 85.31 354 ILE A C 1
ATOM 2733 O O . ILE A 1 354 ? -31.773 -5.756 24.293 1.00 85.31 354 ILE A O 1
ATOM 2737 N N . GLY A 1 355 ? -31.476 -5.840 22.075 1.00 80.56 355 GLY A N 1
ATOM 2738 C CA . GLY A 1 355 ? -32.406 -4.760 21.757 1.00 80.56 355 GLY A CA 1
ATOM 2739 C C . GLY A 1 355 ? -32.520 -4.508 20.256 1.00 80.56 355 GLY A C 1
ATOM 2740 O O . GLY A 1 355 ? -31.649 -4.901 19.484 1.00 80.56 355 GLY A O 1
ATOM 2741 N N . GLY A 1 356 ? -33.590 -3.833 19.841 1.00 75.44 356 GLY A N 1
ATOM 2742 C CA . GLY A 1 356 ? -33.750 -3.290 18.492 1.00 75.44 356 GLY A CA 1
ATOM 2743 C C . GLY A 1 356 ? -33.828 -1.768 18.560 1.00 75.44 356 GLY A C 1
ATOM 2744 O O . GLY A 1 356 ? -34.555 -1.235 19.392 1.00 75.44 356 GLY A O 1
ATOM 2745 N N . GLY A 1 357 ? -33.072 -1.074 17.712 1.00 62.97 357 GLY A N 1
ATOM 2746 C CA . GLY A 1 357 ? -33.067 0.386 17.608 1.00 62.97 357 GLY A CA 1
ATOM 2747 C C . GLY A 1 357 ? -33.389 0.877 16.196 1.00 62.97 357 GLY A C 1
ATOM 2748 O O . GLY A 1 357 ? -33.543 0.088 15.263 1.00 62.97 357 GLY A O 1
ATOM 2749 N N . GLU A 1 358 ? -33.436 2.201 16.042 1.00 62.78 358 GLU A N 1
ATOM 2750 C CA . GLU A 1 358 ? -33.826 2.917 14.814 1.00 62.78 358 GLU A CA 1
ATOM 2751 C C . GLU A 1 358 ? -33.062 2.470 13.551 1.00 62.78 358 GLU A C 1
ATOM 2753 O O . GLU A 1 358 ? -33.635 2.330 12.469 1.00 62.78 358 GLU A O 1
ATOM 2758 N N . PHE A 1 359 ? -31.766 2.183 13.690 1.00 62.47 359 PHE A N 1
ATOM 2759 C CA . PHE A 1 359 ? -30.899 1.813 12.566 1.00 62.47 359 PHE A CA 1
ATOM 2760 C C . PHE A 1 359 ? -30.658 0.302 12.436 1.00 62.47 359 PHE A C 1
ATOM 2762 O O . PHE A 1 359 ? -30.136 -0.163 11.419 1.00 62.47 359 PHE A O 1
ATOM 2769 N N . GLY A 1 360 ? -30.963 -0.486 13.469 1.00 70.38 360 GLY A N 1
ATOM 2770 C CA . GLY A 1 360 ? -30.249 -1.742 13.658 1.00 70.38 360 GLY A CA 1
ATOM 2771 C C . GLY A 1 360 ? -30.705 -2.615 14.813 1.00 70.38 360 GLY A C 1
ATOM 2772 O O . GLY A 1 360 ? -31.338 -2.140 15.751 1.00 70.38 360 GLY A O 1
ATOM 2773 N N . ASP A 1 361 ? -30.329 -3.890 14.761 1.00 81.00 361 ASP A N 1
ATOM 2774 C CA . ASP A 1 361 ? -30.445 -4.794 15.908 1.00 81.00 361 ASP A CA 1
ATOM 2775 C C . ASP A 1 361 ? -29.134 -4.773 16.709 1.00 81.00 361 ASP A C 1
ATOM 2777 O O . ASP A 1 361 ? -28.036 -4.743 16.134 1.00 81.00 361 ASP A O 1
ATOM 2781 N N . VAL A 1 362 ? -29.260 -4.754 18.036 1.00 86.81 362 VAL A N 1
ATOM 2782 C CA . VAL A 1 362 ? -28.160 -4.759 19.006 1.00 86.81 362 VAL A CA 1
ATOM 2783 C C . VAL A 1 362 ? -28.006 -6.172 19.553 1.00 86.81 362 VAL A C 1
ATOM 2785 O O . VAL A 1 362 ? -28.932 -6.725 20.148 1.00 86.81 362 VAL A O 1
ATOM 2788 N N . TYR A 1 363 ? -26.819 -6.740 19.388 1.00 85.44 363 TYR A N 1
ATOM 2789 C CA . TYR A 1 363 ? -26.452 -8.060 19.890 1.00 85.44 363 TYR A CA 1
ATOM 2790 C C . TYR A 1 363 ? -25.540 -7.920 21.109 1.00 85.44 363 TYR A C 1
ATOM 2792 O O . TYR A 1 363 ? -24.654 -7.070 21.124 1.00 85.44 363 TYR A O 1
ATOM 2800 N N . GLN A 1 364 ? -25.705 -8.781 22.107 1.00 86.56 364 GLN A N 1
ATOM 2801 C CA . GLN A 1 364 ? -24.605 -9.151 22.991 1.00 86.56 364 GLN A CA 1
ATOM 2802 C C . GLN A 1 364 ? -23.653 -10.046 22.194 1.00 86.56 364 GLN A C 1
ATOM 2804 O O . GLN A 1 364 ? -24.104 -10.908 21.435 1.00 86.56 364 GLN A O 1
ATOM 2809 N N . GLY A 1 365 ? -22.355 -9.831 22.356 1.00 86.75 365 GLY A N 1
ATOM 2810 C CA . GLY A 1 365 ? -21.323 -10.605 21.686 1.00 86.75 365 GLY A CA 1
ATOM 2811 C C . GLY A 1 365 ? -19.999 -10.567 22.434 1.00 86.75 365 GLY A C 1
ATOM 2812 O O . GLY A 1 365 ? -19.859 -9.906 23.465 1.00 86.75 365 GLY A O 1
ATOM 2813 N N . THR A 1 366 ? -19.002 -11.242 21.878 1.00 85.62 366 THR A N 1
ATOM 2814 C CA . THR A 1 366 ? -17.646 -11.316 22.432 1.00 85.62 366 THR A CA 1
ATOM 2815 C C . THR A 1 366 ? -16.609 -10.846 21.416 1.00 85.62 366 THR A C 1
ATOM 2817 O O . THR A 1 366 ? -16.734 -11.110 20.218 1.00 85.62 366 THR A O 1
ATOM 2820 N N . LEU A 1 367 ? -15.585 -10.133 21.896 1.00 86.94 367 LEU A N 1
ATOM 2821 C CA . LEU A 1 367 ? -14.426 -9.704 21.116 1.00 86.94 367 LEU A CA 1
ATOM 2822 C C . LEU A 1 367 ? -13.183 -10.455 21.591 1.00 86.94 367 LEU A C 1
ATOM 2824 O O . LEU A 1 367 ? -12.753 -10.286 22.730 1.00 86.94 367 LEU A O 1
ATOM 2828 N N . SER A 1 368 ? -12.597 -11.251 20.702 1.00 88.50 368 SER A N 1
ATOM 2829 C CA . SER A 1 368 ? -11.402 -12.056 20.954 1.00 88.50 368 SER A CA 1
ATOM 2830 C C . SER A 1 368 ? -10.299 -11.662 19.970 1.00 88.50 368 SER A C 1
ATOM 2832 O O . SER A 1 368 ? -10.404 -11.906 18.764 1.00 88.50 368 SER A O 1
ATOM 2834 N N . ARG A 1 369 ? -9.257 -10.994 20.474 1.00 84.62 369 ARG A N 1
ATOM 2835 C CA . ARG A 1 369 ? -8.066 -10.599 19.704 1.00 84.62 369 ARG A CA 1
ATOM 2836 C C . ARG A 1 369 ? -6.920 -11.574 20.024 1.00 84.62 369 ARG A C 1
ATOM 2838 O O . ARG A 1 369 ? -6.906 -12.129 21.121 1.00 84.62 369 ARG A O 1
ATOM 2845 N N . PRO A 1 370 ? -5.954 -11.792 19.113 1.00 78.69 370 PRO A N 1
ATOM 2846 C CA . PRO A 1 370 ? -4.767 -12.581 19.431 1.00 78.69 370 PRO A CA 1
ATOM 2847 C C . PRO A 1 370 ? -4.047 -11.983 20.646 1.00 78.69 370 PRO A C 1
ATOM 2849 O O . PRO A 1 370 ? -3.826 -10.778 20.674 1.00 78.69 370 PRO A O 1
ATOM 2852 N N . GLU A 1 371 ? -3.691 -12.827 21.617 1.00 74.06 371 GLU A N 1
ATOM 2853 C CA . GLU A 1 371 ? -2.927 -12.461 22.827 1.00 74.06 371 GLU A CA 1
ATOM 2854 C C . GLU A 1 371 ? -3.637 -11.517 23.833 1.00 74.06 371 GLU A C 1
ATOM 2856 O O . GLU A 1 371 ? -3.028 -11.132 24.829 1.00 74.06 371 GLU A O 1
ATOM 2861 N N . GLU A 1 372 ? -4.929 -11.205 23.656 1.00 77.56 372 GLU A N 1
ATOM 2862 C CA . GLU A 1 372 ? -5.747 -10.464 24.638 1.00 77.56 372 GLU A CA 1
ATOM 2863 C C . GLU A 1 372 ? -6.837 -11.360 25.268 1.00 77.56 372 GLU A C 1
ATOM 2865 O O . GLU A 1 372 ? -7.319 -12.316 24.654 1.00 77.56 372 GLU A O 1
ATOM 2870 N N . GLU A 1 373 ? -7.273 -11.039 26.492 1.00 74.62 373 GLU A N 1
ATOM 2871 C CA . GLU A 1 373 ? -8.458 -11.669 27.092 1.00 74.62 373 GLU A CA 1
ATOM 2872 C C . GLU A 1 373 ? -9.725 -11.332 26.286 1.00 74.62 373 GLU A C 1
ATOM 2874 O O . GLU A 1 373 ? -9.884 -10.228 25.763 1.00 74.62 373 GLU A O 1
ATOM 2879 N N . THR A 1 374 ? -10.656 -12.285 26.194 1.00 77.75 374 THR A N 1
ATOM 2880 C CA . THR A 1 374 ? -11.909 -12.079 25.453 1.00 77.75 374 THR A CA 1
ATOM 2881 C C . THR A 1 374 ? -12.857 -11.190 26.253 1.00 77.75 374 THR A C 1
ATOM 2883 O O . THR A 1 374 ? -13.254 -11.545 27.363 1.00 77.75 374 THR A O 1
ATOM 2886 N N . ILE A 1 375 ? -13.248 -10.047 25.684 1.00 83.38 375 ILE A N 1
ATOM 2887 C CA . ILE A 1 375 ? -14.126 -9.070 26.343 1.00 83.38 375 ILE A CA 1
ATOM 2888 C C . ILE A 1 375 ? -15.571 -9.179 25.846 1.00 83.38 375 ILE A C 1
ATOM 2890 O O . ILE A 1 375 ? -15.827 -9.468 24.674 1.00 83.38 375 ILE A O 1
ATOM 2894 N N . LEU A 1 376 ? -16.530 -8.930 26.740 1.00 82.81 376 LEU A N 1
ATOM 2895 C CA . LEU A 1 376 ? -17.952 -8.866 26.400 1.00 82.81 376 LEU A CA 1
ATOM 2896 C C . LEU A 1 376 ? -18.289 -7.490 25.812 1.00 82.81 376 LEU A C 1
ATOM 2898 O O . LEU A 1 376 ? -17.928 -6.468 26.394 1.00 82.81 376 LEU A O 1
ATOM 2902 N N . ILE A 1 377 ? -19.005 -7.464 24.688 1.00 90.50 377 ILE A N 1
ATOM 2903 C CA . ILE A 1 377 ? -19.362 -6.237 23.966 1.00 90.50 377 ILE A CA 1
ATOM 2904 C C . ILE A 1 377 ? -20.838 -6.217 23.549 1.00 90.50 377 ILE A C 1
ATOM 2906 O O . ILE A 1 377 ? -21.492 -7.254 23.425 1.00 90.50 377 ILE A O 1
ATOM 2910 N N . ALA A 1 378 ? -21.353 -5.016 23.286 1.00 89.50 378 ALA A N 1
ATOM 2911 C CA . ALA A 1 378 ? -22.605 -4.812 22.565 1.00 89.50 378 ALA A CA 1
ATOM 2912 C C . ALA A 1 378 ? -22.293 -4.450 21.104 1.00 89.50 378 ALA A C 1
ATOM 2914 O O . ALA A 1 378 ? -21.515 -3.535 20.839 1.00 89.50 378 ALA A O 1
ATOM 2915 N N . VAL A 1 379 ? -22.899 -5.156 20.150 1.00 90.88 379 VAL A N 1
ATOM 2916 C CA . VAL A 1 379 ? -22.685 -4.969 18.709 1.00 90.88 379 VAL A CA 1
ATOM 2917 C C . VAL A 1 379 ? -23.974 -4.483 18.059 1.00 90.88 379 VAL A C 1
ATOM 2919 O O . VAL A 1 379 ? -24.907 -5.258 17.845 1.00 90.88 379 VAL A O 1
ATOM 2922 N N . LYS A 1 380 ? -24.024 -3.195 17.712 1.00 90.31 380 LYS A N 1
ATOM 2923 C CA . LYS A 1 380 ? -25.106 -2.620 16.902 1.00 90.31 380 LYS A CA 1
ATOM 2924 C C . LYS A 1 380 ? -24.849 -2.929 15.427 1.00 90.31 380 LYS A C 1
ATOM 2926 O O . LYS A 1 380 ? -23.753 -2.694 14.921 1.00 90.31 380 LYS A O 1
ATOM 2931 N N . THR A 1 381 ? -25.847 -3.461 14.727 1.00 86.06 381 THR A N 1
ATOM 2932 C CA . THR A 1 381 ? -25.720 -3.873 13.319 1.00 86.06 381 THR A CA 1
ATOM 2933 C C . THR A 1 381 ? -26.738 -3.153 12.442 1.00 86.06 381 THR A C 1
ATOM 2935 O O . THR A 1 381 ? -27.931 -3.192 12.723 1.00 86.06 381 THR A O 1
ATOM 2938 N N . LEU A 1 382 ? -26.285 -2.501 11.367 1.00 81.81 382 LEU A N 1
ATOM 2939 C CA . LEU A 1 382 ? -27.170 -1.838 10.403 1.00 81.81 382 LEU A CA 1
ATOM 2940 C C . LEU A 1 382 ? -28.066 -2.866 9.694 1.00 81.81 382 LEU A C 1
ATOM 2942 O O . LEU A 1 382 ? -27.559 -3.844 9.133 1.00 81.81 382 LEU A O 1
ATOM 2946 N N . LYS A 1 383 ? -29.383 -2.627 9.676 1.00 71.06 383 LYS A N 1
ATOM 2947 C CA . LYS A 1 383 ? -30.346 -3.542 9.043 1.00 71.06 383 LYS A CA 1
ATOM 2948 C C . LYS A 1 383 ? -30.118 -3.704 7.539 1.00 71.06 383 LYS A C 1
ATOM 2950 O O . LYS A 1 383 ? -29.739 -2.782 6.814 1.00 71.06 383 LYS A O 1
ATOM 2955 N N . ALA A 1 384 ? -30.378 -4.919 7.071 1.00 62.09 384 ALA A N 1
ATOM 2956 C CA . ALA A 1 384 ? -30.327 -5.292 5.667 1.00 62.09 384 ALA A CA 1
ATOM 2957 C C . ALA A 1 384 ? -31.367 -4.466 4.875 1.00 62.09 384 ALA A C 1
ATOM 2959 O O . ALA A 1 384 ? -32.551 -4.512 5.190 1.00 62.09 384 ALA A O 1
ATOM 2960 N N . GLY A 1 385 ? -30.927 -3.688 3.879 1.00 60.00 385 GLY A N 1
ATOM 2961 C CA . GLY A 1 385 ? -31.807 -2.775 3.129 1.00 60.00 385 GLY A CA 1
ATOM 2962 C C . GLY A 1 385 ? -32.090 -1.419 3.791 1.00 60.00 385 GLY A C 1
ATOM 2963 O O . GLY A 1 385 ? -33.001 -0.724 3.350 1.00 60.00 385 GLY A O 1
ATOM 2964 N N . ALA A 1 386 ? -31.334 -1.023 4.822 1.00 67.44 386 ALA A N 1
ATOM 2965 C CA . ALA A 1 386 ? -31.445 0.308 5.422 1.00 67.44 386 ALA A CA 1
ATOM 2966 C C . ALA A 1 386 ? -31.343 1.436 4.373 1.00 67.44 386 ALA A C 1
ATOM 2968 O O . ALA A 1 386 ? -30.506 1.383 3.465 1.00 67.44 386 ALA A O 1
ATOM 2969 N N . SER A 1 387 ? -32.180 2.471 4.523 1.00 74.00 387 SER A N 1
ATOM 2970 C CA . SER A 1 387 ? -32.196 3.633 3.625 1.00 74.00 387 SER A CA 1
ATOM 2971 C C . SER A 1 387 ? -30.844 4.365 3.621 1.00 74.00 387 SER A C 1
ATOM 2973 O O . SER A 1 387 ? -30.050 4.228 4.557 1.00 74.00 387 SER A O 1
ATOM 2975 N N . ARG A 1 388 ? -30.582 5.199 2.599 1.00 72.62 388 ARG A N 1
ATOM 2976 C CA . ARG A 1 388 ? -29.368 6.039 2.572 1.00 72.62 388 ARG A CA 1
ATOM 2977 C C . ARG A 1 388 ? -29.259 6.897 3.839 1.00 72.62 388 ARG A C 1
ATOM 2979 O O . ARG A 1 388 ? -28.158 7.019 4.359 1.00 72.62 388 ARG A O 1
ATOM 2986 N N . LYS A 1 389 ? -30.387 7.403 4.355 1.00 76.31 389 LYS A N 1
ATOM 2987 C CA . LYS A 1 389 ? -30.454 8.163 5.609 1.00 76.31 389 LYS A CA 1
ATOM 2988 C C . LYS A 1 389 ? -30.136 7.282 6.826 1.00 76.31 389 LYS A C 1
ATOM 2990 O O . LYS A 1 389 ? -29.180 7.559 7.524 1.00 76.31 389 LYS A O 1
ATOM 2995 N N . ASN A 1 390 ? -30.801 6.142 7.018 1.00 78.25 390 ASN A N 1
ATOM 2996 C CA . ASN A 1 390 ? -30.510 5.261 8.165 1.00 78.25 390 ASN A CA 1
ATOM 2997 C C . ASN A 1 390 ? -29.054 4.745 8.155 1.00 78.25 390 ASN A C 1
ATOM 2999 O O . ASN A 1 390 ? -28.476 4.491 9.208 1.00 78.25 390 ASN A O 1
ATOM 3003 N N . ARG A 1 391 ? -28.448 4.582 6.968 1.00 80.12 391 ARG A N 1
ATOM 3004 C CA . ARG A 1 391 ? -27.018 4.271 6.825 1.00 80.12 391 ARG A CA 1
ATOM 3005 C C . ARG A 1 391 ? -26.125 5.452 7.209 1.00 80.12 391 ARG A C 1
ATOM 3007 O O . ARG A 1 391 ? -25.086 5.221 7.818 1.00 80.12 391 ARG A O 1
ATOM 3014 N N . GLN A 1 392 ? -26.520 6.667 6.836 1.00 80.88 392 GLN A N 1
ATOM 3015 C CA . GLN A 1 392 ? -25.867 7.919 7.210 1.00 80.88 392 GLN A CA 1
ATOM 3016 C C . GLN A 1 392 ? -25.843 8.076 8.731 1.00 80.88 392 GLN A C 1
ATOM 3018 O O . GLN A 1 392 ? -24.773 8.169 9.324 1.00 80.88 392 GLN A O 1
ATOM 3023 N N . ASP A 1 393 ? -27.019 7.993 9.347 1.00 82.62 393 ASP A N 1
ATOM 3024 C CA . ASP A 1 393 ? -27.236 8.203 10.776 1.00 82.62 393 ASP A CA 1
ATOM 3025 C C . ASP A 1 393 ? -26.486 7.148 11.615 1.00 82.62 393 ASP A C 1
ATOM 3027 O O . ASP A 1 393 ? -25.829 7.486 12.594 1.00 82.62 393 ASP A O 1
ATOM 3031 N N . PHE A 1 394 ? -26.469 5.880 11.179 1.00 87.06 394 PHE A N 1
ATOM 3032 C CA . PHE A 1 394 ? -25.685 4.807 11.812 1.00 87.06 394 PHE A CA 1
ATOM 3033 C C . PHE A 1 394 ? -24.165 5.022 11.739 1.00 87.06 394 PHE A C 1
ATOM 3035 O O . PHE A 1 394 ? -23.438 4.687 12.674 1.00 87.06 394 PHE A O 1
ATOM 3042 N N . ILE A 1 395 ? -23.667 5.541 10.612 1.00 85.25 395 ILE A N 1
ATOM 3043 C CA . ILE A 1 395 ? -22.245 5.871 10.454 1.00 85.25 395 ILE A CA 1
ATOM 3044 C C . ILE A 1 395 ? -21.896 7.063 11.348 1.00 85.25 395 ILE A C 1
ATOM 3046 O O . ILE A 1 395 ? -20.906 7.007 12.072 1.00 85.25 395 ILE A O 1
ATOM 3050 N N . PHE A 1 396 ? -22.737 8.097 11.349 1.00 84.50 396 PHE A N 1
ATOM 3051 C CA . PHE A 1 396 ? -22.563 9.284 12.177 1.00 84.50 396 PHE A CA 1
ATOM 3052 C C . PHE A 1 396 ? -22.622 8.966 13.670 1.00 84.50 396 PHE A C 1
ATOM 3054 O O . PHE A 1 396 ? -21.735 9.408 14.386 1.00 84.50 396 PHE A O 1
ATOM 3061 N N . GLU A 1 397 ? -23.544 8.125 14.141 1.00 87.25 397 GLU A N 1
ATOM 3062 C CA . GLU A 1 397 ? -23.558 7.643 15.530 1.00 87.25 397 GLU A CA 1
ATOM 3063 C C . GLU A 1 397 ? -22.195 7.054 15.934 1.00 87.25 397 GLU A C 1
ATOM 3065 O O . GLU A 1 397 ? -21.648 7.408 16.976 1.00 87.25 397 GLU A O 1
ATOM 3070 N N . ALA A 1 398 ? -21.595 6.209 15.089 1.00 89.19 398 ALA A N 1
ATOM 3071 C CA . ALA A 1 398 ? -20.286 5.621 15.361 1.00 89.19 398 ALA A CA 1
ATOM 3072 C C . ALA A 1 398 ? -19.121 6.631 15.245 1.00 89.19 398 ALA A C 1
ATOM 3074 O O . ALA A 1 398 ? -18.186 6.562 16.044 1.00 89.19 398 ALA A O 1
ATOM 3075 N N . SER A 1 399 ? -19.178 7.588 14.312 1.00 84.94 399 SER A N 1
ATOM 3076 C CA . SER A 1 399 ? -18.222 8.706 14.203 1.00 84.94 399 SER A CA 1
ATOM 3077 C C . SER A 1 399 ? -18.286 9.664 15.395 1.00 84.94 399 SER A C 1
ATOM 3079 O O . SER A 1 399 ? -17.254 10.183 15.820 1.00 84.94 399 SER A O 1
ATOM 3081 N N . ILE A 1 400 ? -19.484 9.881 15.944 1.00 85.00 400 ILE A N 1
ATOM 3082 C CA . ILE A 1 400 ? -19.710 10.626 17.181 1.00 85.00 400 ILE A CA 1
ATOM 3083 C C . ILE A 1 400 ? -19.148 9.808 18.340 1.00 85.00 400 ILE A C 1
ATOM 3085 O O . ILE A 1 400 ? -18.314 10.323 19.060 1.00 85.00 400 ILE A O 1
ATOM 3089 N N . MET A 1 401 ? -19.503 8.529 18.507 1.00 84.00 401 MET A N 1
ATOM 3090 C CA . MET A 1 401 ? -19.047 7.730 19.658 1.00 84.00 401 MET A CA 1
ATOM 3091 C C . MET A 1 401 ? -17.527 7.485 19.688 1.00 84.00 401 MET A C 1
ATOM 3093 O O . MET A 1 401 ? -16.913 7.594 20.747 1.00 84.00 401 MET A O 1
ATOM 3097 N N . GLY A 1 402 ? -16.901 7.164 18.548 1.00 81.50 402 GLY A N 1
ATOM 3098 C CA . GLY A 1 402 ? -15.462 6.845 18.463 1.00 81.50 402 GLY A CA 1
ATOM 3099 C C . GLY A 1 402 ? -14.542 8.007 18.829 1.00 81.50 402 GLY A C 1
ATOM 3100 O O . GLY A 1 402 ? -13.391 7.821 19.214 1.00 81.50 402 GLY A O 1
ATOM 3101 N N . GLN A 1 403 ? -15.090 9.211 18.782 1.00 83.25 403 GLN A N 1
ATOM 3102 C CA . GLN A 1 403 ? -14.412 10.439 19.130 1.00 83.25 403 GLN A CA 1
ATOM 3103 C C . GLN A 1 403 ? -14.000 10.479 20.635 1.00 83.25 403 GLN A C 1
ATOM 3105 O O . GLN A 1 403 ? -13.002 11.102 20.989 1.00 83.25 403 GLN A O 1
ATOM 3110 N N . PHE A 1 404 ? -14.671 9.762 21.542 1.00 75.88 404 PHE A N 1
ATOM 3111 C CA . PHE A 1 404 ? -14.630 10.025 22.991 1.00 75.88 404 PHE A CA 1
ATOM 3112 C C . PHE A 1 404 ? -13.568 9.185 23.859 1.00 75.88 404 PHE A C 1
ATOM 3114 O O . PHE A 1 404 ? -13.607 7.960 23.803 1.00 75.88 404 PHE A O 1
ATOM 3121 N N . CYS A 1 405 ? -12.705 9.826 24.742 1.00 71.00 405 CYS A N 1
ATOM 3122 C CA . CYS A 1 405 ? -12.046 9.492 26.107 1.00 71.00 405 CYS A CA 1
ATOM 3123 C C . CYS A 1 405 ? -12.220 10.375 27.515 1.00 71.00 405 CYS A C 1
ATOM 3125 O O . CYS A 1 405 ? -11.335 11.164 27.819 1.00 71.00 405 CYS A O 1
ATOM 3127 N N . ASP A 1 406 ? -13.305 10.248 28.366 1.00 69.62 406 ASP A N 1
ATOM 3128 C CA . ASP A 1 406 ? -13.944 10.673 29.711 1.00 69.62 406 ASP A CA 1
ATOM 3129 C C . ASP A 1 406 ? -15.120 9.745 30.339 1.00 69.62 406 ASP A C 1
ATOM 3131 O O . ASP A 1 406 ? -16.061 9.378 29.634 1.00 69.62 406 ASP A O 1
ATOM 3135 N N . PRO A 1 407 ? -15.155 9.272 31.628 1.00 60.69 407 PRO A N 1
ATOM 3136 C CA . PRO A 1 407 ? -15.606 7.933 32.138 1.00 60.69 407 PRO A CA 1
ATOM 3137 C C . PRO A 1 407 ? -17.089 7.564 32.101 1.00 60.69 407 PRO A C 1
ATOM 3139 O O . PRO A 1 407 ? -17.464 6.457 32.516 1.00 60.69 407 PRO A O 1
ATOM 3142 N N . ASN A 1 408 ? -17.946 8.504 31.732 1.00 79.81 408 ASN A N 1
ATOM 3143 C CA . ASN A 1 408 ? -19.391 8.385 31.899 1.00 79.81 408 ASN A CA 1
ATOM 3144 C C . ASN A 1 408 ? -20.147 8.332 30.568 1.00 79.81 408 ASN A C 1
ATOM 3146 O O . ASN A 1 408 ? -21.362 8.164 30.573 1.00 79.81 408 ASN A O 1
ATOM 3150 N N . VAL A 1 409 ? -19.424 8.368 29.447 1.00 71.94 409 VAL A N 1
ATOM 3151 C CA . VAL A 1 409 ? -19.953 8.121 28.101 1.00 71.94 409 VAL A CA 1
ATOM 3152 C C . VAL A 1 409 ? -19.546 6.713 27.632 1.00 71.94 409 VAL A C 1
ATOM 3154 O O . VAL A 1 409 ? -18.482 6.196 27.987 1.00 71.94 409 VAL A O 1
ATOM 3157 N N . VAL A 1 410 ? -20.413 6.050 26.862 1.00 80.56 410 VAL A N 1
ATOM 3158 C CA . VAL A 1 410 ? -20.194 4.676 26.370 1.00 80.56 410 VAL A CA 1
ATOM 3159 C C . VAL A 1 410 ? -18.972 4.634 25.450 1.00 80.56 410 VAL A C 1
ATOM 3161 O O . VAL A 1 410 ? -18.859 5.438 24.533 1.00 80.56 410 VAL A O 1
ATOM 3164 N N . PHE A 1 411 ? -18.049 3.703 25.701 1.00 83.12 411 PHE A N 1
ATOM 3165 C CA . PHE A 1 411 ? -16.825 3.560 24.912 1.00 83.12 411 PHE A CA 1
ATOM 3166 C C . PHE A 1 411 ? -17.055 2.707 23.656 1.00 83.12 411 PHE A C 1
ATOM 3168 O O . PHE A 1 411 ? -17.588 1.598 23.741 1.00 83.12 411 PHE A O 1
ATOM 3175 N N . LEU A 1 412 ? -16.623 3.204 22.493 1.00 87.06 412 LEU A N 1
ATOM 3176 C CA . LEU A 1 412 ? -16.663 2.465 21.231 1.00 87.06 412 LEU A CA 1
ATOM 3177 C C . LEU A 1 412 ? -15.361 1.671 21.026 1.00 87.06 412 LEU A C 1
ATOM 3179 O O . LEU A 1 412 ? -14.360 2.215 20.569 1.00 87.06 412 LEU A O 1
ATOM 3183 N N . GLU A 1 413 ? -15.395 0.359 21.279 1.00 86.56 413 GLU A N 1
ATOM 3184 C CA . GLU A 1 413 ? -14.256 -0.554 21.033 1.00 86.56 413 GLU A CA 1
ATOM 3185 C C . GLU A 1 413 ? -13.764 -0.566 19.574 1.00 86.56 413 GLU A C 1
ATOM 3187 O O . GLU A 1 413 ? -12.596 -0.861 19.296 1.00 86.56 413 GLU A O 1
ATOM 3192 N N . GLY A 1 414 ? -14.663 -0.276 18.632 1.00 89.00 414 GLY A N 1
ATOM 3193 C CA . GLY A 1 414 ? -14.355 -0.147 17.216 1.00 89.00 414 GLY A CA 1
ATOM 3194 C C . GLY A 1 414 ? -15.531 -0.478 16.301 1.00 89.00 414 GLY A C 1
ATOM 3195 O O . GLY A 1 414 ? -16.652 -0.727 16.743 1.00 89.00 414 GLY A O 1
ATOM 3196 N N . VAL A 1 415 ? -15.255 -0.478 15.001 1.00 91.56 415 VAL A N 1
ATOM 3197 C CA . VAL A 1 415 ? -16.225 -0.640 13.910 1.00 91.56 415 VAL A CA 1
ATOM 3198 C C . VAL A 1 415 ? -15.742 -1.668 12.892 1.00 91.56 415 VAL A C 1
ATOM 3200 O O . VAL A 1 415 ? -14.558 -1.984 12.827 1.00 91.56 415 VAL A O 1
ATOM 3203 N N . VAL A 1 416 ? -16.659 -2.195 12.078 1.00 86.94 416 VAL A N 1
ATOM 3204 C CA . VAL A 1 416 ? -16.333 -3.124 10.985 1.00 86.94 416 VAL A CA 1
ATOM 3205 C C . VAL A 1 416 ? -16.861 -2.549 9.673 1.00 86.94 416 VAL A C 1
ATOM 3207 O O . VAL A 1 416 ? -17.999 -2.805 9.270 1.00 86.94 416 VAL A O 1
ATOM 3210 N N . THR A 1 417 ? -16.032 -1.756 8.999 1.00 78.31 417 THR A N 1
ATOM 3211 C CA . THR A 1 417 ? -16.347 -1.122 7.709 1.00 78.31 417 THR A CA 1
ATOM 3212 C C . THR A 1 417 ? -15.789 -1.911 6.523 1.00 78.31 417 THR A C 1
ATOM 3214 O O . THR A 1 417 ? -16.402 -1.929 5.449 1.00 78.31 417 THR A O 1
ATOM 3217 N N . LYS A 1 418 ? -14.677 -2.641 6.715 1.00 67.19 418 LYS A N 1
ATOM 3218 C CA . LYS A 1 418 ? -13.978 -3.458 5.709 1.00 67.19 418 LYS A CA 1
ATOM 3219 C C . LYS A 1 418 ? -14.797 -4.681 5.306 1.00 67.19 418 LYS A C 1
ATOM 3221 O O . LYS A 1 418 ? -14.533 -5.833 5.655 1.00 67.19 418 LYS A O 1
ATOM 3226 N N . ARG A 1 419 ? -15.791 -4.427 4.464 1.00 59.06 419 ARG A N 1
ATOM 3227 C CA . ARG A 1 419 ? -16.501 -5.434 3.679 1.00 59.06 419 ARG A CA 1
ATOM 3228 C C . ARG A 1 419 ? -15.489 -6.184 2.806 1.00 59.06 419 ARG A C 1
ATOM 3230 O O . ARG A 1 419 ? -14.698 -5.554 2.104 1.00 59.06 419 ARG A O 1
ATOM 3237 N N . ARG A 1 420 ? -15.584 -7.523 2.734 1.00 54.75 420 ARG A N 1
ATOM 3238 C CA . ARG A 1 420 ? -15.025 -8.261 1.584 1.00 54.75 420 ARG A CA 1
ATOM 3239 C C . ARG A 1 420 ? -15.548 -7.582 0.312 1.00 54.75 420 ARG A C 1
ATOM 3241 O O . ARG A 1 420 ? -16.771 -7.411 0.187 1.00 54.75 420 ARG A O 1
ATOM 3248 N N . LYS A 1 421 ? -14.630 -7.157 -0.568 1.00 59.34 421 LYS A N 1
ATOM 3249 C CA . LYS A 1 421 ? -14.955 -6.508 -1.846 1.00 59.34 421 LYS A CA 1
ATOM 3250 C C . LYS A 1 421 ? -15.855 -7.459 -2.634 1.00 59.34 421 LYS A C 1
ATOM 3252 O O . LYS A 1 421 ? -15.462 -8.588 -2.904 1.00 59.34 421 LYS A O 1
ATOM 3257 N N . ILE A 1 422 ? -17.071 -7.015 -2.943 1.00 71.38 422 ILE A N 1
ATOM 3258 C CA . ILE A 1 422 ? -18.012 -7.784 -3.758 1.00 71.38 422 ILE A CA 1
ATOM 3259 C C . ILE A 1 422 ? -17.790 -7.405 -5.229 1.00 71.38 422 ILE A C 1
ATOM 3261 O O . ILE A 1 422 ? -17.771 -6.207 -5.529 1.00 71.38 422 ILE A O 1
ATOM 3265 N N . PRO A 1 423 ? -17.670 -8.373 -6.156 1.00 84.69 423 PRO A N 1
ATOM 3266 C CA . PRO A 1 423 ? -17.686 -8.107 -7.589 1.00 84.69 423 PRO A CA 1
ATOM 3267 C C . PRO A 1 423 ? -19.120 -7.750 -8.019 1.00 84.69 423 PRO A C 1
ATOM 3269 O O . PRO A 1 423 ? -19.888 -8.603 -8.461 1.00 84.69 423 PRO A O 1
ATOM 3272 N N . VAL A 1 424 ? -19.494 -6.474 -7.849 1.00 85.81 424 VAL A N 1
ATOM 3273 C CA . VAL A 1 424 ? -20.874 -5.950 -7.981 1.00 85.81 424 VAL A CA 1
ATOM 3274 C C . VAL A 1 424 ? -21.592 -6.432 -9.247 1.00 85.81 424 VAL A C 1
ATOM 3276 O O . VAL A 1 424 ? -22.746 -6.824 -9.175 1.00 85.81 424 VAL A O 1
ATOM 3279 N N . ARG A 1 425 ? -20.906 -6.463 -10.395 1.00 91.88 425 ARG A N 1
ATOM 3280 C CA . ARG A 1 425 ? -21.499 -6.832 -11.697 1.00 91.88 425 ARG A CA 1
ATOM 3281 C C . ARG A 1 425 ? -21.876 -8.313 -11.814 1.00 91.88 425 ARG A C 1
ATOM 3283 O O . ARG A 1 425 ? -22.749 -8.641 -12.606 1.00 91.88 425 ARG A O 1
ATOM 3290 N N . TRP A 1 426 ? -21.237 -9.181 -11.032 1.00 95.62 426 TRP A N 1
ATOM 3291 C CA . TRP A 1 426 ? -21.494 -10.625 -11.008 1.00 95.62 426 TRP A CA 1
ATOM 3292 C C . TRP A 1 426 ? -22.427 -11.038 -9.875 1.00 95.62 426 TRP A C 1
ATOM 3294 O O . TRP A 1 426 ? -23.005 -12.114 -9.921 1.00 95.62 426 TRP A O 1
ATOM 3304 N N . THR A 1 427 ? -22.575 -10.211 -8.843 1.00 93.00 427 THR A N 1
ATOM 3305 C CA . THR A 1 427 ? -23.220 -10.629 -7.596 1.00 93.00 427 THR A CA 1
ATOM 3306 C C . THR A 1 427 ? -24.715 -10.326 -7.619 1.00 93.00 427 THR A C 1
ATOM 3308 O O . THR A 1 427 ? -25.127 -9.241 -8.020 1.00 93.00 427 THR A O 1
ATOM 3311 N N . ALA A 1 428 ? -25.531 -11.272 -7.153 1.00 93.88 428 ALA A N 1
ATOM 3312 C CA . ALA A 1 428 ? -26.974 -11.080 -7.026 1.00 93.88 428 ALA A CA 1
ATOM 3313 C C . ALA A 1 428 ? -27.327 -9.953 -6.039 1.00 93.88 428 ALA A C 1
ATOM 3315 O O . ALA A 1 428 ? -26.626 -9.755 -5.040 1.00 93.88 428 ALA A O 1
ATOM 3316 N N . LEU A 1 429 ? -28.446 -9.255 -6.271 1.00 87.75 429 LEU A N 1
ATOM 3317 C CA . LEU A 1 429 ? -28.876 -8.132 -5.427 1.00 87.75 429 LEU A CA 1
ATOM 3318 C C . LEU A 1 429 ? -29.001 -8.523 -3.947 1.00 87.75 429 LEU A C 1
ATOM 3320 O O . LEU A 1 429 ? -28.475 -7.814 -3.096 1.00 87.75 429 LEU A O 1
ATOM 3324 N N . GLU A 1 430 ? -29.563 -9.690 -3.612 1.00 84.06 430 GLU A N 1
ATOM 3325 C CA . GLU A 1 430 ? -29.691 -10.121 -2.211 1.00 84.06 430 GLU A CA 1
ATOM 3326 C C . GLU A 1 430 ? -28.338 -10.417 -1.530 1.00 84.06 430 GLU A C 1
ATOM 3328 O O . GLU A 1 430 ? -28.204 -10.318 -0.307 1.00 84.06 430 GLU A O 1
ATOM 3333 N N . ALA A 1 431 ? -27.307 -10.743 -2.310 1.00 84.00 431 ALA A N 1
ATOM 3334 C CA . ALA A 1 431 ? -25.945 -10.934 -1.820 1.00 84.00 431 ALA A CA 1
ATOM 3335 C C . ALA A 1 431 ? -25.168 -9.603 -1.719 1.00 84.00 431 ALA A C 1
ATOM 3337 O O . ALA A 1 431 ? -24.300 -9.462 -0.853 1.00 84.00 431 ALA A O 1
ATOM 3338 N N . ILE A 1 432 ? -25.520 -8.594 -2.524 1.00 74.62 432 ILE A N 1
ATOM 3339 C CA . ILE A 1 432 ? -25.014 -7.217 -2.403 1.00 74.62 432 ILE A CA 1
ATOM 3340 C C . ILE A 1 432 ? -25.644 -6.510 -1.192 1.00 74.62 432 ILE A C 1
ATOM 3342 O O . ILE A 1 432 ? -24.920 -6.028 -0.314 1.00 74.62 432 ILE A O 1
ATOM 3346 N N . GLU A 1 433 ? -26.977 -6.457 -1.152 1.00 72.81 433 GLU A N 1
ATOM 3347 C CA . GLU A 1 433 ? -27.780 -5.653 -0.222 1.00 72.81 433 GLU A CA 1
ATOM 3348 C C . GLU A 1 433 ? -27.885 -6.299 1.162 1.00 72.81 433 GLU A C 1
ATOM 3350 O O . GLU A 1 433 ? -27.721 -5.620 2.177 1.00 72.81 433 GLU A O 1
ATOM 3355 N N . TYR A 1 434 ? -28.104 -7.618 1.214 1.00 70.06 434 TYR A N 1
ATOM 3356 C CA . TYR A 1 434 ? -28.371 -8.352 2.458 1.00 70.06 434 TYR A CA 1
ATOM 3357 C C . TYR A 1 434 ? -27.260 -9.338 2.841 1.00 70.06 434 TYR A C 1
ATOM 3359 O O . TYR A 1 434 ? -27.384 -10.049 3.837 1.00 70.06 434 TYR A O 1
ATOM 3367 N N . ARG A 1 435 ? -26.170 -9.410 2.057 1.00 69.06 435 ARG A N 1
ATOM 3368 C CA . ARG A 1 435 ? -25.045 -10.353 2.251 1.00 69.06 435 ARG A CA 1
ATOM 3369 C C . ARG A 1 435 ? -25.479 -11.826 2.315 1.00 69.06 435 ARG A C 1
ATOM 3371 O O . ARG A 1 435 ? -24.782 -12.655 2.899 1.00 69.06 435 ARG A O 1
ATOM 3378 N N . LYS A 1 436 ? -26.609 -12.164 1.683 1.00 76.19 436 LYS A N 1
ATOM 3379 C CA . LYS A 1 436 ? -27.219 -13.499 1.711 1.00 76.19 436 LYS A CA 1
ATOM 3380 C C . LYS A 1 436 ? -26.688 -14.392 0.585 1.00 76.19 436 LYS A C 1
ATOM 3382 O O . LYS A 1 436 ? -27.390 -14.675 -0.383 1.00 76.19 436 LYS A O 1
ATOM 3387 N N . PHE A 1 437 ? -25.442 -14.833 0.726 1.00 83.88 437 PHE A N 1
ATOM 3388 C CA . PHE A 1 437 ? -24.814 -15.778 -0.203 1.00 83.88 437 PHE A CA 1
ATOM 3389 C C . PHE A 1 437 ? -25.465 -17.161 -0.090 1.00 83.88 437 PHE A C 1
ATOM 3391 O O . PHE A 1 437 ? -25.591 -17.710 1.003 1.00 83.88 437 PHE A O 1
ATOM 3398 N N . THR A 1 438 ? -25.922 -17.699 -1.219 1.00 89.06 438 THR A N 1
ATOM 3399 C CA . THR A 1 438 ? -26.595 -19.001 -1.342 1.00 89.06 438 THR A CA 1
ATOM 3400 C C . THR A 1 438 ? -26.368 -19.562 -2.746 1.00 89.06 438 THR A C 1
ATOM 3402 O O . THR A 1 438 ? -26.073 -18.806 -3.666 1.00 89.06 438 THR A O 1
ATOM 3405 N N . THR A 1 439 ? -26.649 -20.844 -2.977 1.00 94.00 439 THR A N 1
ATOM 3406 C CA . THR A 1 439 ? -26.586 -21.436 -4.328 1.00 94.00 439 THR A CA 1
ATOM 3407 C C . THR A 1 439 ? -27.400 -20.646 -5.370 1.00 94.00 439 THR A C 1
ATOM 3409 O O . THR A 1 439 ? -27.017 -20.575 -6.532 1.00 94.00 439 THR A O 1
ATOM 3412 N N . ALA A 1 440 ? -28.490 -19.977 -4.967 1.00 94.00 440 ALA A N 1
ATOM 3413 C CA . ALA A 1 440 ? -29.278 -19.115 -5.853 1.00 94.00 440 ALA A CA 1
ATOM 3414 C C . ALA A 1 440 ? -28.581 -17.785 -6.223 1.00 94.00 440 ALA A C 1
ATOM 3416 O O . ALA A 1 440 ? -28.852 -17.244 -7.298 1.00 94.00 440 ALA A O 1
ATOM 3417 N N . SER A 1 441 ? -27.684 -17.250 -5.382 1.00 92.75 441 SER A N 1
ATOM 3418 C CA . SER A 1 441 ? -26.824 -16.107 -5.747 1.00 92.75 441 SER A CA 1
ATOM 3419 C C . SER A 1 441 ? -25.661 -16.533 -6.648 1.00 92.75 441 SER A C 1
ATOM 3421 O O . SER A 1 441 ? -25.198 -15.755 -7.485 1.00 92.75 441 SER A O 1
ATOM 3423 N N . ASP A 1 442 ? -25.229 -17.787 -6.535 1.00 95.62 442 ASP A N 1
ATOM 3424 C CA . ASP A 1 442 ? -24.197 -18.357 -7.404 1.00 95.62 442 ASP A CA 1
ATOM 3425 C C . ASP A 1 442 ? -24.765 -18.628 -8.808 1.00 95.62 442 ASP A C 1
ATOM 3427 O O . ASP A 1 442 ? -24.110 -18.333 -9.803 1.00 95.62 442 ASP A O 1
ATOM 3431 N N . VAL A 1 443 ? -26.028 -19.069 -8.910 1.00 98.12 443 VAL A N 1
ATOM 3432 C CA . VAL A 1 443 ? -26.771 -19.178 -10.184 1.00 98.12 443 VAL A CA 1
ATOM 3433 C C . VAL A 1 443 ? -26.857 -17.834 -10.918 1.00 98.12 443 VAL A C 1
ATOM 3435 O O . VAL A 1 443 ? -26.656 -17.785 -12.130 1.00 98.12 443 VAL A O 1
ATOM 3438 N N . TRP A 1 444 ? -27.095 -16.728 -10.205 1.00 98.00 444 TRP A N 1
ATOM 3439 C CA . TRP A 1 444 ? -27.056 -15.386 -10.804 1.00 98.00 444 TRP A CA 1
ATOM 3440 C C . TRP A 1 444 ? -25.669 -15.076 -11.381 1.00 98.00 444 TRP A C 1
ATOM 3442 O O . TRP A 1 444 ? -25.554 -14.630 -12.525 1.00 98.00 444 TRP A O 1
ATOM 3452 N N . SER A 1 445 ? -24.620 -15.358 -10.601 1.00 97.75 445 SER A N 1
ATOM 3453 C CA . SER A 1 445 ? -23.219 -15.159 -10.995 1.00 97.75 445 SER A CA 1
ATOM 3454 C C . SER A 1 445 ? -22.866 -15.983 -12.237 1.00 97.75 445 SER A C 1
ATOM 3456 O O . SER A 1 445 ? -22.233 -15.479 -13.162 1.00 97.75 445 SER A O 1
ATOM 3458 N N . TYR A 1 446 ? -23.363 -17.220 -12.310 1.00 98.00 446 TYR A N 1
ATOM 3459 C CA . TYR A 1 446 ? -23.248 -18.091 -13.478 1.00 98.00 446 TYR A CA 1
ATOM 3460 C C . TYR A 1 446 ? -23.995 -17.545 -14.706 1.00 98.00 446 TYR A C 1
ATOM 3462 O O . TYR A 1 446 ? -23.494 -17.651 -15.821 1.00 98.00 446 TYR A O 1
ATOM 3470 N N . GLY A 1 447 ? -25.149 -16.892 -14.530 1.00 97.56 447 GLY A N 1
ATOM 3471 C CA . GLY A 1 447 ? -25.822 -16.168 -15.615 1.00 97.56 447 GLY A CA 1
ATOM 3472 C C . GLY A 1 447 ? -24.956 -15.049 -16.208 1.00 97.56 447 GLY A C 1
ATOM 3473 O O . GLY A 1 447 ? -24.916 -14.888 -17.425 1.00 97.56 447 GLY A O 1
ATOM 3474 N N . VAL A 1 448 ? -24.214 -14.316 -15.365 1.00 96.94 448 VAL A N 1
ATOM 3475 C CA . VAL A 1 448 ? -23.250 -13.290 -15.818 1.00 96.94 448 VAL A CA 1
ATOM 3476 C C . VAL A 1 448 ? -22.054 -13.928 -16.530 1.00 96.94 448 VAL A C 1
ATOM 3478 O O . VAL A 1 448 ? -21.688 -13.467 -17.607 1.00 96.94 448 VAL A O 1
ATOM 3481 N N . LEU A 1 449 ? -21.527 -15.040 -16.011 1.00 96.31 449 LEU A N 1
ATOM 3482 C CA . LEU A 1 449 ? -20.464 -15.807 -16.669 1.00 96.31 449 LEU A CA 1
ATOM 3483 C C . LEU A 1 449 ? -20.889 -16.340 -18.051 1.00 96.31 449 LEU A C 1
ATOM 3485 O O . LEU A 1 449 ? -20.120 -16.260 -19.003 1.00 96.31 449 LEU A O 1
ATOM 3489 N N . LEU A 1 450 ? -22.120 -16.846 -18.196 1.00 95.00 450 LEU A N 1
ATOM 3490 C CA . LEU A 1 450 ? -22.661 -17.240 -19.502 1.00 95.00 450 LEU A CA 1
ATOM 3491 C C . LEU A 1 450 ? -22.709 -16.057 -20.473 1.00 95.00 450 LEU A C 1
ATOM 3493 O O . LEU A 1 450 ? -22.413 -16.228 -21.655 1.00 95.00 450 LEU A O 1
ATOM 3497 N N . TRP A 1 451 ? -23.063 -14.864 -19.990 1.00 95.50 451 TRP A N 1
ATOM 3498 C CA . TRP A 1 451 ? -23.048 -13.660 -20.813 1.00 95.50 451 TRP A CA 1
ATOM 3499 C C . TRP A 1 451 ? -21.631 -13.319 -21.291 1.00 95.50 451 TRP A C 1
ATOM 3501 O O . TRP A 1 451 ? -21.450 -13.080 -22.481 1.00 95.50 451 TRP A O 1
ATOM 3511 N N . GLU A 1 452 ? -20.627 -13.383 -20.408 1.00 94.81 452 GLU A N 1
ATOM 3512 C CA . GLU A 1 452 ? -19.213 -13.182 -20.764 1.00 94.81 452 GLU A CA 1
ATOM 3513 C C . GLU A 1 452 ? -18.703 -14.215 -21.774 1.00 94.81 452 GLU A C 1
ATOM 3515 O O . GLU A 1 452 ? -18.024 -13.857 -22.733 1.00 94.81 452 GLU A O 1
ATOM 3520 N N . ILE A 1 453 ? -19.041 -15.496 -21.601 1.00 92.38 453 ILE A N 1
ATOM 3521 C CA . ILE A 1 453 ? -18.655 -16.554 -22.548 1.00 92.38 453 ILE A CA 1
ATOM 3522 C C . ILE A 1 453 ? -19.231 -16.247 -23.937 1.00 92.38 453 ILE A C 1
ATOM 3524 O O . ILE A 1 453 ? -18.505 -16.277 -24.931 1.00 92.38 453 ILE A O 1
ATOM 3528 N N . MET A 1 454 ? -20.517 -15.892 -24.007 1.00 88.75 454 MET A N 1
ATOM 3529 C CA . MET A 1 454 ? -21.205 -15.605 -25.268 1.00 88.75 454 MET A CA 1
ATOM 3530 C C . MET A 1 454 ? -20.821 -14.251 -25.892 1.00 88.75 454 MET A C 1
ATOM 3532 O O . MET A 1 454 ? -21.016 -14.070 -27.094 1.00 88.75 454 MET A O 1
ATOM 3536 N N . SER A 1 455 ? -20.269 -13.310 -25.119 1.00 83.75 455 SER A N 1
ATOM 3537 C CA . SER A 1 455 ? -19.725 -12.034 -25.611 1.00 83.75 455 SER A CA 1
ATOM 3538 C C . SER A 1 455 ? -18.224 -12.074 -25.923 1.00 83.75 455 SER A C 1
ATOM 3540 O O . SER A 1 455 ? -17.665 -11.064 -26.338 1.00 83.75 455 SER A O 1
ATOM 3542 N N . TYR A 1 456 ? -17.561 -13.230 -25.779 1.00 82.06 456 TYR A N 1
ATOM 3543 C CA . TYR A 1 456 ? -16.102 -13.376 -25.905 1.00 82.06 456 TYR A CA 1
ATOM 3544 C C . TYR A 1 456 ? -15.311 -12.504 -24.907 1.00 82.06 456 TYR A C 1
ATOM 3546 O O . TYR A 1 456 ? -14.286 -11.909 -25.250 1.00 82.06 456 TYR A O 1
ATOM 3554 N N . ALA A 1 457 ? -15.773 -12.503 -23.654 1.00 85.81 457 ALA A N 1
ATOM 3555 C CA . ALA A 1 457 ? -15.227 -11.795 -22.497 1.00 85.81 457 ALA A CA 1
ATOM 3556 C C . ALA A 1 457 ? -15.309 -10.258 -22.574 1.00 85.81 457 ALA A C 1
ATOM 3558 O O . ALA A 1 457 ? -14.400 -9.552 -22.131 1.00 85.81 457 ALA A O 1
ATOM 3559 N N . GLU A 1 458 ? -16.418 -9.717 -23.091 1.00 80.81 458 GLU A N 1
ATOM 3560 C CA . GLU A 1 458 ? -16.748 -8.311 -22.838 1.00 80.81 458 GLU A CA 1
ATOM 3561 C C . GLU A 1 458 ? -17.055 -8.088 -21.349 1.00 80.81 458 GLU A C 1
ATOM 3563 O O . GLU A 1 458 ? -17.567 -8.964 -20.654 1.00 80.81 458 GLU A O 1
ATOM 3568 N N . ARG A 1 459 ? -16.758 -6.888 -20.840 1.00 81.75 459 ARG A N 1
ATOM 3569 C CA . ARG A 1 459 ? -16.987 -6.524 -19.435 1.00 81.75 459 ARG A CA 1
ATOM 3570 C C . ARG A 1 459 ? -18.490 -6.350 -19.166 1.00 81.75 459 ARG A C 1
ATOM 3572 O O . ARG A 1 459 ? -19.067 -5.420 -19.721 1.00 81.75 459 ARG A O 1
ATOM 3579 N N . PRO A 1 460 ? -19.127 -7.101 -18.249 1.00 87.44 460 PRO A N 1
ATOM 3580 C CA . PRO A 1 460 ? -20.547 -6.921 -17.947 1.00 87.44 460 PRO A CA 1
ATOM 3581 C C . PRO A 1 460 ? -20.893 -5.480 -17.525 1.00 87.44 460 PRO A C 1
ATOM 3583 O O . PRO A 1 460 ? -20.239 -4.900 -16.648 1.00 87.44 460 PRO A O 1
ATOM 3586 N N . TYR A 1 461 ? -21.945 -4.912 -18.126 1.00 85.69 461 TYR A N 1
ATOM 3587 C CA . TYR A 1 461 ? -22.420 -3.533 -17.903 1.00 85.69 461 TYR A CA 1
ATOM 3588 C C . TYR A 1 461 ? -21.335 -2.461 -18.151 1.00 85.69 461 TYR A C 1
ATOM 3590 O O . TYR A 1 461 ? -21.152 -1.557 -17.329 1.00 85.69 461 TYR A O 1
ATOM 3598 N N . TRP A 1 462 ? -20.539 -2.622 -19.213 1.00 72.06 462 TRP A N 1
ATOM 3599 C CA . TRP A 1 462 ? -19.290 -1.887 -19.466 1.00 72.06 462 TRP A CA 1
ATOM 3600 C C . TRP A 1 462 ? -19.401 -0.359 -19.312 1.00 72.06 462 TRP A C 1
ATOM 3602 O O . TRP A 1 462 ? -18.533 0.214 -18.653 1.00 72.06 462 TRP A O 1
ATOM 3612 N N . ASP A 1 463 ? -20.480 0.257 -19.805 1.00 68.38 463 ASP A N 1
ATOM 3613 C CA . ASP A 1 463 ? -20.698 1.716 -19.806 1.00 68.38 463 ASP A CA 1
ATOM 3614 C C . ASP A 1 463 ? -21.007 2.339 -18.428 1.00 68.38 463 ASP A C 1
ATOM 3616 O O . ASP A 1 463 ? -20.956 3.557 -18.282 1.00 68.38 463 ASP A O 1
ATOM 3620 N N . TRP A 1 464 ? -21.340 1.543 -17.404 1.00 72.50 464 TRP A N 1
ATOM 3621 C CA . TRP A 1 464 ? -21.917 2.063 -16.152 1.00 72.50 464 TRP A CA 1
ATOM 3622 C C . TRP A 1 464 ? -20.996 1.961 -14.943 1.00 72.50 464 TRP A C 1
ATOM 3624 O O . TRP A 1 464 ? -20.259 0.985 -14.768 1.00 72.50 464 TRP A O 1
ATOM 3634 N N . GLY A 1 465 ? -21.106 2.929 -14.030 1.00 66.56 465 GLY A N 1
ATOM 3635 C CA . GLY A 1 465 ? -20.490 2.867 -12.700 1.00 66.56 465 GLY A CA 1
ATOM 3636 C C . GLY A 1 465 ? -21.155 1.815 -11.799 1.00 66.56 465 GLY A C 1
ATOM 3637 O O . GLY A 1 465 ? -22.317 1.469 -11.984 1.00 66.56 465 GLY A O 1
ATOM 3638 N N . ASN A 1 466 ? -20.455 1.300 -10.780 1.00 73.44 466 ASN A N 1
ATOM 3639 C CA . ASN A 1 466 ? -21.008 0.228 -9.928 1.00 73.44 466 ASN A CA 1
ATOM 3640 C C . ASN A 1 466 ? -22.318 0.626 -9.210 1.00 73.44 466 ASN A C 1
ATOM 3642 O O . ASN A 1 466 ? -23.168 -0.233 -8.995 1.00 73.44 466 ASN A O 1
ATOM 3646 N N . TYR A 1 467 ? -22.492 1.905 -8.860 1.00 73.25 467 TYR A N 1
ATOM 3647 C CA . TYR A 1 467 ? -23.737 2.433 -8.285 1.00 73.25 467 TYR A CA 1
ATOM 3648 C C . TYR A 1 467 ? -24.906 2.381 -9.282 1.00 73.25 467 TYR A C 1
ATOM 3650 O O . TYR A 1 467 ? -25.985 1.888 -8.959 1.00 73.25 467 TYR A O 1
ATOM 3658 N N . GLU A 1 468 ? -24.662 2.812 -10.518 1.00 73.75 468 GLU A N 1
ATOM 3659 C CA . GLU A 1 468 ? -25.643 2.788 -11.601 1.00 73.75 468 GLU A CA 1
ATOM 3660 C C . GLU A 1 468 ? -26.039 1.357 -11.993 1.00 73.75 468 GLU A C 1
ATOM 3662 O O . GLU A 1 468 ? -27.225 1.084 -12.165 1.00 73.75 468 GLU A O 1
ATOM 3667 N N . VAL A 1 469 ? -25.075 0.425 -12.040 1.00 77.94 469 VAL A N 1
ATOM 3668 C CA . VAL A 1 469 ? -25.349 -1.010 -12.240 1.00 77.94 469 VAL A CA 1
ATOM 3669 C C . VAL A 1 469 ? -26.328 -1.527 -11.184 1.00 77.94 469 VAL A C 1
ATOM 3671 O O . VAL A 1 469 ? -27.308 -2.171 -11.542 1.00 77.94 469 VAL A O 1
ATOM 3674 N N . MET A 1 470 ? -26.104 -1.229 -9.897 1.00 81.50 470 MET A N 1
ATOM 3675 C CA . MET A 1 470 ? -27.000 -1.686 -8.824 1.00 81.50 470 MET A CA 1
ATOM 3676 C C . MET A 1 470 ? -28.417 -1.128 -8.976 1.00 81.50 470 MET A C 1
ATOM 3678 O O . MET A 1 470 ? -29.372 -1.888 -8.837 1.00 81.50 470 MET A O 1
ATOM 3682 N N . ASN A 1 471 ? -28.561 0.165 -9.284 1.00 77.69 471 ASN A N 1
ATOM 3683 C CA . ASN A 1 471 ? -29.876 0.783 -9.451 1.00 77.69 471 ASN A CA 1
ATOM 3684 C C . ASN A 1 471 ? -30.610 0.212 -10.668 1.00 77.69 471 ASN A C 1
ATOM 3686 O O . ASN A 1 471 ? -31.668 -0.381 -10.500 1.00 77.69 471 ASN A O 1
ATOM 3690 N N . ARG A 1 472 ? -30.008 0.246 -11.864 1.00 82.75 472 ARG A N 1
ATOM 3691 C CA . ARG A 1 472 ? -30.665 -0.256 -13.082 1.00 82.75 472 ARG A CA 1
ATOM 3692 C C . ARG A 1 472 ? -31.043 -1.740 -12.970 1.00 82.75 472 ARG A C 1
ATOM 3694 O O . ARG A 1 472 ? -32.119 -2.130 -13.412 1.00 82.75 472 ARG A O 1
ATOM 3701 N N . VAL A 1 473 ? -30.199 -2.575 -12.355 1.00 89.31 473 VAL A N 1
ATOM 3702 C CA . VAL A 1 473 ? -30.503 -4.002 -12.126 1.00 89.31 473 VAL A CA 1
ATOM 3703 C C . VAL A 1 473 ? -31.641 -4.193 -11.111 1.00 89.31 473 VAL A C 1
ATOM 3705 O O . VAL A 1 473 ? -32.458 -5.104 -11.296 1.00 89.31 473 VAL A O 1
ATOM 3708 N N . ARG A 1 474 ? -31.741 -3.336 -10.080 1.00 86.88 474 ARG A N 1
ATOM 3709 C CA . ARG A 1 474 ? -32.887 -3.288 -9.150 1.00 86.88 474 ARG A CA 1
ATOM 3710 C C . ARG A 1 474 ? -34.174 -2.898 -9.875 1.00 86.88 474 ARG A C 1
ATOM 3712 O O . ARG A 1 474 ? -35.182 -3.572 -9.694 1.00 86.88 474 ARG A O 1
ATOM 3719 N N . ASP A 1 475 ? -34.093 -1.923 -10.776 1.00 87.31 475 ASP A N 1
ATOM 3720 C CA . ASP A 1 475 ? -35.198 -1.437 -11.615 1.00 87.31 475 ASP A CA 1
ATOM 3721 C C . ASP A 1 475 ? -35.588 -2.425 -12.741 1.00 87.31 475 ASP A C 1
ATOM 3723 O O . ASP A 1 475 ? -36.419 -2.127 -13.596 1.00 87.31 475 ASP A O 1
ATOM 3727 N N . GLY A 1 476 ? -34.997 -3.627 -12.756 1.00 88.94 476 GLY A N 1
ATOM 3728 C CA . GLY A 1 476 ? -35.353 -4.718 -13.664 1.00 88.94 476 GLY A CA 1
ATOM 3729 C C . GLY A 1 476 ? -34.496 -4.831 -14.926 1.00 88.94 476 GLY A C 1
ATOM 3730 O O . GLY A 1 476 ? -34.665 -5.797 -15.669 1.00 88.94 476 GLY A O 1
ATOM 3731 N N . TYR A 1 477 ? -33.532 -3.932 -15.162 1.00 92.44 477 TYR A N 1
ATOM 3732 C CA . TYR A 1 477 ? -32.631 -4.039 -16.313 1.00 92.44 477 TYR A CA 1
ATOM 3733 C C . TYR A 1 477 ? -31.827 -5.344 -16.281 1.00 92.44 477 TYR A C 1
ATOM 3735 O O . TYR A 1 477 ? -31.327 -5.762 -15.231 1.00 92.44 477 TYR A O 1
ATOM 3743 N N . ARG A 1 478 ? -31.654 -5.969 -17.448 1.00 94.75 478 ARG A N 1
ATOM 3744 C CA . ARG A 1 478 ? -30.828 -7.163 -17.669 1.00 94.75 478 ARG A CA 1
ATOM 3745 C C . ARG A 1 478 ? -29.967 -6.968 -18.909 1.00 94.75 478 ARG A C 1
ATOM 3747 O O . ARG A 1 478 ? -30.331 -6.206 -19.800 1.00 94.75 478 ARG A O 1
ATOM 3754 N N . LEU A 1 479 ? -28.824 -7.650 -18.960 1.00 91.69 479 LEU A N 1
ATOM 3755 C CA . LEU A 1 479 ? -27.904 -7.523 -20.089 1.00 91.69 479 LEU A CA 1
ATOM 3756 C C . LEU A 1 479 ? -28.570 -7.993 -21.401 1.00 91.69 479 LEU A C 1
ATOM 3758 O O . LEU A 1 479 ? -29.224 -9.047 -21.413 1.00 91.69 479 LEU A O 1
ATOM 3762 N N . PRO A 1 480 ? -28.389 -7.245 -22.507 1.00 89.94 480 PRO A N 1
ATOM 3763 C CA . PRO A 1 480 ? -28.896 -7.637 -23.815 1.00 89.94 480 PRO A CA 1
ATOM 3764 C C . PRO A 1 480 ? -28.194 -8.915 -24.302 1.00 89.94 480 PRO A C 1
ATOM 3766 O O . PRO A 1 480 ? -27.094 -9.228 -23.837 1.00 89.94 480 PRO A O 1
ATOM 3769 N N . PRO A 1 481 ? -28.794 -9.668 -25.238 1.00 87.25 481 PRO A N 1
ATOM 3770 C CA . PRO A 1 481 ? -28.138 -10.831 -25.827 1.00 87.25 481 PRO A CA 1
ATOM 3771 C C . PRO A 1 481 ? -26.839 -10.409 -26.540 1.00 87.25 481 PRO A C 1
ATOM 3773 O O . PRO A 1 481 ? -26.876 -9.469 -27.336 1.00 87.25 481 PRO A O 1
ATOM 3776 N N . PRO A 1 482 ? -25.700 -11.091 -26.309 1.00 87.88 482 PRO A N 1
ATOM 3777 C CA . PRO A 1 482 ? -24.493 -10.880 -27.104 1.00 87.88 482 PRO A CA 1
ATOM 3778 C C . PRO A 1 482 ? -24.729 -11.136 -28.598 1.00 87.88 482 PRO A C 1
ATOM 3780 O O . PRO A 1 482 ? -25.614 -11.907 -28.978 1.00 87.88 482 PRO A O 1
ATOM 3783 N N . LEU A 1 483 ? -23.921 -10.514 -29.460 1.00 79.12 483 LEU A N 1
ATOM 3784 C CA . LEU A 1 483 ? -24.091 -10.592 -30.913 1.00 79.12 483 LEU A CA 1
ATOM 3785 C C . LEU A 1 483 ? -23.995 -12.044 -31.415 1.00 79.12 483 LEU A C 1
ATOM 3787 O O . LEU A 1 483 ? -22.919 -12.642 -31.404 1.00 79.12 483 LEU A O 1
ATOM 3791 N N . GLY A 1 484 ? -25.098 -12.585 -31.938 1.00 77.94 484 GLY A N 1
ATOM 3792 C CA . GLY A 1 484 ? -25.192 -13.980 -32.390 1.00 77.94 484 GLY A CA 1
ATOM 3793 C C . GLY A 1 484 ? -25.396 -15.004 -31.267 1.00 77.94 484 GLY A C 1
ATOM 3794 O O . GLY A 1 484 ? -25.190 -16.191 -31.493 1.00 77.94 484 GLY A O 1
ATOM 3795 N N . CYS A 1 485 ? -25.785 -14.570 -30.065 1.00 87.75 485 CYS A N 1
ATOM 3796 C CA . CYS A 1 485 ? -26.169 -15.466 -28.979 1.00 87.75 485 CYS A CA 1
ATOM 3797 C C . CYS A 1 485 ? -27.489 -16.193 -29.313 1.00 87.75 485 CYS A C 1
ATOM 3799 O O . CYS A 1 485 ? -28.489 -15.521 -29.604 1.00 87.75 485 CYS A O 1
ATOM 3801 N N . PRO A 1 486 ? -27.536 -17.538 -29.237 1.00 91.88 486 PRO A N 1
ATOM 3802 C CA . PRO A 1 486 ? -28.773 -18.288 -29.388 1.00 91.88 486 PRO A CA 1
ATOM 3803 C C . PRO A 1 486 ? -29.806 -17.907 -28.329 1.00 91.88 486 PRO A C 1
ATOM 3805 O O . PRO A 1 486 ? -29.507 -17.817 -27.134 1.00 91.88 486 PRO A O 1
ATOM 3808 N N . LYS A 1 487 ? -31.055 -17.764 -28.761 1.00 89.88 487 LYS A N 1
ATOM 3809 C CA . LYS A 1 487 ? -32.201 -17.373 -27.935 1.00 89.88 487 LYS A CA 1
ATOM 3810 C C . LYS A 1 487 ? -32.417 -18.302 -26.745 1.00 89.88 487 LYS A C 1
ATOM 3812 O O . LYS A 1 487 ? -32.677 -17.834 -25.639 1.00 89.88 487 LYS A O 1
ATOM 3817 N N . ALA A 1 488 ? -32.201 -19.605 -26.932 1.00 91.19 488 ALA A N 1
ATOM 3818 C CA . ALA A 1 488 ? -32.242 -20.588 -25.851 1.00 91.19 488 ALA A CA 1
ATOM 3819 C C . ALA A 1 488 ? -31.203 -20.310 -24.743 1.00 91.19 488 ALA A C 1
ATOM 3821 O O . ALA A 1 488 ? -31.516 -20.449 -23.560 1.00 91.19 488 ALA A O 1
ATOM 3822 N N . ILE A 1 489 ? -29.990 -19.870 -25.103 1.00 93.56 489 ILE A N 1
ATOM 3823 C CA . ILE A 1 489 ? -28.908 -19.579 -24.150 1.00 93.56 489 ILE A CA 1
ATOM 3824 C C . ILE A 1 489 ? -29.166 -18.250 -23.432 1.00 93.56 489 ILE A C 1
ATOM 3826 O O . ILE A 1 489 ? -29.067 -18.193 -22.205 1.00 93.56 489 ILE A O 1
ATOM 3830 N N . HIS A 1 490 ? -29.578 -17.196 -24.150 1.00 94.94 490 HIS A N 1
ATOM 3831 C CA . HIS A 1 490 ? -29.959 -15.926 -23.512 1.00 94.94 490 HIS A CA 1
ATOM 3832 C C . HIS A 1 490 ? -31.158 -16.095 -22.567 1.00 94.94 490 HIS A C 1
ATOM 3834 O O . HIS A 1 490 ? -31.146 -15.550 -21.464 1.00 94.94 490 HIS A O 1
ATOM 3840 N N . GLN A 1 491 ? -32.133 -16.944 -22.910 1.00 95.12 491 GLN A N 1
ATOM 3841 C CA . GLN A 1 491 ? -33.236 -17.274 -22.006 1.00 95.12 491 GLN A CA 1
ATOM 3842 C C . GLN A 1 491 ? -32.756 -17.974 -20.722 1.00 95.12 491 GLN A C 1
ATOM 3844 O O . GLN A 1 491 ? -33.319 -17.731 -19.654 1.00 95.12 491 GLN A O 1
ATOM 3849 N N . ILE A 1 492 ? -31.706 -18.808 -20.774 1.00 96.44 492 ILE A N 1
ATOM 3850 C CA . ILE A 1 492 ? -31.087 -19.366 -19.558 1.00 96.44 492 ILE A CA 1
ATOM 3851 C C . ILE A 1 492 ? -30.481 -18.240 -18.705 1.00 96.44 492 ILE A C 1
ATOM 3853 O O . ILE A 1 492 ? -30.747 -18.213 -17.504 1.00 96.44 492 ILE A O 1
ATOM 3857 N N . MET A 1 493 ? -29.767 -17.275 -19.301 1.00 97.56 493 MET A N 1
ATOM 3858 C CA . MET A 1 493 ? -29.236 -16.108 -18.570 1.00 97.56 493 MET A CA 1
ATOM 3859 C C . MET A 1 493 ? -30.353 -15.315 -17.870 1.00 97.56 493 MET A C 1
ATOM 3861 O O . MET A 1 493 ? -30.261 -15.044 -16.674 1.00 97.56 493 MET A O 1
ATOM 3865 N N . LEU A 1 494 ? -31.446 -15.007 -18.581 1.00 96.88 494 LEU A N 1
ATOM 3866 C CA . LEU A 1 494 ? -32.604 -14.292 -18.025 1.00 96.88 494 LEU A CA 1
ATOM 3867 C C . LEU A 1 494 ? -33.257 -15.052 -16.859 1.00 96.88 494 LEU A C 1
ATOM 3869 O O . LEU A 1 494 ? -33.608 -14.442 -15.850 1.00 96.88 494 LEU A O 1
ATOM 3873 N N . ASN A 1 495 ? -33.363 -16.382 -16.958 1.00 97.25 495 ASN A N 1
ATOM 3874 C CA . ASN A 1 495 ? -33.876 -17.225 -15.873 1.00 97.25 495 ASN A CA 1
ATOM 3875 C C . ASN A 1 495 ? -32.943 -17.206 -14.644 1.00 97.25 495 ASN A C 1
ATOM 3877 O O . ASN A 1 495 ? -33.420 -17.157 -13.509 1.00 97.25 495 ASN A O 1
ATOM 3881 N N . CYS A 1 496 ? -31.621 -17.208 -14.850 1.00 98.12 496 CYS A N 1
ATOM 3882 C CA . CYS A 1 496 ? -30.632 -17.059 -13.777 1.00 98.12 496 CYS A CA 1
ATOM 3883 C C . CYS A 1 496 ? -30.708 -15.683 -13.094 1.00 98.12 496 CYS A C 1
ATOM 3885 O O . CYS A 1 496 ? -30.494 -15.587 -11.886 1.00 98.12 496 CYS A O 1
ATOM 3887 N N . TRP A 1 497 ? -31.056 -14.628 -13.836 1.00 97.88 497 TRP A N 1
ATOM 3888 C CA . TRP A 1 497 ? -31.221 -13.269 -13.310 1.00 97.88 497 TRP A CA 1
ATOM 3889 C C . TRP A 1 497 ? -32.652 -12.931 -12.859 1.00 97.88 497 TRP A C 1
ATOM 3891 O O . TRP A 1 497 ? -33.031 -11.753 -12.810 1.00 97.88 497 TRP A O 1
ATOM 3901 N N . ASN A 1 498 ? -33.472 -13.926 -12.510 1.00 96.69 498 ASN A N 1
ATOM 3902 C CA . ASN A 1 498 ? -34.777 -13.654 -11.910 1.00 96.69 498 ASN A CA 1
ATOM 3903 C C . ASN A 1 498 ? -34.599 -12.886 -10.584 1.00 96.69 498 ASN A C 1
ATOM 3905 O O . ASN A 1 498 ? -33.767 -13.259 -9.749 1.00 96.69 498 ASN A O 1
ATOM 3909 N N . SER A 1 499 ? -35.361 -11.805 -10.388 1.00 91.75 499 SER A N 1
ATOM 3910 C CA . SER A 1 499 ? -35.317 -11.016 -9.149 1.00 91.75 499 SER A CA 1
ATOM 3911 C C . SER A 1 499 ? -35.697 -11.868 -7.932 1.00 91.75 499 SER A C 1
ATOM 3913 O O . SER A 1 499 ? -35.045 -11.778 -6.894 1.00 91.75 499 SER A O 1
ATOM 3915 N N . ASP A 1 500 ? -36.681 -12.762 -8.076 1.00 92.75 500 ASP A N 1
ATOM 3916 C CA . ASP A 1 500 ? -37.001 -13.756 -7.054 1.00 92.75 500 ASP A CA 1
ATOM 3917 C C . ASP A 1 500 ? -36.010 -14.925 -7.127 1.00 92.75 500 ASP A C 1
ATOM 3919 O O . ASP A 1 500 ? -36.026 -15.744 -8.051 1.00 92.75 500 ASP A O 1
ATOM 3923 N N . ARG A 1 501 ? -35.161 -15.025 -6.101 1.00 93.75 501 ARG A N 1
ATOM 3924 C CA . ARG A 1 501 ? -34.160 -16.089 -5.950 1.00 93.75 501 ARG A CA 1
ATOM 3925 C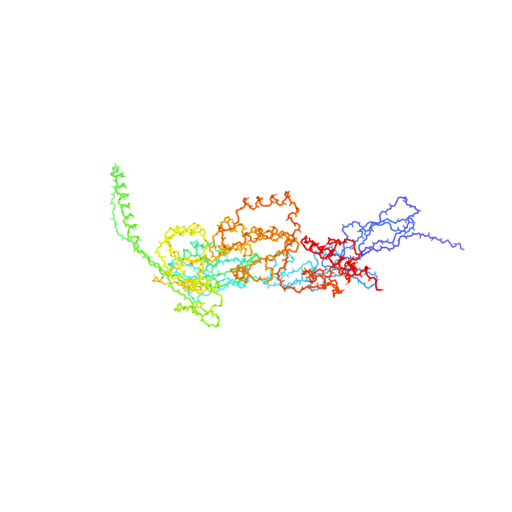 C . ARG A 1 501 ? -34.749 -17.504 -5.965 1.00 93.75 501 ARG A C 1
ATOM 3927 O O . ARG A 1 501 ? -34.037 -18.430 -6.334 1.00 93.75 501 ARG A O 1
ATOM 3934 N N . ASN A 1 502 ? -36.013 -17.679 -5.572 1.00 93.62 502 ASN A N 1
ATOM 3935 C CA . ASN A 1 502 ? -36.672 -18.985 -5.531 1.00 93.62 502 ASN A CA 1
ATOM 3936 C C . ASN A 1 502 ? -37.166 -19.428 -6.922 1.00 93.62 502 ASN A C 1
ATOM 3938 O O . ASN A 1 502 ? -37.420 -20.610 -7.126 1.00 93.62 502 ASN A O 1
ATOM 3942 N N . LYS A 1 503 ? -37.286 -18.490 -7.876 1.00 96.38 503 LYS A N 1
ATOM 3943 C CA . LYS A 1 503 ? -37.661 -18.742 -9.280 1.00 96.38 503 LYS A CA 1
ATOM 3944 C C . LYS A 1 503 ? -36.452 -18.938 -10.202 1.00 96.38 503 LYS A C 1
ATOM 3946 O O . LYS A 1 503 ? -36.628 -19.222 -11.385 1.00 96.38 503 LYS A O 1
ATOM 3951 N N . ARG A 1 504 ? -35.229 -18.771 -9.686 1.00 98.00 504 ARG A N 1
ATOM 3952 C CA . ARG A 1 504 ? -33.994 -19.074 -10.423 1.00 98.00 504 ARG A CA 1
ATOM 3953 C C . ARG A 1 504 ? -33.841 -20.599 -10.539 1.00 98.00 504 ARG A C 1
ATOM 3955 O O . ARG A 1 504 ? -34.084 -21.292 -9.551 1.00 98.00 504 ARG A O 1
ATOM 3962 N N . PRO A 1 505 ? -33.427 -21.132 -11.702 1.00 97.56 505 PRO A N 1
ATOM 3963 C CA . PRO A 1 505 ? -33.256 -22.568 -11.880 1.00 97.56 505 PRO A CA 1
ATOM 3964 C C . PRO A 1 505 ? -32.113 -23.100 -11.010 1.00 97.56 505 PRO A C 1
ATOM 3966 O O . PRO A 1 505 ? -31.103 -22.424 -10.810 1.00 97.56 505 PRO A O 1
ATOM 3969 N N . LYS A 1 506 ? -32.230 -24.337 -10.528 1.00 97.25 506 LYS A N 1
ATOM 3970 C CA . LYS A 1 506 ? -31.123 -25.009 -9.825 1.00 97.25 506 LYS A CA 1
ATOM 3971 C C . LYS A 1 506 ? -30.037 -25.416 -10.826 1.00 97.25 506 LYS A C 1
ATOM 3973 O O . LYS A 1 506 ? -30.343 -25.728 -11.974 1.00 97.25 506 LYS A O 1
ATOM 3978 N N . PHE A 1 507 ? -28.777 -25.519 -10.394 1.00 97.56 507 PHE A N 1
ATOM 3979 C CA . PHE A 1 507 ? -27.680 -25.946 -11.280 1.00 97.56 507 PHE A CA 1
ATOM 3980 C C . PHE A 1 507 ? -27.954 -27.277 -12.006 1.00 97.56 507 PHE A C 1
ATOM 3982 O O . PHE A 1 507 ? -27.670 -27.378 -13.194 1.00 97.56 507 PHE A O 1
ATOM 3989 N N . ALA A 1 508 ? -28.593 -28.255 -11.356 1.00 96.19 508 ALA A N 1
ATOM 3990 C CA . ALA A 1 508 ? -28.996 -29.510 -12.002 1.00 96.19 508 ALA A CA 1
ATOM 3991 C C . ALA A 1 508 ? -29.990 -29.311 -13.172 1.00 96.19 508 ALA A C 1
ATOM 3993 O O . ALA A 1 508 ? -29.923 -30.013 -14.179 1.00 96.19 508 ALA A O 1
ATOM 3994 N N . GLU A 1 509 ? -30.892 -28.331 -13.074 1.00 96.00 509 GLU A N 1
ATOM 3995 C CA . GLU A 1 509 ? -31.847 -27.983 -14.136 1.00 96.00 509 GLU A CA 1
ATOM 3996 C C . GLU A 1 509 ? -31.159 -27.227 -15.279 1.00 96.00 509 GLU A C 1
ATOM 3998 O O . GLU A 1 509 ? -31.513 -27.417 -16.442 1.00 96.00 509 GLU A O 1
ATOM 4003 N N . ILE A 1 510 ? -30.166 -26.391 -14.955 1.00 96.88 510 ILE A N 1
ATOM 4004 C CA . ILE A 1 510 ? -29.316 -25.702 -15.935 1.00 96.88 510 ILE A CA 1
ATOM 4005 C C . ILE A 1 510 ? -28.516 -26.728 -16.743 1.00 96.88 510 ILE A C 1
ATOM 4007 O O . ILE A 1 510 ? -28.581 -26.694 -17.968 1.00 96.88 510 ILE A O 1
ATOM 4011 N N . VAL A 1 511 ? -27.831 -27.669 -16.079 1.00 96.25 511 VAL A N 1
ATOM 4012 C CA . VAL A 1 511 ? -27.075 -28.751 -16.738 1.00 96.25 511 VAL A CA 1
ATOM 4013 C C . VAL A 1 511 ? -27.994 -29.560 -17.652 1.00 96.25 511 VAL A C 1
ATOM 4015 O O . VAL A 1 511 ? -27.730 -29.645 -18.847 1.00 96.25 511 VAL A O 1
ATOM 4018 N N . LYS A 1 512 ? -29.150 -30.020 -17.150 1.00 95.00 512 LYS A N 1
ATOM 4019 C CA . LYS A 1 512 ? -30.137 -30.753 -17.962 1.00 95.00 512 LYS A CA 1
ATOM 4020 C C . LYS A 1 512 ? -30.616 -29.962 -19.190 1.00 95.00 512 LYS A C 1
ATOM 4022 O O . LYS A 1 512 ? -30.843 -30.554 -20.241 1.00 95.00 512 LYS A O 1
ATOM 4027 N N . LYS A 1 513 ? -30.780 -28.636 -19.085 1.00 93.31 513 LYS A N 1
ATOM 4028 C CA . LYS A 1 513 ? -31.128 -27.776 -20.232 1.00 93.31 513 LYS A CA 1
ATOM 4029 C C . LYS A 1 513 ? -29.969 -27.632 -21.221 1.00 93.31 513 LYS A C 1
ATOM 4031 O O . LYS A 1 513 ? -30.214 -27.712 -22.420 1.00 93.31 513 LYS A O 1
ATOM 4036 N N . MET A 1 514 ? -28.737 -27.457 -20.743 1.00 92.56 514 MET A N 1
ATOM 4037 C CA . MET A 1 514 ? -27.551 -27.375 -21.603 1.00 92.56 514 MET A CA 1
ATOM 4038 C C . MET A 1 514 ? -27.298 -28.693 -22.344 1.00 92.56 514 MET A C 1
ATOM 4040 O O . MET A 1 514 ? -27.113 -28.667 -23.556 1.00 92.56 514 MET A O 1
ATOM 4044 N N . ASP A 1 515 ? -27.404 -29.842 -21.672 1.00 93.38 515 ASP A N 1
ATOM 4045 C CA . ASP A 1 515 ? -27.259 -31.167 -22.292 1.00 93.38 515 ASP A CA 1
ATOM 4046 C C . ASP A 1 515 ? -28.254 -31.385 -23.441 1.00 93.38 515 ASP A C 1
ATOM 4048 O O . ASP A 1 515 ? -27.899 -31.935 -24.482 1.00 93.38 515 ASP A O 1
ATOM 4052 N N . LEU A 1 516 ? -29.503 -30.930 -23.279 1.00 91.81 516 LEU A N 1
ATOM 4053 C CA . LEU A 1 516 ? -30.531 -31.010 -24.323 1.00 91.81 516 LEU A CA 1
ATOM 4054 C C . LEU A 1 516 ? -30.244 -30.100 -25.526 1.00 91.81 516 LEU A C 1
ATOM 4056 O O . LEU A 1 516 ? -30.676 -30.422 -26.631 1.00 91.81 516 LEU A O 1
ATOM 4060 N N . LEU A 1 517 ? -29.540 -28.982 -25.329 1.00 91.56 517 LEU A N 1
ATOM 4061 C CA . LEU A 1 517 ? -29.110 -28.095 -26.413 1.00 91.56 517 LEU A CA 1
ATOM 4062 C C . LEU A 1 517 ? -27.862 -28.642 -27.121 1.00 91.56 517 LEU A C 1
ATOM 4064 O O . LEU A 1 517 ? -27.807 -28.628 -28.345 1.00 91.56 517 LEU A O 1
ATOM 4068 N N . ILE A 1 518 ? -26.908 -29.204 -26.374 1.00 91.69 518 ILE A N 1
ATOM 4069 C CA . ILE A 1 518 ? -25.702 -29.849 -26.922 1.00 91.69 518 ILE A CA 1
ATOM 4070 C C . ILE A 1 518 ? -26.074 -31.080 -27.768 1.00 91.69 518 ILE A C 1
ATOM 4072 O O . ILE A 1 518 ? -25.516 -31.283 -28.841 1.00 91.69 518 ILE A O 1
ATOM 4076 N N . ARG A 1 519 ? -27.058 -31.877 -27.327 1.00 92.19 519 ARG A N 1
ATOM 4077 C CA . ARG A 1 519 ? -27.581 -33.050 -28.063 1.00 92.19 519 ARG A CA 1
ATOM 4078 C C . ARG A 1 519 ? -28.537 -32.701 -29.213 1.00 92.19 519 ARG A C 1
ATOM 4080 O O . ARG A 1 519 ? -29.007 -33.600 -29.904 1.00 92.19 519 ARG A O 1
ATOM 4087 N N . SER A 1 520 ? -28.904 -31.435 -29.392 1.00 90.38 520 SER A N 1
ATOM 4088 C CA . SER A 1 520 ? -29.820 -30.983 -30.450 1.00 90.38 520 SER A CA 1
ATOM 4089 C C . SER A 1 520 ? -29.406 -29.585 -30.927 1.00 90.38 520 SER A C 1
ATOM 4091 O O . SER A 1 520 ? -30.127 -28.617 -30.656 1.00 90.38 520 SER A O 1
ATOM 4093 N N . PRO A 1 521 ? -28.244 -29.461 -31.600 1.00 86.38 521 PRO A N 1
ATOM 4094 C CA . PRO A 1 521 ? -27.643 -28.171 -31.936 1.00 86.38 521 PRO A CA 1
ATOM 4095 C C . PRO A 1 521 ? -28.543 -27.291 -32.811 1.00 86.38 521 PRO A C 1
ATOM 4097 O O . PRO A 1 521 ? -28.459 -26.072 -32.713 1.00 86.38 521 PRO A O 1
ATOM 4100 N N . ASP A 1 522 ? -29.478 -27.867 -33.573 1.00 85.81 522 ASP A N 1
ATOM 4101 C CA . ASP A 1 522 ? -30.443 -27.117 -34.391 1.00 85.81 522 ASP A CA 1
ATOM 4102 C C . ASP A 1 522 ? -31.289 -26.126 -33.574 1.00 85.81 522 ASP A C 1
ATOM 4104 O O . ASP A 1 522 ? -31.678 -25.065 -34.064 1.00 85.81 522 ASP A O 1
ATOM 4108 N N . LYS A 1 523 ? -31.513 -26.419 -32.285 1.00 79.25 523 LYS A N 1
ATOM 4109 C CA . LYS A 1 523 ? -32.229 -25.540 -31.342 1.00 79.25 523 LYS A CA 1
ATOM 4110 C C . LYS A 1 523 ? -31.437 -24.281 -30.962 1.00 79.25 523 LYS A C 1
ATOM 4112 O O . LYS A 1 523 ? -31.959 -23.428 -30.245 1.00 79.25 523 LYS A O 1
ATOM 4117 N N . LEU A 1 524 ? -30.189 -24.159 -31.416 1.00 83.56 524 LEU A N 1
ATOM 4118 C CA . LEU A 1 524 ? -29.339 -22.980 -31.246 1.00 83.56 524 LEU A CA 1
ATOM 4119 C C . LEU A 1 524 ? -29.346 -22.050 -32.474 1.00 83.56 524 LEU A C 1
ATOM 4121 O O . LEU A 1 524 ? -28.773 -20.965 -32.402 1.00 83.56 524 LEU A O 1
ATOM 4125 N N . ASN A 1 525 ? -30.011 -22.430 -33.573 1.00 78.38 525 ASN A N 1
ATOM 4126 C CA . ASN A 1 525 ? -30.008 -21.657 -34.821 1.00 78.38 525 ASN A CA 1
ATOM 4127 C C . ASN A 1 525 ? -30.827 -20.348 -34.742 1.00 78.38 525 ASN A C 1
ATOM 4129 O O . ASN A 1 525 ? -30.549 -19.404 -35.482 1.00 78.38 525 ASN A O 1
ATOM 4133 N N . GLU A 1 526 ? -31.804 -20.246 -33.832 1.00 74.00 526 GLU A N 1
ATOM 4134 C CA . GLU A 1 526 ? -32.507 -18.985 -33.550 1.00 74.00 526 GLU A CA 1
ATOM 4135 C C . GLU A 1 526 ? -31.634 -18.044 -32.701 1.00 74.00 526 GLU A C 1
ATOM 4137 O O . GLU A 1 526 ? -31.524 -18.209 -31.483 1.00 74.00 526 GLU A O 1
ATOM 4142 N N . ALA A 1 527 ? -31.052 -17.012 -33.315 1.00 65.25 527 ALA A N 1
ATOM 4143 C CA . ALA A 1 527 ? -30.406 -15.916 -32.590 1.00 65.25 527 ALA A CA 1
ATOM 4144 C C . ALA A 1 527 ? -31.445 -14.979 -31.939 1.00 65.25 527 ALA A C 1
ATOM 4146 O O . ALA A 1 527 ? -32.487 -14.685 -32.530 1.00 65.25 527 ALA A O 1
ATOM 4147 N N . SER A 1 528 ? -31.162 -14.458 -30.740 1.00 61.78 528 SER A N 1
ATOM 4148 C CA . SER A 1 528 ? -32.023 -13.435 -30.124 1.00 61.78 528 SER A CA 1
ATOM 4149 C C . SER A 1 528 ? -32.004 -12.127 -30.923 1.00 61.78 528 SER A C 1
ATOM 4151 O O . SER A 1 528 ? -30.948 -11.522 -31.109 1.00 61.78 528 SER A O 1
ATOM 4153 N N . THR A 1 529 ? -33.178 -11.623 -31.302 1.00 50.28 529 THR A N 1
ATOM 4154 C CA . THR A 1 529 ? -33.338 -10.265 -31.840 1.00 50.28 529 THR A CA 1
ATOM 4155 C C . THR A 1 529 ? -33.076 -9.229 -30.746 1.00 50.28 529 THR A C 1
ATOM 4157 O O . THR A 1 529 ? -33.832 -9.142 -29.775 1.00 50.28 529 THR A O 1
ATOM 4160 N N . ALA A 1 530 ? -32.022 -8.427 -30.894 1.00 42.09 530 ALA A N 1
ATOM 4161 C CA . ALA A 1 530 ? -31.731 -7.336 -29.972 1.00 42.09 530 ALA A CA 1
ATOM 4162 C C . ALA A 1 530 ? -32.795 -6.228 -30.089 1.00 42.09 530 ALA A C 1
ATOM 4164 O O . ALA A 1 530 ? -32.869 -5.539 -31.104 1.00 42.09 530 ALA A O 1
ATOM 4165 N N . VAL A 1 531 ? -33.595 -6.031 -29.036 1.00 40.50 531 VAL A N 1
ATOM 4166 C CA . VAL A 1 531 ? -34.487 -4.868 -28.904 1.00 40.50 531 VAL A CA 1
ATOM 4167 C C . VAL A 1 531 ? -33.893 -3.891 -27.895 1.00 40.50 531 VAL A C 1
ATOM 4169 O O . VAL A 1 531 ? -34.244 -3.861 -26.720 1.00 40.50 531 VAL A O 1
ATOM 4172 N N . ALA A 1 532 ? -32.982 -3.067 -28.399 1.00 34.91 532 ALA A N 1
ATOM 4173 C CA . ALA A 1 532 ? -32.690 -1.740 -27.882 1.00 34.91 532 ALA A CA 1
ATOM 4174 C C . ALA A 1 532 ? -32.414 -0.852 -29.102 1.00 34.91 532 ALA A C 1
ATOM 4176 O O . ALA A 1 532 ? -31.731 -1.288 -30.027 1.00 34.91 532 ALA A O 1
ATOM 4177 N N . LYS A 1 533 ? -32.967 0.366 -29.142 1.00 35.75 533 LYS A N 1
ATOM 4178 C CA . LYS A 1 533 ? -32.773 1.294 -30.267 1.00 35.75 533 LYS A CA 1
ATOM 4179 C C . LYS A 1 533 ? -31.345 1.862 -30.263 1.00 35.75 533 LYS A C 1
ATOM 4181 O O . LYS A 1 533 ? -31.137 2.992 -29.836 1.00 35.75 533 LYS A O 1
ATOM 4186 N N . SER A 1 534 ? -30.375 1.104 -30.764 1.00 30.22 534 SER A N 1
ATOM 4187 C CA . SER A 1 534 ? -29.221 1.687 -31.456 1.00 30.22 534 SER A CA 1
ATOM 4188 C C . SER A 1 534 ? -29.598 1.897 -32.928 1.00 30.22 534 SER A C 1
ATOM 4190 O O . SER A 1 534 ? -30.351 1.075 -33.463 1.00 30.22 534 SER A O 1
ATOM 4192 N N . PRO A 1 535 ? -29.111 2.949 -33.611 1.00 33.12 535 PRO A N 1
ATOM 4193 C CA . PRO A 1 535 ? -29.333 3.095 -35.047 1.00 33.12 535 PRO A CA 1
ATOM 4194 C C . PRO A 1 535 ? -28.845 1.848 -35.794 1.00 33.12 535 PRO A C 1
ATOM 4196 O O . PRO A 1 535 ? -27.828 1.259 -35.416 1.00 33.12 535 PRO A O 1
ATOM 4199 N N . LYS A 1 536 ? -29.537 1.455 -36.872 1.00 35.00 536 LYS A N 1
ATOM 4200 C CA . LYS A 1 536 ? -28.914 0.603 -37.891 1.00 35.00 536 LYS A CA 1
ATOM 4201 C C . LYS A 1 536 ? -27.743 1.404 -38.449 1.00 35.00 536 LYS A C 1
ATOM 4203 O O . LYS A 1 536 ? -27.966 2.390 -39.140 1.00 35.00 536 LYS A O 1
ATOM 4208 N N . MET A 1 537 ? -26.524 1.016 -38.102 1.00 43.22 537 MET A N 1
ATOM 4209 C CA . MET A 1 537 ? -25.333 1.633 -38.664 1.00 43.22 537 MET A CA 1
ATOM 4210 C C . MET A 1 537 ? -25.096 1.004 -40.037 1.00 43.22 537 MET A C 1
ATOM 4212 O O . MET A 1 537 ? -24.734 -0.170 -40.126 1.00 43.22 537 MET A O 1
ATOM 4216 N N . GLU A 1 538 ? -25.373 1.754 -41.100 1.00 47.69 538 GLU A N 1
ATOM 4217 C CA . GLU A 1 538 ? -25.046 1.329 -42.458 1.00 47.69 538 GLU A CA 1
ATOM 4218 C C . GLU A 1 538 ? -23.525 1.372 -42.640 1.00 47.69 538 GLU A C 1
ATOM 4220 O O . GLU A 1 538 ? -22.870 2.383 -42.402 1.00 47.69 538 GLU A O 1
ATOM 4225 N N . TYR A 1 539 ? -22.941 0.235 -43.025 1.00 54.88 539 TYR A N 1
ATOM 4226 C CA . TYR A 1 539 ? -21.490 0.099 -43.200 1.00 54.88 539 TYR A CA 1
ATOM 4227 C C . TYR A 1 539 ? -20.965 0.814 -44.460 1.00 54.88 539 TYR A C 1
ATOM 4229 O O . TYR A 1 539 ? -19.756 0.845 -44.677 1.00 54.88 539 TYR A O 1
ATOM 4237 N N . THR A 1 540 ? -21.857 1.375 -45.281 1.00 54.94 540 THR A N 1
ATOM 4238 C CA . THR A 1 540 ? -21.562 2.085 -46.534 1.00 54.94 540 THR A CA 1
ATOM 4239 C C . THR A 1 540 ? -20.829 3.410 -46.318 1.00 54.94 540 THR A C 1
ATOM 4241 O O . THR A 1 540 ? -20.039 3.801 -47.174 1.00 54.94 540 THR A O 1
ATOM 4244 N N . ASP A 1 541 ? -21.010 4.053 -45.160 1.00 53.94 541 ASP A N 1
ATOM 4245 C CA . ASP A 1 541 ? -20.416 5.366 -44.850 1.00 53.94 541 ASP A CA 1
ATOM 4246 C C . ASP A 1 541 ? -19.028 5.271 -44.178 1.00 53.94 541 ASP A C 1
ATOM 4248 O O . ASP A 1 541 ? -18.344 6.277 -43.970 1.00 53.94 541 ASP A O 1
ATOM 4252 N N . LEU A 1 542 ? -18.568 4.061 -43.836 1.00 62.62 542 LEU A N 1
ATOM 4253 C CA . LEU A 1 542 ? -17.301 3.836 -43.132 1.00 62.62 542 LEU A CA 1
ATOM 4254 C C . LEU A 1 542 ? -16.112 3.842 -44.103 1.00 62.62 542 LEU A C 1
ATOM 4256 O O . LEU A 1 542 ? -15.664 2.805 -44.594 1.00 62.62 542 LEU A O 1
ATOM 4260 N N . THR A 1 543 ? -15.572 5.031 -44.367 1.00 65.69 543 THR A N 1
ATOM 4261 C CA . THR A 1 543 ? -14.468 5.209 -45.327 1.00 65.69 543 THR A CA 1
ATOM 4262 C C . THR A 1 543 ? -13.092 4.811 -44.775 1.00 65.69 543 THR A C 1
ATOM 4264 O O . THR A 1 543 ? -12.240 4.347 -45.543 1.00 65.69 543 THR A O 1
ATOM 4267 N N . THR A 1 544 ? -12.855 4.931 -43.461 1.00 81.19 544 THR A N 1
ATOM 4268 C CA . THR A 1 544 ? -11.547 4.643 -42.846 1.00 81.19 544 THR A CA 1
ATOM 4269 C C . THR A 1 544 ? -11.537 3.380 -41.980 1.00 81.19 544 THR A C 1
ATOM 4271 O O . THR A 1 544 ? -12.547 2.934 -41.432 1.00 81.19 544 THR A O 1
ATOM 4274 N N . VAL A 1 545 ? -10.340 2.806 -41.808 1.00 83.88 545 VAL A N 1
ATOM 4275 C CA . VAL A 1 545 ? -10.106 1.693 -40.868 1.00 83.88 545 VAL A CA 1
ATOM 4276 C C . VAL A 1 545 ? -10.317 2.139 -39.416 1.00 83.88 545 VAL A C 1
ATOM 4278 O O . VAL A 1 545 ? -10.718 1.325 -38.585 1.00 83.88 545 VAL A O 1
ATOM 4281 N N . HIS A 1 546 ? -10.093 3.423 -39.112 1.00 83.94 546 HIS A N 1
ATOM 4282 C CA . HIS A 1 546 ? -10.315 3.986 -37.783 1.00 83.94 546 HIS A CA 1
ATOM 4283 C C . HIS A 1 546 ? -11.797 3.937 -37.403 1.00 83.94 546 HIS A C 1
ATOM 4285 O O . HIS A 1 546 ? -12.135 3.372 -36.366 1.00 83.94 546 HIS A O 1
ATOM 4291 N N . ASP A 1 547 ? -12.675 4.439 -38.274 1.00 81.88 547 ASP A N 1
ATOM 4292 C CA . ASP A 1 547 ? -14.120 4.515 -38.017 1.00 81.88 547 ASP A CA 1
ATOM 4293 C C . ASP A 1 547 ? -14.735 3.115 -37.902 1.00 81.88 547 ASP A C 1
ATOM 4295 O O . ASP A 1 547 ? -15.528 2.839 -36.998 1.00 81.88 547 ASP A O 1
ATOM 4299 N N . TRP A 1 548 ? -14.302 2.182 -38.761 1.00 86.44 548 TRP A N 1
ATOM 4300 C CA . TRP A 1 548 ? -14.683 0.774 -38.652 1.00 86.44 548 TRP A CA 1
ATOM 4301 C C . TRP A 1 548 ? -14.266 0.168 -37.306 1.00 86.44 548 TRP A C 1
ATOM 4303 O O . TRP A 1 548 ? -15.094 -0.448 -36.629 1.00 86.44 548 TRP A O 1
ATOM 4313 N N . LEU A 1 549 ? -13.015 0.356 -36.879 1.00 84.12 549 LEU A N 1
ATOM 4314 C CA . LEU A 1 549 ? -12.545 -0.164 -35.596 1.00 84.12 549 LEU A CA 1
ATOM 4315 C C . LEU A 1 549 ? -13.253 0.509 -34.414 1.00 84.12 549 LEU A C 1
ATOM 4317 O O . LEU A 1 549 ? -13.623 -0.179 -33.462 1.00 84.12 549 LEU A O 1
ATOM 4321 N N . GLU A 1 550 ? -13.496 1.816 -34.463 1.00 80.12 550 GLU A N 1
ATOM 4322 C CA . GLU A 1 550 ? -14.193 2.549 -33.404 1.00 80.12 550 GLU A CA 1
ATOM 4323 C C . GLU A 1 550 ? -15.667 2.132 -33.284 1.00 80.12 550 GLU A C 1
ATOM 4325 O O . GLU A 1 550 ? -16.172 1.970 -32.168 1.00 80.12 550 GLU A O 1
ATOM 4330 N N . SER A 1 551 ? -16.327 1.810 -34.403 1.00 77.75 551 SER A N 1
ATOM 4331 C CA . SER A 1 551 ? -17.697 1.278 -34.404 1.00 77.75 551 SER A CA 1
ATOM 4332 C C . SER A 1 551 ? -17.845 -0.033 -33.617 1.00 77.75 551 SER A C 1
ATOM 4334 O O . SER A 1 551 ? -18.862 -0.260 -32.962 1.00 77.75 551 SER A O 1
ATOM 4336 N N . ILE A 1 552 ? -16.800 -0.871 -33.593 1.00 80.62 552 ILE A N 1
ATOM 4337 C CA . ILE A 1 552 ? -16.743 -2.106 -32.793 1.00 80.62 552 ILE A CA 1
ATOM 4338 C C . ILE A 1 552 ? -15.997 -1.935 -31.458 1.00 80.62 552 ILE A C 1
ATOM 4340 O O . ILE A 1 552 ? -15.714 -2.926 -30.775 1.00 80.62 552 ILE A O 1
ATOM 4344 N N . LYS A 1 553 ? -15.702 -0.687 -31.065 1.00 73.62 553 LYS A N 1
ATOM 4345 C CA . LYS A 1 553 ? -14.960 -0.294 -29.852 1.00 73.62 553 LYS A CA 1
ATOM 4346 C C . LYS A 1 553 ? -13.551 -0.887 -29.764 1.00 73.62 553 LYS A C 1
ATOM 4348 O O . LYS A 1 553 ? -13.061 -1.247 -28.697 1.00 73.62 553 LYS A O 1
ATOM 4353 N N . MET A 1 554 ? -12.902 -0.969 -30.921 1.00 84.12 554 MET A N 1
ATOM 4354 C CA . MET A 1 554 ? -11.528 -1.420 -31.144 1.00 84.12 554 MET A CA 1
ATOM 4355 C C . MET A 1 554 ? -10.628 -0.307 -31.716 1.00 84.12 554 MET A C 1
ATOM 4357 O O . MET A 1 554 ? -9.514 -0.608 -32.142 1.00 84.12 554 MET A O 1
ATOM 4361 N N . GLY A 1 555 ? -11.059 0.966 -31.705 1.00 80.31 555 GLY A N 1
ATOM 4362 C CA . GLY A 1 555 ? -10.335 2.111 -32.289 1.00 80.31 555 GLY A CA 1
ATOM 4363 C C . GLY A 1 555 ? -8.884 2.262 -31.807 1.00 80.31 555 GLY A C 1
ATOM 4364 O O . GLY A 1 555 ? -8.008 2.643 -32.580 1.00 80.31 555 GLY A O 1
ATOM 4365 N N . GLN A 1 556 ? -8.585 1.817 -30.580 1.00 79.81 556 GLN A N 1
ATOM 4366 C CA . GLN A 1 556 ? -7.225 1.704 -30.022 1.00 79.81 556 GLN A CA 1
ATOM 4367 C C . GLN A 1 556 ? -6.236 0.873 -30.871 1.00 79.81 556 GLN A C 1
ATOM 4369 O O . GLN A 1 556 ? -5.026 0.999 -30.702 1.00 79.81 556 GLN A O 1
ATOM 4374 N N . TYR A 1 557 ? -6.723 0.018 -31.778 1.00 86.62 557 TYR A N 1
ATOM 4375 C CA . TYR A 1 557 ? -5.898 -0.783 -32.689 1.00 86.62 557 TYR A CA 1
ATOM 4376 C C . TYR A 1 557 ? -5.664 -0.124 -34.056 1.00 86.62 557 TYR A C 1
ATOM 4378 O O . TYR A 1 557 ? -4.906 -0.662 -34.862 1.00 86.62 557 TYR A O 1
ATOM 4386 N N . SER A 1 558 ? -6.246 1.052 -34.312 1.00 85.25 558 SER A N 1
ATOM 4387 C CA . SER A 1 558 ? -6.137 1.773 -35.589 1.00 85.25 558 SER A CA 1
ATOM 4388 C C . SER A 1 558 ? -4.687 2.003 -36.029 1.00 85.25 558 SER A C 1
ATOM 4390 O O . SER A 1 558 ? -4.365 1.847 -37.205 1.00 85.25 558 SER A O 1
ATOM 4392 N N . ASP A 1 559 ? -3.786 2.307 -35.092 1.00 83.12 559 ASP A N 1
ATOM 4393 C CA . ASP A 1 559 ? -2.360 2.476 -35.390 1.00 83.12 559 ASP A CA 1
ATOM 4394 C C . ASP A 1 559 ? -1.644 1.174 -35.754 1.00 83.12 559 ASP A C 1
ATOM 4396 O O . ASP A 1 559 ? -0.677 1.202 -36.514 1.00 83.12 559 ASP A O 1
ATOM 4400 N N . MET A 1 560 ? -2.103 0.033 -35.234 1.00 87.19 560 MET A N 1
ATOM 4401 C CA . MET A 1 560 ? -1.528 -1.275 -35.559 1.00 87.19 560 MET A CA 1
ATOM 4402 C C . MET A 1 560 ? -1.933 -1.704 -36.970 1.00 87.19 560 MET A C 1
ATOM 4404 O O . MET A 1 560 ? -1.075 -2.099 -37.753 1.00 87.19 560 MET A O 1
ATOM 4408 N N . PHE A 1 561 ? -3.206 -1.516 -37.333 1.00 88.31 561 PHE A N 1
ATOM 4409 C CA . PHE A 1 561 ? -3.684 -1.736 -38.701 1.00 88.31 561 PHE A CA 1
ATOM 4410 C C . PHE A 1 561 ? -2.969 -0.833 -39.714 1.00 88.31 561 PHE A C 1
ATOM 4412 O O . PHE A 1 561 ? -2.485 -1.320 -40.734 1.00 88.31 561 PHE A O 1
ATOM 4419 N N . ARG A 1 562 ? -2.806 0.459 -39.393 1.00 84.06 562 ARG A N 1
ATOM 4420 C CA . ARG A 1 562 ? -2.053 1.409 -40.223 1.00 84.06 562 ARG A CA 1
ATOM 4421 C C . ARG A 1 562 ? -0.592 0.983 -40.422 1.00 84.06 562 ARG A C 1
ATOM 4423 O O . ARG A 1 562 ? -0.091 1.056 -41.539 1.00 84.06 562 ARG A O 1
ATOM 4430 N N . LYS A 1 563 ? 0.082 0.502 -39.368 1.00 84.38 563 LYS A N 1
ATOM 4431 C CA . LYS A 1 563 ? 1.459 -0.032 -39.449 1.00 84.38 563 LYS A CA 1
ATOM 4432 C C . LYS A 1 563 ? 1.560 -1.329 -40.255 1.00 84.38 563 LYS A C 1
ATOM 4434 O O . LYS A 1 563 ? 2.579 -1.543 -40.897 1.00 84.38 563 LYS A O 1
ATOM 4439 N N . ALA A 1 564 ? 0.512 -2.149 -40.260 1.00 84.06 564 ALA A N 1
ATOM 4440 C CA . ALA A 1 564 ? 0.407 -3.358 -41.077 1.00 84.06 564 ALA A CA 1
ATOM 4441 C C . ALA A 1 564 ? -0.011 -3.088 -42.544 1.00 84.06 564 ALA A C 1
ATOM 4443 O O . ALA A 1 564 ? -0.315 -4.023 -43.276 1.00 84.06 564 ALA A O 1
ATOM 4444 N N . GLY A 1 565 ? -0.039 -1.822 -42.987 1.00 83.56 565 GLY A N 1
ATOM 4445 C CA . GLY A 1 565 ? -0.344 -1.439 -44.373 1.00 83.56 565 GLY A CA 1
ATOM 4446 C C . GLY A 1 565 ? -1.829 -1.208 -44.682 1.00 83.56 565 GLY A C 1
ATOM 4447 O O . GLY A 1 565 ? -2.169 -0.848 -45.809 1.00 83.56 565 GLY A O 1
ATOM 4448 N N . PHE A 1 566 ? -2.721 -1.352 -43.698 1.00 84.81 566 PHE A N 1
ATOM 4449 C CA . PHE A 1 566 ? -4.161 -1.142 -43.865 1.00 84.81 566 PHE A CA 1
ATOM 4450 C C . PHE A 1 566 ? -4.546 0.307 -43.548 1.00 84.81 566 PHE A C 1
ATOM 4452 O O . PHE A 1 566 ? -4.852 0.654 -42.407 1.00 84.81 566 PHE A O 1
ATOM 4459 N N . ALA A 1 567 ? -4.532 1.165 -44.570 1.00 74.31 567 ALA A N 1
ATOM 4460 C CA . ALA A 1 567 ? -4.935 2.567 -44.462 1.00 74.31 567 ALA A CA 1
ATOM 4461 C C . ALA A 1 567 ? -6.439 2.780 -44.720 1.00 74.31 567 ALA A C 1
ATOM 4463 O O . ALA A 1 567 ? -7.042 3.676 -44.131 1.00 74.31 567 ALA A O 1
ATOM 4464 N N . ASN A 1 568 ? -7.061 1.956 -45.570 1.00 81.06 568 ASN A N 1
ATOM 4465 C CA . ASN A 1 568 ? -8.487 2.041 -45.909 1.00 81.06 568 ASN A CA 1
ATOM 4466 C C . ASN A 1 568 ? -9.212 0.684 -45.810 1.00 81.06 568 ASN A C 1
ATOM 4468 O O . ASN A 1 568 ? -8.597 -0.384 -45.827 1.00 81.06 568 ASN A O 1
ATOM 4472 N N . LEU A 1 569 ? -10.545 0.724 -45.714 1.00 80.25 569 LEU A N 1
ATOM 4473 C CA . LEU A 1 569 ? -11.367 -0.469 -45.473 1.00 80.25 569 LEU A CA 1
ATOM 4474 C C . LEU A 1 569 ? -11.362 -1.466 -46.655 1.00 80.25 569 LEU A C 1
ATOM 4476 O O . LEU A 1 569 ? -11.556 -2.668 -46.452 1.00 80.25 569 LEU A O 1
ATOM 4480 N N . LYS A 1 570 ? -11.062 -1.000 -47.879 1.00 79.31 570 LYS A N 1
ATOM 4481 C CA . LYS A 1 570 ? -10.888 -1.856 -49.069 1.00 79.31 570 LYS A CA 1
ATOM 4482 C C . LYS A 1 570 ? -9.626 -2.721 -48.972 1.00 79.31 570 LYS A C 1
ATOM 4484 O O . LYS A 1 570 ? -9.677 -3.902 -49.293 1.00 79.31 570 LYS A O 1
ATOM 4489 N N . GLN A 1 571 ? -8.517 -2.178 -48.464 1.00 80.88 571 GLN A N 1
ATOM 4490 C CA . GLN A 1 571 ? -7.292 -2.957 -48.217 1.00 80.88 571 GLN A CA 1
ATOM 4491 C C . GLN A 1 571 ? -7.501 -4.045 -47.158 1.00 80.88 571 GLN A C 1
ATOM 4493 O O . GLN A 1 571 ? -6.952 -5.135 -47.293 1.00 80.88 571 GLN A O 1
ATOM 4498 N N . VAL A 1 572 ? -8.307 -3.762 -46.125 1.00 82.06 572 VAL A N 1
ATOM 4499 C CA . VAL A 1 572 ? -8.685 -4.756 -45.109 1.00 82.06 572 VAL A CA 1
ATOM 4500 C C . VAL A 1 572 ? -9.522 -5.863 -45.753 1.00 82.06 572 VAL A C 1
ATOM 4502 O O . VAL A 1 572 ? -9.146 -7.028 -45.688 1.00 82.06 572 VAL A O 1
ATOM 4505 N N . THR A 1 573 ? -10.635 -5.516 -46.409 1.00 79.31 573 THR A N 1
ATOM 4506 C CA . THR A 1 573 ? -11.577 -6.491 -47.005 1.00 79.31 573 THR A CA 1
ATOM 4507 C C . THR A 1 573 ? -11.028 -7.284 -48.191 1.00 79.31 573 THR A C 1
ATOM 4509 O O . THR A 1 573 ? -11.534 -8.375 -48.456 1.00 79.31 573 THR A O 1
ATOM 4512 N N . GLY A 1 574 ? -9.981 -6.785 -48.853 1.00 77.69 574 GLY A N 1
ATOM 4513 C CA . GLY A 1 574 ? -9.234 -7.506 -49.886 1.00 77.69 574 GLY A CA 1
ATOM 4514 C C . GLY A 1 574 ? -8.365 -8.661 -49.371 1.00 77.69 574 GLY A C 1
ATOM 4515 O O . GLY A 1 574 ? -7.890 -9.444 -50.184 1.00 77.69 574 GLY A O 1
ATOM 4516 N N . GLN A 1 575 ? -8.165 -8.802 -48.055 1.00 80.69 575 GLN A N 1
ATOM 4517 C CA . GLN A 1 575 ? -7.505 -9.978 -47.473 1.00 80.69 575 GLN A CA 1
ATOM 4518 C C . GLN A 1 575 ? -8.477 -11.156 -47.355 1.00 80.69 575 GLN A C 1
ATOM 4520 O O . GLN A 1 575 ? -9.677 -10.960 -47.147 1.00 80.69 575 GLN A O 1
ATOM 4525 N N . ASP A 1 576 ? -7.977 -12.390 -47.410 1.00 76.94 576 ASP A N 1
ATOM 4526 C CA . ASP A 1 576 ? -8.794 -13.578 -47.123 1.00 76.94 576 ASP A CA 1
ATOM 4527 C C . ASP A 1 576 ? -8.916 -13.873 -45.629 1.00 76.94 576 ASP A C 1
ATOM 4529 O O . ASP A 1 576 ? -10.024 -14.120 -45.143 1.00 76.94 576 ASP A O 1
ATOM 4533 N N . GLU A 1 577 ? -7.830 -13.706 -44.878 1.00 81.38 577 GLU A N 1
ATOM 4534 C CA . GLU A 1 577 ? -7.837 -13.695 -43.418 1.00 81.38 577 GLU A CA 1
ATOM 4535 C C . GLU A 1 577 ? -6.940 -12.566 -42.880 1.00 81.38 577 GLU A C 1
ATOM 4537 O O . GLU A 1 577 ? -5.984 -12.147 -43.525 1.00 81.38 577 GLU A O 1
ATOM 4542 N N . LEU A 1 578 ? -7.254 -12.063 -41.682 1.00 83.94 578 LEU A N 1
ATOM 4543 C CA . LEU A 1 578 ? -6.401 -11.132 -40.944 1.00 83.94 578 LEU A CA 1
ATOM 4544 C C . LEU A 1 578 ? -5.572 -11.896 -39.898 1.00 83.94 578 LEU A C 1
ATOM 4546 O O . LEU A 1 578 ? -6.141 -12.418 -38.924 1.00 83.94 578 LEU A O 1
ATOM 4550 N N . ASP A 1 579 ? -4.240 -11.904 -40.037 1.00 82.06 579 ASP A N 1
ATOM 4551 C CA . ASP A 1 579 ? -3.354 -12.363 -38.959 1.00 82.06 579 ASP A CA 1
ATOM 4552 C C . ASP A 1 579 ? -3.161 -11.279 -37.891 1.00 82.06 579 ASP A C 1
ATOM 4554 O O . ASP A 1 579 ? -2.197 -10.516 -37.839 1.00 82.06 579 ASP A O 1
ATOM 4558 N N . LEU A 1 580 ? -4.123 -11.242 -36.977 1.00 84.25 580 LEU A N 1
ATOM 4559 C CA . LEU A 1 580 ? -4.114 -10.335 -35.838 1.00 84.25 580 LEU A CA 1
ATOM 4560 C C . LEU A 1 580 ? -3.040 -10.681 -34.786 1.00 84.25 580 LEU A C 1
ATOM 4562 O O . LEU A 1 580 ? -2.889 -9.923 -33.828 1.00 84.25 580 LEU A O 1
ATOM 4566 N N . ASN A 1 581 ? -2.322 -11.808 -34.901 1.00 77.38 581 ASN A N 1
ATOM 4567 C CA . ASN A 1 581 ? -1.195 -12.117 -34.015 1.00 77.38 581 ASN A CA 1
ATOM 4568 C C . ASN A 1 581 ? 0.046 -11.318 -34.421 1.00 77.38 581 ASN A C 1
ATOM 4570 O O . ASN A 1 581 ? 0.656 -10.677 -33.565 1.00 77.38 581 ASN A O 1
ATOM 4574 N N . GLU A 1 582 ? 0.380 -11.331 -35.714 1.00 80.88 582 GLU A N 1
ATOM 4575 C CA . GLU A 1 582 ? 1.519 -10.600 -36.280 1.00 80.88 582 GLU A CA 1
ATOM 4576 C C . GLU A 1 582 ? 1.343 -9.082 -36.118 1.00 80.88 582 GLU A C 1
ATOM 4578 O O . GLU A 1 582 ? 2.270 -8.379 -35.721 1.00 80.88 582 GLU A O 1
ATOM 4583 N N . MET A 1 583 ? 0.106 -8.586 -36.252 1.00 81.94 583 MET A N 1
ATOM 4584 C CA . MET A 1 583 ? -0.258 -7.183 -35.982 1.00 81.94 583 MET A CA 1
ATOM 4585 C C . MET A 1 583 ? -0.157 -6.771 -34.495 1.00 81.94 583 MET A C 1
ATOM 4587 O O . MET A 1 583 ? -0.514 -5.650 -34.136 1.00 81.94 583 MET A O 1
ATOM 4591 N N . GLY A 1 584 ? 0.296 -7.655 -33.598 1.00 76.75 584 GLY A N 1
ATOM 4592 C CA . GLY A 1 584 ? 0.566 -7.338 -32.192 1.00 76.75 584 GLY A CA 1
ATOM 4593 C C . GLY A 1 584 ? -0.659 -7.308 -31.271 1.00 76.75 584 GLY A C 1
ATOM 4594 O O . GLY A 1 584 ? -0.521 -7.031 -30.074 1.00 76.75 584 GLY A O 1
ATOM 4595 N N . ILE A 1 585 ? -1.855 -7.640 -31.769 1.00 83.75 585 ILE A N 1
ATOM 4596 C CA . ILE A 1 585 ? -3.048 -7.783 -30.929 1.00 83.75 585 ILE A CA 1
ATOM 4597 C C . ILE A 1 585 ? -2.886 -9.075 -30.121 1.00 83.75 585 ILE A C 1
ATOM 4599 O O . ILE A 1 585 ? -2.717 -10.157 -30.672 1.00 83.75 585 ILE A O 1
ATOM 4603 N N . LYS A 1 586 ? -2.915 -8.996 -28.786 1.00 74.69 586 LYS A N 1
ATOM 4604 C CA . LYS A 1 586 ? -2.675 -10.171 -27.919 1.00 74.69 586 LYS A CA 1
ATOM 4605 C C . LYS A 1 586 ? -3.964 -10.848 -27.448 1.00 74.69 586 LYS A C 1
ATOM 4607 O O . LYS A 1 586 ? -4.047 -12.074 -27.460 1.00 74.69 586 LYS A O 1
ATOM 4612 N N . LEU A 1 587 ? -4.978 -10.061 -27.086 1.00 63.31 587 LEU A N 1
ATOM 4613 C CA . LEU A 1 587 ? -6.216 -10.531 -26.451 1.00 63.31 587 LEU A CA 1
ATOM 4614 C C . LEU A 1 587 ? -7.122 -11.310 -27.418 1.00 63.31 587 LEU A C 1
ATOM 4616 O O . LEU A 1 587 ? -7.541 -10.787 -28.450 1.00 63.31 587 LEU A O 1
ATOM 4620 N N . ILE A 1 588 ? -7.472 -12.548 -27.053 1.00 62.06 588 ILE A N 1
ATOM 4621 C CA . ILE A 1 588 ? -8.257 -13.461 -27.903 1.00 62.06 588 ILE A CA 1
ATOM 4622 C C . ILE A 1 588 ? -9.686 -12.959 -28.178 1.00 62.06 588 ILE A C 1
ATOM 4624 O O . ILE A 1 588 ? -10.163 -13.072 -29.304 1.00 62.06 588 ILE A O 1
ATOM 4628 N N . GLY A 1 589 ? -10.338 -12.321 -27.197 1.00 55.31 589 GLY A N 1
ATOM 4629 C CA . GLY A 1 589 ? -11.664 -11.717 -27.377 1.00 55.31 589 GLY A CA 1
ATOM 4630 C C . GLY A 1 589 ? -11.659 -10.604 -28.429 1.00 55.31 589 GLY A C 1
ATOM 4631 O O . GLY A 1 589 ? -12.496 -10.591 -29.330 1.00 55.31 589 GLY A O 1
ATOM 4632 N N . HIS A 1 590 ? -10.644 -9.732 -28.398 1.00 77.81 590 HIS A N 1
ATOM 4633 C CA . HIS A 1 590 ? -10.480 -8.666 -29.391 1.00 77.81 590 HIS A CA 1
ATOM 4634 C C . HIS A 1 590 ? -10.213 -9.242 -30.789 1.00 77.81 590 HIS A C 1
ATOM 4636 O O . HIS A 1 590 ? -10.847 -8.813 -31.750 1.00 77.81 590 HIS A O 1
ATOM 4642 N N . LYS A 1 591 ? -9.366 -10.279 -30.905 1.00 78.12 591 LYS A N 1
ATOM 4643 C CA . LYS A 1 591 ? -9.145 -10.995 -32.178 1.00 78.12 591 LYS A CA 1
ATOM 4644 C C . LYS A 1 591 ? -10.446 -11.543 -32.757 1.00 78.12 591 LYS A C 1
ATOM 4646 O O . LYS A 1 591 ? -10.725 -11.348 -33.937 1.00 78.12 591 LYS A O 1
ATOM 4651 N N . ASN A 1 592 ? -11.256 -12.199 -31.929 1.00 74.00 592 ASN A N 1
ATOM 4652 C CA . ASN A 1 592 ? -12.512 -12.805 -32.363 1.00 74.00 592 ASN A CA 1
ATOM 4653 C C . ASN A 1 592 ? -13.554 -11.749 -32.759 1.00 74.00 592 ASN A C 1
ATOM 4655 O O . ASN A 1 592 ? -14.214 -11.913 -33.786 1.00 74.00 592 ASN A O 1
ATOM 4659 N N . LYS A 1 593 ? -13.655 -10.639 -32.013 1.00 77.06 593 LYS A N 1
ATOM 4660 C CA . LYS A 1 593 ? -14.544 -9.511 -32.336 1.00 77.06 593 LYS A CA 1
ATOM 4661 C C . LYS A 1 593 ? -14.165 -8.849 -33.664 1.00 77.06 593 LYS A C 1
ATOM 4663 O O . LYS A 1 593 ? -15.026 -8.671 -34.524 1.00 77.06 593 LYS A O 1
ATOM 4668 N N . ILE A 1 594 ? -12.874 -8.580 -33.871 1.00 83.38 594 ILE A N 1
ATOM 4669 C CA . ILE A 1 594 ? -12.339 -8.019 -35.120 1.00 83.38 594 ILE A CA 1
ATOM 4670 C C . ILE A 1 594 ? -12.564 -8.991 -36.290 1.00 83.38 594 ILE A C 1
ATOM 4672 O O . ILE A 1 594 ? -13.144 -8.590 -37.292 1.00 83.38 594 ILE A O 1
ATOM 4676 N N . ARG A 1 595 ? -12.226 -10.285 -36.160 1.00 83.56 595 ARG A N 1
ATOM 4677 C CA . ARG A 1 595 ? -12.473 -11.313 -37.202 1.00 83.56 595 ARG A CA 1
ATOM 4678 C C . ARG A 1 595 ? -13.954 -11.554 -37.507 1.00 83.56 595 ARG A C 1
ATOM 4680 O O . ARG A 1 595 ? -14.290 -12.028 -38.594 1.00 83.56 595 ARG A O 1
ATOM 4687 N N . LYS A 1 596 ? -14.855 -11.302 -36.556 1.00 80.06 596 LYS A N 1
ATOM 4688 C CA . LYS A 1 596 ? -16.304 -11.377 -36.784 1.00 80.06 596 LYS A CA 1
ATOM 4689 C C . LYS A 1 596 ? -16.787 -10.173 -37.592 1.00 80.06 596 LYS A C 1
ATOM 4691 O O . LYS A 1 596 ? -17.316 -10.376 -38.680 1.00 80.06 596 LYS A O 1
ATOM 4696 N N . SER A 1 597 ? -16.493 -8.961 -37.119 1.00 84.38 597 SER A N 1
ATOM 4697 C CA . SER A 1 597 ? -16.813 -7.714 -37.826 1.00 84.38 597 SER A CA 1
ATOM 4698 C C . SER A 1 597 ? -16.212 -7.685 -39.234 1.00 84.38 597 SER A C 1
ATOM 4700 O O . SER A 1 597 ? -16.896 -7.372 -40.198 1.00 84.38 597 SER A O 1
ATOM 4702 N N . PHE A 1 598 ? -14.966 -8.137 -39.388 1.00 86.00 598 PHE A N 1
ATOM 4703 C CA . PHE A 1 598 ? -14.300 -8.297 -40.679 1.00 86.00 598 PHE A CA 1
ATOM 4704 C C . PHE A 1 598 ? -15.107 -9.153 -41.669 1.00 86.00 598 PHE A C 1
ATOM 4706 O O . PHE A 1 598 ? -15.306 -8.751 -42.813 1.00 86.00 598 PHE A O 1
ATOM 4713 N N . ARG A 1 599 ? -15.627 -10.309 -41.231 1.00 82.62 599 ARG A N 1
ATOM 4714 C CA . ARG A 1 599 ? -16.462 -11.184 -42.072 1.00 82.62 599 ARG A CA 1
ATOM 4715 C C . ARG A 1 599 ? -17.827 -10.571 -42.392 1.00 82.62 599 ARG A C 1
ATOM 4717 O O . ARG A 1 599 ? -18.368 -10.852 -43.456 1.00 82.62 599 ARG A O 1
ATOM 4724 N N . GLU A 1 600 ? -18.385 -9.759 -41.500 1.00 80.25 600 GLU A N 1
ATOM 4725 C CA . GLU A 1 600 ? -19.649 -9.039 -41.716 1.00 80.25 600 GLU A CA 1
ATOM 4726 C C . GLU A 1 600 ? -19.462 -7.882 -42.721 1.00 80.25 600 GLU A C 1
ATOM 4728 O O . GLU A 1 600 ? -20.213 -7.775 -43.692 1.00 80.25 600 GLU A O 1
ATOM 4733 N N . VAL A 1 601 ? -18.387 -7.100 -42.582 1.00 79.62 601 VAL A N 1
ATOM 4734 C CA . VAL A 1 601 ? -18.013 -6.017 -43.507 1.00 79.62 601 VAL A CA 1
ATOM 4735 C C . VAL A 1 601 ? -17.611 -6.554 -44.885 1.00 79.62 601 VAL A C 1
ATOM 4737 O O . VAL A 1 601 ? -18.130 -6.064 -45.887 1.00 79.62 601 VAL A O 1
ATOM 4740 N N . LYS A 1 602 ? -16.786 -7.615 -44.964 1.00 82.06 602 LYS A N 1
ATOM 4741 C CA . LYS A 1 602 ? -16.428 -8.269 -46.241 1.00 82.06 602 LYS A CA 1
ATOM 4742 C C . LYS A 1 602 ? -17.677 -8.782 -46.967 1.00 82.06 602 LYS A C 1
ATOM 4744 O O . LYS A 1 602 ? -17.784 -8.590 -48.171 1.00 82.06 602 LYS A O 1
ATOM 4749 N N . LYS A 1 603 ? -18.660 -9.356 -46.257 1.00 78.25 603 LYS A N 1
ATOM 4750 C CA . LYS A 1 603 ? -19.954 -9.787 -46.837 1.00 78.25 603 LYS A CA 1
ATOM 4751 C C . LYS A 1 603 ? -20.851 -8.642 -47.308 1.00 78.25 603 LYS A C 1
ATOM 4753 O O . LYS A 1 603 ? -21.675 -8.869 -48.187 1.00 78.25 603 LYS A O 1
ATOM 4758 N N . THR A 1 604 ? -20.745 -7.462 -46.704 1.00 72.19 604 THR A N 1
ATOM 4759 C CA . THR A 1 604 ? -21.550 -6.296 -47.097 1.00 72.19 604 THR A CA 1
ATOM 4760 C C . THR A 1 604 ? -20.955 -5.672 -48.358 1.00 72.19 604 THR A C 1
ATOM 4762 O O . THR A 1 604 ? -21.603 -5.669 -49.396 1.00 72.19 604 THR A O 1
ATOM 4765 N N . LEU A 1 605 ? -19.667 -5.314 -48.323 1.00 67.12 605 LEU A N 1
ATOM 4766 C CA . LEU A 1 605 ? -18.976 -4.651 -49.438 1.00 67.12 605 LEU A CA 1
ATOM 4767 C C . LEU A 1 605 ? -18.753 -5.540 -50.680 1.00 67.12 605 LEU A C 1
ATOM 4769 O O . LEU A 1 605 ? -18.456 -5.020 -51.750 1.00 67.12 605 LEU A O 1
ATOM 4773 N N . THR A 1 606 ? -18.895 -6.868 -50.574 1.00 63.84 606 THR A N 1
ATOM 4774 C CA . THR A 1 606 ? -18.880 -7.770 -51.748 1.00 63.84 606 THR A CA 1
ATOM 4775 C C . THR A 1 606 ? -20.249 -7.954 -52.401 1.00 63.84 606 THR A C 1
ATOM 4777 O O . THR A 1 606 ? -20.301 -8.368 -53.557 1.00 63.84 606 THR A O 1
ATOM 4780 N N . LYS A 1 607 ? -21.358 -7.632 -51.719 1.00 55.09 607 LYS A N 1
ATOM 4781 C CA . LYS A 1 607 ? -22.698 -7.687 -52.330 1.00 55.09 607 LYS A CA 1
ATOM 4782 C C . LYS A 1 607 ? -22.936 -6.542 -53.309 1.00 55.09 607 LYS A C 1
ATOM 4784 O O . LYS A 1 607 ? -23.551 -6.767 -54.347 1.00 55.09 607 LYS A O 1
ATOM 4789 N N . ASP A 1 608 ? -22.374 -5.370 -53.028 1.00 47.56 608 ASP A N 1
ATOM 4790 C CA . ASP A 1 608 ? -22.477 -4.194 -53.901 1.00 47.56 608 ASP A CA 1
ATOM 4791 C C . ASP A 1 608 ? -21.674 -4.347 -55.211 1.00 47.56 608 ASP A C 1
ATOM 4793 O O . ASP A 1 608 ? -21.838 -3.562 -56.138 1.00 47.56 608 ASP A O 1
ATOM 4797 N N . ALA A 1 609 ? -20.835 -5.385 -55.330 1.00 46.81 609 ALA A N 1
ATOM 4798 C CA . ALA A 1 609 ? -20.069 -5.687 -56.541 1.00 46.81 609 ALA A CA 1
ATOM 4799 C C . ALA A 1 609 ? -20.834 -6.536 -57.582 1.00 46.81 609 ALA A C 1
ATOM 4801 O O . ALA A 1 609 ? -20.283 -6.814 -58.646 1.00 46.81 609 ALA A O 1
ATOM 4802 N N . PHE A 1 610 ? -22.066 -6.978 -57.288 1.00 38.53 610 PHE A N 1
ATOM 4803 C CA . PHE A 1 610 ? -22.830 -7.909 -58.140 1.00 38.53 610 PHE A CA 1
ATOM 4804 C C . PHE A 1 610 ? -24.081 -7.318 -58.813 1.00 38.53 610 PHE A C 1
ATOM 4806 O O . PHE A 1 610 ? -24.813 -8.049 -59.478 1.00 38.53 610 PHE A O 1
ATOM 4813 N N . PHE A 1 611 ? -24.301 -6.006 -58.695 1.00 37.81 611 PHE A N 1
ATOM 4814 C CA . PHE A 1 611 ? -25.300 -5.269 -59.473 1.00 37.81 611 PHE A CA 1
ATOM 4815 C C . PHE A 1 611 ? -24.616 -4.192 -60.329 1.00 37.81 611 PHE A C 1
ATOM 4817 O O . PHE A 1 611 ? -24.432 -3.070 -59.855 1.00 37.81 611 PHE A O 1
ATOM 4824 N N . PRO A 1 612 ? -24.228 -4.499 -61.580 1.00 37.84 612 PRO A N 1
ATOM 4825 C CA . PRO A 1 612 ? -24.035 -3.451 -62.570 1.00 37.84 612 PRO A CA 1
ATOM 4826 C C . PRO A 1 612 ? -25.395 -2.813 -62.897 1.00 37.84 612 PRO A C 1
ATOM 4828 O O . PRO A 1 612 ? -26.400 -3.518 -63.030 1.00 37.84 612 PRO A O 1
ATOM 4831 N N . VAL A 1 613 ? -25.399 -1.485 -63.016 1.00 37.34 613 VAL A N 1
ATOM 4832 C CA . VAL A 1 613 ? -26.437 -0.715 -63.723 1.00 37.34 613 VAL A CA 1
ATOM 4833 C C . VAL A 1 613 ? -26.104 -0.725 -65.211 1.00 37.34 613 VAL A C 1
ATOM 4835 O O . VAL A 1 613 ? -24.897 -0.582 -65.514 1.00 37.34 613 VAL A O 1
#

Organism: NCBI:txid174260

InterPro domains:
  IPR001245 Serine-threonine/tyrosine-protein kinase, catalytic domain [PF07714] (418-514)
  IPR001245 Serine-threonine/tyrosine-protein kinase, catalytic domain [PR00109] (422-432)
  IPR001245 Serine-threonine/tyrosine-protein kinase, catalytic domain [PR00109] (441-463)
  IPR001245 Serine-threonine/tyrosine-protein kinase, catalytic domain [PR00109] (485-507)
  IPR001660 Sterile alpha motif domain [PF07647] (538-602)
  IPR001660 Sterile alpha motif domain [PS50105] (540-604)
  IPR001660 Sterile alpha motif domain [SM00454] (537-604)
  IPR011009 Protein kinase-like domain superfamily [SSF56112] (346-536)
  IPR011641 Tyrosine-protein kinase ephrin type A/B receptor-like [PF07699] (85-111)
  IPR013761 Sterile alpha motif/pointed domain superfamily [G3DSA:1.10.150.50] (534-608)
  IPR013761 Sterile alpha motif/pointed domain superfamily [SSF47769] (537-604)
  IPR013783 Immunoglobulin-like fold [G3DSA:2.60.40.10] (137-248)
  IPR017441 Protein kinase, ATP binding site [PS00107] (354-380)
  IPR027936 Ephrin, transmembrane domain [PF14575] (275-344)
  IPR036116 Fibronectin type III superfamily [SSF49265] (139-233)
  IPR050449 Ephrin receptor tyrosine kinases [PTHR46877] (421-604)
  IPR061283 Ephrin, cysteine rich domain [PF25599] (17-71)

pLDDT: mean 77.16, std 16.76, range [26.88, 98.12]

Radius of gyration: 42.96 Å; chains: 1; bounding box: 117×59×136 Å